Protein 1KAF (pdb70)

Foldseek 3Di:
DDEDPVLVVLVVLLVVLCVVLPFAFPDWDQPPNKIWGATPDDDQFWGTWIRGPVQKIKTKGFQHDPVLVVQLVVLPWDWDQDPRRIIITIDGGDSVSSNSNSVSVSVD/DDEDPVQVVLVVLLVVLCVVLPFAFPDWDQDPNKIWGAGPDQDLFWGIWIGDPVQKIKTKGFQHDPVLVCLLVVVPWDWDADPRGIIMTIDGDDSVSSNSNSVSSSVD/DDEDPVLVVLVVLLVVLCVVLPFAFPDWDQDPNKIWGAGPDQAQFWGIWIGGPVQKIKTKGAPHDPVLVVLLVVVPWDWDADPVRIIITIDGDDSVSSNSNSVSSSVD/DFLVVLVVLLVVLCVVLVQDFPDWDDDPFKIWGAGPDQDQFWGTWIDGNVQKIKTKGFQHDPVLVCLLVVVPWDWDADPRRIIITIDGRDNVVSNSNSVSRSVD/DQLCLVVVLVVLCVVLVQDFPDWDDDPFKIWGAGPDQDQQWGTFIDGPVQKTKTKGFQHDPVLVCLLVVVPWDWDADPRRIIMTIDGDHNVVSNVNSVSSSVD/DQLVVQVVLLVVLCVVLVQDFPDWDDDPFKIWGAGPDQDQFWGIWMDGNVQKIKTKGFQHDPVLVCLLVVLPWDWDADPVRMIMIIDGGDSVSSVSNSVSSSVD

Radius of gyration: 32.31 Å; Cα contacts (8 Å, |Δi|>4): 1160; chains: 6; bounding box: 49×64×95 Å

CATH classification: 3.90.1150.20

B-factor: mean 12.89, std 7.67, range [0.87, 50.69]

Secondary structure (DSSP, 8-state):
----HHHHHHHHHHHHHHHHTT--EEEEEEETTEEEEEEEEEETTEEEEEE-TTSEEEEEEES--HHHHHHHHTTT-EEEE-TTSEEEEEEE--HHHHHHHHHHHHT-/----HHHHHHHHHHHHHHHHTT--EEEEEEETTEEEEEEEEEETTEEEEEE-TTSEEEEEEES--HHHHHHHHHTT-EEEE-TTSEEEEEEE--HHHHHHHHHHHHT-/----HHHHHHHHHHHHHHHHTTPPEEEEEEETTEEEEEEEEEETTEEEEEE-TTSEEEEEEES--HHHHHHHHHTT-EEEE-TTSEEEEEEE--HHHHHHHHHHHHT-/-HHHHHHHHHHHHHHHTT--EEEEEE-SSEEEEEEEEEETTEEEEEEETTSEEEEEEES--HHHHHHHHHTT-EEEE-TTSEEEEEEE--HHHHHHHHHHHHT-/-GGGHHHHHHHHHHHTT--EEEEEE-SSEEEEEEEEEETTEEEEEEETTSEEEEEEES--HHHHHHHHTTT-EEEE-TTSEEEEEEE--HHHHHHHHHHHHT-/-HHHHHHHHHHHHHHHTT--EEEEEEETTEEEEEEEEEETTEEEEEEETTSEEEEEEES--HHHHHHHHHTT-EEEE-TTSEEEEEEE--HHHHHHHHHHHHH-

Sequence (635 aa):
MEITSDMEEDKDLMLKLLDKNGFVLKKVEIYRSNYLAILEKRTNGIRNFEINNNGNMRIFGYKMMEHHIQKFTDIGMSCKIAKNGNVYLDIKRSAENIEAVITVASELMEITSDMEEDKDLMLKLLDKNGFVLKKVEIYRSNYLAILEKRTNGIRNFEINNNGNMRIFGYKMMEHHIQKFTDIGMSCKIAKNGNVYLDIKRSAENIEAVITVASELMEITSDMEEDKDLMLKLLDKNGFVLKKVEIYRSNYLAILEKRTNGIRNFEINNNGNMRIFGYKMMEHHIQKFTDIGMSCKIAKNGNVYLDIKRSAENIEAVITVASELSDMEEDKDLMLKLLDKNGFVLKKVEIYRSNYLAILEKRTNGIRNFEINNNGNMRIFGYKMMEHHIQKFTDIGMSCKIAKNGNVYLDIKRSAENIEAVITVASELDMEEDKDLMLKLLDKNGFVLKKVEIYRSNYLAILEKRTNGIRNFEINNNGNMRIFGYKMMEHHIQKFTDIGMSCKIAKNGNVYLDIKRSAENIEAVITVASELSDMEEDKDLMLKLLDKNGFVLKKVEIYRSNYLAILEKRTNGIRNFEINNNGNMRIFGYKMMEHHIQKFTDIGMSCKIAKNGNVYLDIKRSAENIEAVITVASEL

Structure (mmCIF, N/CA/C/O backbone):
data_1KAF
#
_entry.id   1KAF
#
_cell.length_a   31.284
_cell.length_b   54.733
_cell.length_c   91.445
_cell.angle_alpha   94.77
_cell.angle_beta   91.10
_cell.angle_gamma   95.61
#
_symmetry.space_group_name_H-M   'P 1'
#
loop_
_entity.id
_entity.type
_entity.pdbx_description
1 polymer 'Transcription regulatory protein MOTA'
2 water water
#
loop_
_atom_site.group_PDB
_atom_site.id
_atom_site.type_symbol
_atom_site.label_atom_id
_atom_site.label_alt_id
_atom_site.label_comp_id
_atom_site.label_asym_id
_atom_site.label_entity_id
_atom_site.label_seq_id
_atom_site.pdbx_PDB_ins_code
_atom_site.Cartn_x
_atom_site.Cartn_y
_atom_site.Cartn_z
_atom_site.occupancy
_atom_site.B_iso_or_equiv
_atom_site.auth_seq_id
_atom_site.auth_comp_id
_atom_site.auth_asym_id
_atom_site.auth_atom_id
_atom_site.pdbx_PDB_model_num
ATOM 1 N N . MET A 1 1 ? 23.245 -3.702 22.686 1.00 22.72 104 MET A N 1
ATOM 2 C CA . MET A 1 1 ? 22.311 -2.554 22.859 1.00 22.37 104 MET A CA 1
ATOM 3 C C . MET A 1 1 ? 22.319 -2.067 24.302 1.00 23.51 104 MET A C 1
ATOM 4 O O . MET A 1 1 ? 22.589 -2.835 25.228 1.00 23.29 104 MET A O 1
ATOM 9 N N . GLU A 1 2 ? 22.033 -0.784 24.490 1.00 23.77 105 GLU A N 1
ATOM 10 C CA . GLU A 1 2 ? 21.983 -0.218 25.828 1.00 23.96 105 GLU A CA 1
ATOM 11 C C . GLU A 1 2 ? 20.599 0.382 26.044 1.00 22.39 105 GLU A C 1
ATOM 12 O O . GLU A 1 2 ? 20.390 1.587 25.894 1.00 22.44 105 GLU A O 1
ATOM 18 N N . ILE A 1 3 ? 19.651 -0.487 26.379 1.00 20.31 106 ILE A N 1
ATOM 19 C CA . ILE A 1 3 ? 18.273 -0.081 26.621 1.00 18.31 106 ILE A CA 1
ATOM 20 C C . ILE A 1 3 ? 18.050 0.071 28.124 1.00 16.33 106 ILE A C 1
ATOM 21 O O . ILE A 1 3 ? 18.350 -0.836 28.899 1.00 18.80 106 ILE A O 1
ATOM 26 N N . THR A 1 4 ? 17.525 1.223 28.527 1.00 14.42 107 THR A N 1
ATOM 27 C CA . THR A 1 4 ? 17.272 1.507 29.936 1.00 12.57 107 THR A CA 1
ATOM 28 C C . THR A 1 4 ? 15.896 1.017 30.372 1.00 11.84 107 THR A C 1
ATOM 29 O O . THR A 1 4 ? 15.039 0.729 29.540 1.00 10.34 107 THR A O 1
ATOM 33 N N . SER A 1 5 ? 15.687 0.926 31.682 1.00 10.99 108 SER A N 1
ATOM 34 C CA . SER A 1 5 ? 14.403 0.485 32.198 1.00 10.70 108 SER A CA 1
ATOM 35 C C . SER A 1 5 ? 13.324 1.500 31.830 1.00 9.24 108 SER A C 1
ATOM 36 O O . SER A 1 5 ? 12.179 1.133 31.565 1.00 8.39 108 SER A O 1
ATOM 39 N N . ASP A 1 6 ? 13.693 2.777 31.809 1.00 8.35 109 ASP A N 1
ATOM 40 C CA . ASP A 1 6 ? 12.743 3.822 31.439 1.00 7.92 109 ASP A CA 1
ATOM 41 C C . ASP A 1 6 ? 12.281 3.631 29.997 1.00 6.60 109 ASP A C 1
ATOM 42 O O . ASP A 1 6 ? 11.098 3.788 29.689 1.00 6.49 109 ASP A O 1
ATOM 47 N N . MET A 1 7 ? 13.222 3.307 29.112 1.00 7.47 110 MET A N 1
ATOM 48 C CA . MET A 1 7 ? 12.896 3.107 27.704 1.00 7.32 110 MET A CA 1
ATOM 49 C C . MET A 1 7 ? 11.898 1.966 27.553 1.00 7.91 110 MET A C 1
ATOM 50 O O . MET A 1 7 ? 10.942 2.072 26.790 1.00 6.78 110 MET A O 1
ATOM 55 N N .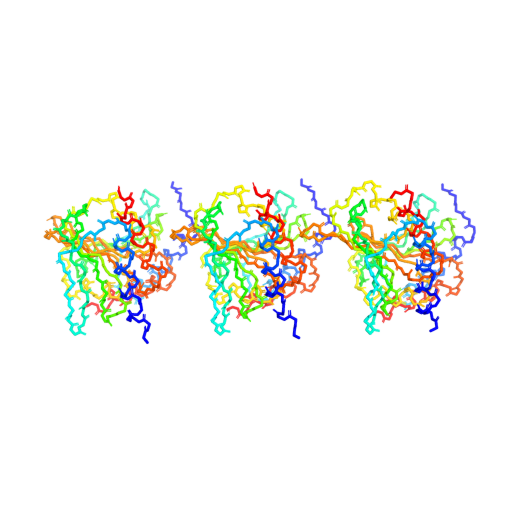 GLU A 1 8 ? 12.118 0.881 28.290 1.00 7.51 111 GLU A N 1
ATOM 56 C CA . GLU A 1 8 ? 11.216 -0.266 28.230 1.00 8.72 111 GLU A CA 1
ATOM 57 C C . GLU A 1 8 ? 9.821 0.139 28.694 1.00 7.48 111 GLU A C 1
ATOM 58 O O . GLU A 1 8 ? 8.825 -0.224 28.072 1.00 8.50 111 GLU A O 1
ATOM 64 N N . GLU A 1 9 ? 9.755 0.895 29.787 1.00 7.39 112 GLU A N 1
ATOM 65 C CA . GLU A 1 9 ? 8.476 1.358 30.318 1.00 6.99 112 GLU A CA 1
ATOM 66 C C . GLU A 1 9 ? 7.780 2.287 29.324 1.00 6.21 112 GLU A C 1
ATOM 67 O O . GLU A 1 9 ? 6.569 2.200 29.120 1.00 5.67 112 GLU A O 1
ATOM 73 N N . ASP A 1 10 ? 8.550 3.184 28.717 1.00 5.33 113 ASP A N 1
ATOM 74 C CA . ASP A 1 10 ? 7.990 4.128 27.751 1.00 6.79 113 ASP A CA 1
ATOM 75 C C . ASP A 1 10 ? 7.478 3.408 26.512 1.00 6.72 113 ASP A C 1
ATOM 76 O O . ASP A 1 10 ? 6.422 3.751 25.973 1.00 5.80 113 ASP A O 1
ATOM 81 N N . LYS A 1 11 ? 8.245 2.421 26.060 1.00 6.65 114 LYS A N 1
ATOM 82 C CA . LYS A 1 11 ? 7.883 1.624 24.898 1.00 7.81 114 LYS A CA 1
ATOM 83 C C . LYS A 1 11 ? 6.618 0.822 25.206 1.00 6.73 114 LYS A C 1
ATOM 84 O O . LYS A 1 11 ? 5.737 0.691 24.357 1.00 6.91 114 LYS A O 1
ATOM 90 N N . ASP A 1 12 ? 6.514 0.297 26.424 1.00 8.22 115 ASP A N 1
ATOM 91 C CA . ASP A 1 12 ? 5.326 -0.466 26.794 1.00 7.81 115 ASP A CA 1
ATOM 92 C C . ASP A 1 12 ? 4.073 0.402 26.717 1.00 8.28 115 ASP A C 1
ATOM 93 O O . ASP A 1 12 ? 3.026 -0.046 26.240 1.00 6.62 115 ASP A O 1
ATOM 98 N N . LEU A 1 13 ? 4.184 1.642 27.189 1.00 7.80 116 LEU A N 1
ATOM 99 C CA . LEU A 1 13 ? 3.056 2.567 27.166 1.00 8.84 116 LEU A CA 1
ATOM 100 C C . LEU A 1 13 ? 2.733 2.909 25.720 1.00 7.83 116 LEU A C 1
ATOM 101 O O . LEU A 1 13 ? 1.571 2.916 25.323 1.00 6.66 116 LEU A O 1
ATOM 106 N N . MET A 1 14 ? 3.772 3.185 24.934 1.00 7.59 117 MET A N 1
ATOM 107 C CA . MET A 1 14 ? 3.597 3.513 23.523 1.00 8.36 117 MET A CA 1
ATOM 108 C C . MET A 1 14 ? 2.817 2.411 22.810 1.00 7.76 117 MET A C 1
ATOM 109 O O . MET A 1 14 ? 1.812 2.677 22.147 1.00 9.64 117 MET A O 1
ATOM 114 N N . LEU A 1 15 ? 3.284 1.174 22.947 1.00 8.87 118 LEU A N 1
ATOM 115 C CA . LEU A 1 15 ? 2.633 0.034 22.313 1.00 9.25 118 LEU A CA 1
ATOM 116 C C . LEU A 1 15 ? 1.191 -0.141 22.773 1.00 8.91 118 LEU A C 1
ATOM 117 O O . LEU A 1 15 ? 0.311 -0.451 21.968 1.00 10.25 118 LEU A O 1
ATOM 122 N N . LYS A 1 16 ? 0.956 0.061 24.066 1.00 7.72 119 LYS A N 1
ATOM 123 C CA . LYS A 1 16 ? -0.379 -0.066 24.636 1.00 10.18 119 LYS A CA 1
ATOM 124 C C . LYS A 1 16 ? -1.339 0.915 23.972 1.00 8.22 119 LYS A C 1
ATOM 125 O O . LYS A 1 16 ? -2.456 0.549 23.593 1.00 8.52 119 LYS A O 1
ATOM 131 N N . LEU A 1 17 ? -0.894 2.161 23.838 1.00 8.16 120 LEU A N 1
ATOM 132 C CA . LEU A 1 17 ? -1.708 3.207 23.239 1.00 5.23 120 LEU A CA 1
ATOM 133 C C . LEU A 1 17 ? -1.842 3.064 21.726 1.00 6.22 120 LEU A C 1
ATOM 134 O O . LEU A 1 17 ? -2.866 3.438 21.161 1.00 6.77 120 LEU A O 1
ATOM 139 N N . LEU A 1 18 ? -0.816 2.526 21.070 1.00 4.63 121 LEU A N 1
ATOM 140 C CA . LEU A 1 18 ? -0.890 2.331 19.629 1.00 6.08 121 LEU A CA 1
ATOM 141 C C . LEU A 1 18 ? -1.927 1.251 19.343 1.00 6.03 121 LEU A C 1
ATOM 142 O O . LEU A 1 18 ? -2.714 1.375 18.403 1.00 7.28 121 LEU A O 1
ATOM 147 N N . ASP A 1 19 ? -1.934 0.203 20.165 1.00 6.61 122 ASP A N 1
ATOM 148 C CA . ASP A 1 19 ? -2.892 -0.894 20.013 1.00 6.12 122 ASP A CA 1
ATOM 149 C C . ASP A 1 19 ? -4.300 -0.378 20.296 1.00 7.13 122 ASP A C 1
ATOM 150 O O . ASP A 1 19 ? -5.243 -0.655 19.554 1.00 8.22 122 ASP A O 1
ATOM 155 N N . LYS A 1 20 ? -4.431 0.375 21.380 1.00 5.04 123 LYS A N 1
ATOM 156 C CA . LYS A 1 20 ? -5.719 0.943 21.762 1.00 5.72 123 LYS A CA 1
ATOM 157 C C . LYS A 1 20 ? -6.365 1.697 20.616 1.00 5.97 123 LYS A C 1
ATOM 158 O O . LYS A 1 20 ? -7.566 1.564 20.369 1.00 8.49 123 LYS A O 1
ATOM 164 N N . ASN A 1 21 ? -5.557 2.485 19.913 1.00 4.92 124 ASN A N 1
ATOM 165 C CA . ASN A 1 21 ? -6.051 3.309 18.821 1.00 5.94 124 ASN A CA 1
ATOM 166 C C . ASN A 1 21 ? -6.025 2.709 17.419 1.00 5.09 124 ASN A C 1
ATOM 167 O O . ASN A 1 21 ? -6.168 3.418 16.426 1.00 8.10 124 ASN A O 1
ATOM 172 N N . GLY A 1 22 ? -5.837 1.399 17.338 1.00 4.66 125 GLY A N 1
ATOM 173 C CA . GLY A 1 22 ? -5.859 0.742 16.046 1.00 6.18 125 GLY A CA 1
ATOM 174 C C . GLY A 1 22 ? -4.681 0.907 15.107 1.00 6.37 125 GLY A C 1
ATOM 175 O O . GLY A 1 22 ? -4.835 0.705 13.906 1.00 7.19 125 GLY A O 1
ATOM 176 N N . PHE A 1 23 ? -3.515 1.281 15.622 1.00 5.19 126 PHE A N 1
ATOM 177 C CA . PHE A 1 23 ? -2.344 1.405 14.757 1.00 6.51 126 PHE A CA 1
ATOM 178 C C . PHE A 1 23 ? -1.743 0.010 14.599 1.00 8.82 126 PHE A C 1
ATOM 179 O O . PHE A 1 23 ? -1.269 -0.576 15.572 1.00 10.95 126 PHE A O 1
ATOM 187 N N . VAL A 1 24 ? -1.763 -0.523 13.380 1.00 7.45 127 VAL A N 1
ATOM 188 C CA . VAL A 1 24 ? -1.212 -1.856 13.135 1.00 7.45 127 VAL A CA 1
ATOM 189 C C . VAL A 1 24 ? 0.296 -1.769 12.929 1.00 6.23 127 VAL A C 1
ATOM 190 O O . VAL A 1 24 ? 0.778 -0.986 12.108 1.00 7.17 127 VAL A O 1
ATOM 194 N N . LEU A 1 25 ? 1.037 -2.571 13.686 1.00 7.57 128 LEU A N 1
ATOM 195 C CA . LEU A 1 25 ? 2.493 -2.565 13.609 1.00 7.11 128 LEU A CA 1
ATOM 196 C C . LEU A 1 25 ? 3.061 -3.775 12.879 1.00 8.87 128 LEU A C 1
ATOM 197 O O . LEU A 1 25 ? 2.649 -4.909 13.122 1.00 9.55 128 LEU A O 1
ATOM 202 N N . LYS A 1 26 ? 4.009 -3.528 11.979 1.00 6.73 129 LYS A N 1
ATOM 203 C CA . LYS A 1 26 ? 4.646 -4.615 11.248 1.00 7.26 129 LYS A CA 1
ATOM 204 C C . LYS A 1 26 ? 5.536 -5.322 12.265 1.00 8.45 129 LYS A C 1
ATOM 205 O O . LYS A 1 26 ? 5.613 -6.556 12.307 1.00 8.22 129 LYS A O 1
ATOM 211 N N . LYS A 1 27 ? 6.185 -4.522 13.107 1.00 7.40 130 LYS A N 1
ATOM 212 C CA . LYS A 1 27 ? 7.079 -5.027 14.142 1.00 8.25 130 LYS A CA 1
ATOM 213 C C . LYS A 1 27 ? 7.643 -3.853 14.928 1.00 7.20 130 LYS A C 1
ATOM 214 O O . LYS A 1 27 ? 7.405 -2.696 14.594 1.00 6.57 130 LYS A O 1
ATOM 220 N N . VAL A 1 28 ? 8.371 -4.169 15.990 1.00 6.21 131 VAL A N 1
ATOM 221 C CA . VAL A 1 28 ? 9.045 -3.159 16.790 1.00 6.13 131 VAL A CA 1
ATOM 222 C C . VAL A 1 28 ? 10.499 -3.585 16.693 1.00 7.79 131 VAL A C 1
ATOM 223 O O . VAL A 1 28 ? 10.810 -4.772 16.791 1.00 9.61 131 VAL A O 1
ATOM 227 N N . GLU A 1 29 ? 11.391 -2.632 16.469 1.00 6.81 132 GLU A N 1
ATOM 228 C CA . GLU A 1 29 ? 12.798 -2.968 16.370 1.00 7.47 132 GLU A CA 1
ATOM 229 C C . GLU A 1 29 ? 13.586 -2.279 17.461 1.00 7.82 132 GLU A C 1
ATOM 230 O O . GLU A 1 29 ? 13.168 -1.246 17.987 1.00 7.09 132 GLU A O 1
ATOM 236 N N . ILE A 1 30 ? 14.714 -2.881 17.815 1.00 5.12 133 ILE A N 1
ATOM 237 C CA . ILE A 1 30 ? 15.648 -2.265 18.746 1.00 5.54 133 ILE A CA 1
ATOM 238 C C . ILE A 1 30 ? 16.808 -2.092 17.775 1.00 5.72 133 ILE A C 1
ATOM 239 O O . ILE A 1 30 ? 17.402 -3.072 17.321 1.00 6.89 133 ILE A O 1
ATOM 244 N N . TYR A 1 31 ? 17.092 -0.844 17.423 1.00 4.41 134 TYR A N 1
ATOM 245 C CA . TYR A 1 31 ? 18.136 -0.528 16.457 1.00 6.77 134 TYR A CA 1
ATOM 246 C C . TYR A 1 31 ? 18.960 0.632 16.987 1.00 4.84 134 TYR A C 1
ATOM 247 O O . TYR A 1 31 ? 18.410 1.684 17.314 1.00 4.41 134 TYR A O 1
ATOM 256 N N . ARG A 1 32 ? 20.274 0.436 17.065 1.00 4.88 135 ARG A N 1
ATOM 257 C CA . ARG A 1 32 ? 21.177 1.460 17.572 1.00 5.59 135 ARG A CA 1
ATOM 258 C C . ARG A 1 32 ? 20.690 1.928 18.940 1.00 5.28 135 ARG A C 1
ATOM 259 O O . ARG A 1 32 ? 20.744 3.116 19.277 1.00 6.06 135 ARG A O 1
ATOM 267 N N . SER A 1 33 ? 20.203 0.967 19.717 1.00 4.96 136 SER A N 1
ATOM 268 C CA . SER A 1 33 ? 19.709 1.214 21.061 1.00 4.43 136 SER A CA 1
ATOM 269 C C . SER A 1 33 ? 18.535 2.183 21.136 1.00 4.43 136 SER A C 1
ATOM 270 O O . SER A 1 33 ? 18.421 2.966 22.079 1.00 5.27 136 SER A O 1
ATOM 273 N N . ASN A 1 34 ? 17.674 2.110 20.126 1.00 5.04 137 ASN A N 1
ATOM 274 C CA . ASN A 1 34 ? 16.461 2.921 20.037 1.00 4.40 137 ASN A CA 1
ATOM 275 C C . ASN A 1 34 ? 15.334 1.941 19.731 1.00 5.27 137 ASN A C 1
ATOM 276 O O . ASN A 1 34 ? 15.559 0.949 19.039 1.00 4.64 137 ASN A O 1
ATOM 281 N N . TYR A 1 35 ? 14.133 2.222 20.231 1.00 4.18 138 TYR A N 1
ATOM 282 C CA . TYR A 1 35 ? 12.965 1.376 19.958 1.00 5.92 138 TYR A CA 1
ATOM 283 C C . TYR A 1 35 ? 12.215 2.000 18.790 1.00 5.85 138 TYR A C 1
ATOM 284 O O . TYR A 1 35 ? 11.909 3.195 18.821 1.00 5.59 138 TYR A O 1
ATOM 293 N N . LEU A 1 36 ? 11.909 1.208 17.767 1.00 4.75 139 LEU A N 1
ATOM 294 C CA . LEU A 1 36 ? 11.180 1.732 16.613 1.00 3.81 139 LEU A CA 1
ATOM 295 C C . LEU A 1 36 ? 9.922 0.919 16.370 1.00 4.44 139 LEU A C 1
ATOM 296 O O . LEU A 1 36 ? 10.000 -0.272 16.061 1.00 6.94 139 LEU A O 1
ATOM 301 N N . ALA A 1 37 ? 8.762 1.551 16.521 1.00 3.27 140 ALA A N 1
ATOM 302 C CA . ALA A 1 37 ? 7.495 0.870 16.269 1.00 2.93 140 ALA A CA 1
ATOM 303 C C . ALA A 1 37 ? 7.192 1.199 14.817 1.00 4.23 140 ALA A C 1
ATOM 304 O O . ALA A 1 37 ? 6.814 2.323 14.492 1.00 4.81 140 ALA A O 1
ATOM 306 N N . ILE A 1 38 ? 7.361 0.213 13.945 1.00 3.58 141 ILE A N 1
ATOM 307 C CA . ILE A 1 38 ? 7.161 0.403 12.517 1.00 3.85 141 ILE A CA 1
ATOM 308 C C . ILE A 1 38 ? 5.730 0.105 12.096 1.00 3.79 141 ILE A C 1
ATOM 309 O O . ILE A 1 38 ? 5.256 -1.018 12.238 1.00 5.84 141 ILE A O 1
ATOM 314 N N . LEU A 1 39 ? 5.037 1.121 11.589 1.00 5.90 142 LEU A N 1
ATOM 315 C CA . LEU A 1 39 ? 3.657 0.927 11.160 1.00 5.73 142 LEU A CA 1
ATOM 316 C C . LEU A 1 39 ? 3.599 0.061 9.914 1.00 7.45 142 LEU A C 1
ATOM 317 O O . LEU A 1 39 ? 4.405 0.222 9.000 1.00 8.09 142 LEU A O 1
ATOM 322 N N . GLU A 1 40 ? 2.643 -0.863 9.894 1.00 7.98 143 GLU A N 1
ATOM 323 C CA . GLU A 1 40 ? 2.440 -1.738 8.746 1.00 10.94 143 GLU A CA 1
ATOM 324 C C . GLU A 1 40 ? 1.551 -0.968 7.783 1.00 10.49 143 GLU A C 1
ATOM 325 O O . GLU A 1 40 ? 1.733 -1.013 6.562 1.00 12.01 143 GLU A O 1
ATOM 331 N N . LYS A 1 41 ? 0.591 -0.247 8.352 1.00 11.27 144 LYS A N 1
ATOM 332 C CA . LYS A 1 41 ? -0.333 0.562 7.577 1.00 12.29 144 LYS A CA 1
ATOM 333 C C . LYS A 1 41 ? -0.013 2.018 7.876 1.00 13.94 144 LYS A C 1
ATOM 334 O O . LYS A 1 41 ? -0.431 2.556 8.903 1.00 13.65 144 LYS A O 1
ATOM 340 N N . ARG A 1 42 ? 0.762 2.642 6.994 1.00 13.52 145 ARG A N 1
ATOM 341 C CA . ARG A 1 42 ? 1.130 4.038 7.174 1.00 14.19 145 ARG A CA 1
ATOM 342 C C . ARG A 1 42 ? -0.124 4.892 7.034 1.00 15.74 145 ARG A C 1
ATOM 343 O O . ARG A 1 42 ? -0.901 4.730 6.090 1.00 15.84 145 ARG A O 1
ATOM 351 N N . THR A 1 43 ? -0.332 5.778 7.999 1.00 15.26 146 THR A N 1
ATOM 352 C CA . THR A 1 43 ? -1.491 6.654 7.984 1.00 16.31 146 THR A CA 1
ATOM 353 C C . THR A 1 43 ? -1.055 8.104 8.147 1.00 13.57 146 THR A C 1
ATOM 354 O O . THR A 1 43 ? -0.206 8.417 8.981 1.00 11.76 146 THR A O 1
ATOM 358 N N . ASN A 1 44 ? -1.639 8.980 7.337 1.00 11.52 147 ASN A N 1
ATOM 359 C CA . ASN A 1 44 ? -1.328 10.402 7.382 1.00 10.94 147 ASN A CA 1
ATOM 360 C C . ASN A 1 44 ? 0.163 10.685 7.247 1.00 9.64 147 ASN A C 1
ATOM 361 O O . ASN A 1 44 ? 0.683 11.639 7.836 1.00 10.82 147 ASN A O 1
ATOM 366 N N . GLY A 1 45 ? 0.842 9.843 6.474 1.00 9.19 148 GLY A N 1
ATOM 367 C CA . GLY A 1 45 ? 2.267 10.010 6.250 1.00 7.73 148 GLY A CA 1
ATOM 368 C C . GLY A 1 45 ? 3.190 9.488 7.335 1.00 7.67 148 GLY A C 1
ATOM 369 O O . GLY A 1 45 ? 4.407 9.480 7.148 1.00 8.71 148 GLY A O 1
ATOM 370 N N . ILE A 1 46 ? 2.635 9.053 8.463 1.00 5.96 149 ILE A N 1
ATOM 371 C CA . ILE A 1 46 ? 3.462 8.556 9.558 1.00 6.29 149 ILE A CA 1
ATOM 372 C C . ILE A 1 46 ? 4.044 7.184 9.236 1.00 5.76 149 ILE A C 1
ATOM 373 O O . ILE A 1 46 ? 3.333 6.288 8.780 1.00 7.78 149 ILE A O 1
ATOM 378 N N . ARG A 1 47 ? 5.344 7.025 9.466 1.00 5.33 150 ARG A N 1
ATOM 379 C CA . ARG A 1 47 ? 5.999 5.755 9.188 1.00 6.58 150 ARG A CA 1
ATOM 380 C C . ARG A 1 47 ? 6.321 4.998 10.460 1.00 6.43 150 ARG A C 1
ATOM 381 O O . ARG A 1 47 ? 6.144 3.780 10.521 1.00 6.12 150 ARG A O 1
ATOM 389 N N . ASN A 1 48 ? 6.801 5.704 11.477 1.00 5.09 151 ASN A N 1
ATOM 390 C CA . ASN A 1 48 ? 7.070 5.031 12.736 1.00 5.40 151 ASN A CA 1
ATOM 391 C C . ASN A 1 48 ? 7.039 5.954 13.935 1.00 4.17 151 ASN A C 1
ATOM 392 O O . ASN A 1 48 ? 7.114 7.175 13.801 1.00 4.36 151 ASN A O 1
ATOM 397 N N . PHE A 1 49 ? 6.863 5.346 15.104 1.00 4.74 152 PHE A N 1
ATOM 398 C CA . PHE A 1 49 ? 6.868 6.051 16.381 1.00 3.34 152 PHE A CA 1
ATOM 399 C C . PHE A 1 49 ? 8.111 5.507 17.066 1.00 4.80 152 PHE A C 1
ATOM 400 O O . PHE A 1 49 ? 8.347 4.296 17.056 1.00 5.45 152 PHE A O 1
ATOM 408 N N . GLU A 1 50 ? 8.899 6.385 17.673 1.00 2.47 153 GLU A N 1
ATOM 409 C CA . GLU A 1 50 ? 10.149 5.953 18.279 1.00 4.41 153 GLU A CA 1
ATOM 410 C C . GLU A 1 50 ? 10.409 6.413 19.707 1.00 4.08 153 GLU A C 1
ATOM 411 O O . GLU A 1 50 ? 10.010 7.506 20.106 1.00 5.67 153 GLU A O 1
ATOM 417 N N . ILE A 1 51 ? 11.083 5.553 20.466 1.00 3.98 154 ILE A N 1
ATOM 418 C CA . ILE A 1 51 ? 11.494 5.849 21.837 1.00 3.48 154 ILE A CA 1
ATOM 419 C C . ILE A 1 51 ? 13.011 5.781 21.737 1.00 4.86 154 ILE A C 1
ATOM 420 O O . ILE A 1 51 ? 13.595 4.696 21.662 1.00 5.35 154 ILE A O 1
ATOM 425 N N . ASN A 1 52 ? 13.650 6.944 21.731 1.00 4.67 155 ASN A N 1
ATOM 426 C CA . ASN A 1 52 ? 15.093 7.005 21.573 1.00 5.04 155 ASN A CA 1
ATOM 427 C C . ASN A 1 52 ? 15.892 7.195 22.851 1.00 6.21 155 ASN A C 1
ATOM 428 O O . ASN A 1 52 ? 15.429 7.825 23.804 1.00 5.04 155 ASN A O 1
ATOM 433 N N . ASN A 1 53 ? 17.100 6.637 22.858 1.00 7.18 156 ASN A N 1
ATOM 434 C CA . ASN A 1 53 ? 17.968 6.715 24.022 1.00 8.18 156 ASN A CA 1
ATOM 435 C C . ASN A 1 53 ? 18.466 8.129 24.292 1.00 9.21 156 ASN A C 1
ATOM 436 O O . ASN A 1 53 ? 19.043 8.385 25.345 1.00 11.17 156 ASN A O 1
ATOM 441 N N . ASN A 1 54 ? 18.232 9.047 23.353 1.00 7.94 157 ASN A N 1
ATOM 442 C CA . ASN A 1 54 ? 18.654 10.435 23.540 1.00 9.91 157 ASN A CA 1
ATOM 443 C C . ASN A 1 54 ? 17.632 11.183 24.394 1.00 9.29 157 ASN A C 1
ATOM 444 O O . ASN A 1 54 ? 17.779 12.381 24.654 1.00 11.17 157 ASN A O 1
ATOM 449 N N . GLY A 1 55 ? 16.600 10.464 24.828 1.00 8.75 158 GLY A N 1
ATOM 450 C CA . GLY A 1 55 ? 15.578 11.053 25.673 1.00 8.01 158 GLY A CA 1
ATOM 451 C C . GLY A 1 55 ? 14.321 11.537 24.972 1.00 7.20 158 GLY A C 1
ATOM 452 O O . GLY A 1 55 ? 13.383 11.990 25.627 1.00 6.29 158 GLY A O 1
ATOM 453 N N . ASN A 1 56 ? 14.282 11.438 23.648 1.00 7.21 159 ASN A N 1
ATOM 454 C CA . ASN A 1 56 ? 13.107 11.906 22.919 1.00 7.86 159 ASN A CA 1
ATOM 455 C C . ASN A 1 56 ? 12.204 10.804 22.396 1.00 6.73 159 ASN A C 1
ATOM 456 O O . ASN A 1 56 ? 12.626 9.654 22.232 1.00 5.80 159 ASN A O 1
ATOM 461 N N . MET A 1 57 ? 10.942 11.168 22.173 1.00 5.33 160 MET A N 1
ATOM 462 C CA . MET A 1 57 ? 9.985 10.268 21.545 1.00 4.05 160 MET A CA 1
ATOM 463 C C . MET A 1 57 ? 9.927 10.957 20.192 1.00 5.04 160 MET A C 1
ATOM 464 O O . MET A 1 57 ? 9.852 12.185 20.120 1.00 5.46 160 MET A O 1
ATOM 469 N N . ARG A 1 58 ? 9.982 10.188 19.118 1.00 4.39 161 ARG A N 1
ATOM 470 C CA . ARG A 1 58 ? 9.950 10.797 17.807 1.00 5.30 161 ARG A CA 1
ATOM 471 C C . ARG A 1 58 ? 8.927 10.167 16.896 1.00 5.89 161 ARG A C 1
ATOM 472 O O . ARG A 1 58 ? 8.588 8.994 17.031 1.00 5.91 161 ARG A O 1
ATOM 480 N N . ILE A 1 59 ? 8.423 10.977 15.977 1.00 5.36 162 ILE A N 1
ATOM 481 C CA . ILE A 1 59 ? 7.499 10.511 14.962 1.00 5.77 162 ILE A CA 1
ATOM 482 C C . ILE A 1 59 ? 8.264 10.754 13.667 1.00 4.78 162 ILE A C 1
ATOM 483 O O . ILE A 1 59 ? 8.748 11.867 13.425 1.00 5.01 162 ILE A O 1
ATOM 488 N N . PHE A 1 60 ? 8.422 9.706 12.867 1.00 4.78 163 PHE A N 1
ATOM 489 C CA . PHE A 1 60 ? 9.101 9.823 11.589 1.00 5.13 163 PHE A CA 1
ATOM 490 C C . PHE A 1 60 ? 8.024 9.681 10.529 1.00 5.46 163 PHE A C 1
ATOM 491 O O . PHE A 1 60 ? 7.309 8.685 10.497 1.00 6.82 163 PHE A O 1
ATOM 499 N N . GLY A 1 61 ? 7.900 10.694 9.680 1.00 5.96 164 GLY A N 1
ATOM 500 C CA . GLY A 1 61 ? 6.883 10.671 8.645 1.00 7.03 164 GLY A CA 1
ATOM 501 C C . GLY A 1 61 ? 7.385 11.196 7.319 1.00 6.97 164 GLY A C 1
ATOM 502 O O . GLY A 1 61 ? 8.543 11.583 7.186 1.00 5.66 164 GLY A O 1
ATOM 503 N N . TYR A 1 62 ? 6.498 11.216 6.331 1.00 7.27 165 TYR A N 1
ATOM 504 C CA . TYR A 1 62 ? 6.850 11.672 4.997 1.00 8.73 165 TYR A CA 1
ATOM 505 C C . TYR A 1 62 ? 5.707 12.485 4.407 1.00 8.81 165 TYR A C 1
ATOM 506 O O . TYR A 1 62 ? 4.575 12.016 4.347 1.00 7.36 165 TYR A O 1
ATOM 515 N N . LYS A 1 63 ? 6.016 13.708 3.987 1.00 10.32 166 LYS A N 1
ATOM 516 C CA . LYS A 1 63 ? 5.030 14.597 3.390 1.00 13.00 166 LYS A CA 1
ATOM 517 C C . LYS A 1 63 ? 3.733 14.690 4.187 1.00 13.28 166 LYS A C 1
ATOM 518 O O . LYS A 1 63 ? 2.644 14.515 3.634 1.00 13.80 166 LYS A O 1
ATOM 524 N N . MET A 1 64 ? 3.849 14.968 5.483 1.00 11.43 167 MET A N 1
ATOM 525 C CA . MET A 1 64 ? 2.676 15.097 6.337 1.00 10.97 167 MET A CA 1
ATOM 526 C C . MET A 1 64 ? 2.001 16.437 6.056 1.00 11.03 167 MET A C 1
ATOM 527 O O . MET A 1 64 ? 2.654 17.393 5.631 1.00 10.89 167 MET A O 1
ATOM 532 N N . MET A 1 65 ? 0.691 16.499 6.269 1.00 12.51 168 MET A N 1
ATOM 533 C CA . MET A 1 65 ? -0.050 17.728 6.032 1.00 14.27 168 MET A CA 1
ATOM 534 C C . MET A 1 65 ? 0.330 18.762 7.084 1.00 13.64 168 MET A C 1
ATOM 535 O O . MET A 1 65 ? 0.513 18.438 8.258 1.00 12.88 168 MET A O 1
ATOM 540 N N . GLU A 1 66 ? 0.451 20.010 6.647 1.00 15.11 169 GLU A N 1
ATOM 541 C CA . GLU A 1 66 ? 0.823 21.103 7.531 1.00 15.87 169 GLU A CA 1
ATOM 542 C C . GLU A 1 66 ? -0.126 21.235 8.719 1.00 14.86 169 GLU A C 1
ATOM 543 O O . GLU A 1 66 ? 0.318 21.401 9.852 1.00 14.25 169 GLU A O 1
ATOM 549 N N . HIS A 1 67 ? -1.430 21.149 8.476 1.00 14.43 170 HIS A N 1
ATOM 550 C CA . HIS A 1 67 ? -2.373 21.286 9.576 1.00 16.17 170 HIS A CA 1
ATOM 551 C C . HIS A 1 67 ? -2.321 20.102 10.536 1.00 14.27 170 HIS A C 1
ATOM 552 O O . HIS A 1 67 ? -2.841 20.182 11.644 1.00 14.49 170 HIS A O 1
ATOM 559 N N . HIS A 1 68 ? -1.694 19.006 10.113 1.00 12.86 171 HIS A N 1
ATOM 560 C CA . HIS A 1 68 ? -1.546 17.851 10.993 1.00 11.26 171 HIS A CA 1
ATOM 561 C C . HIS A 1 68 ? -0.328 18.148 11.860 1.00 11.63 171 HIS A C 1
ATOM 562 O O . HIS A 1 68 ? -0.364 17.988 13.078 1.00 11.53 171 HIS A O 1
ATOM 569 N N . ILE A 1 69 ? 0.748 18.596 11.219 1.00 11.20 172 ILE A N 1
ATOM 570 C CA . ILE A 1 69 ? 1.974 18.946 11.929 1.00 12.11 172 ILE A CA 1
ATOM 571 C C . ILE A 1 69 ? 1.650 19.967 13.016 1.00 12.16 172 ILE A C 1
ATOM 572 O O . ILE A 1 69 ? 2.139 19.865 14.140 1.00 10.27 172 ILE A O 1
ATOM 577 N N . GLN A 1 70 ? 0.811 20.945 12.679 1.00 11.76 173 GLN A N 1
ATOM 578 C CA . GLN A 1 70 ? 0.426 21.984 13.626 1.00 13.00 173 GLN A CA 1
ATOM 579 C C . GLN A 1 70 ? -0.179 21.420 14.905 1.00 12.03 173 GLN A C 1
ATOM 580 O O . GLN A 1 70 ? 0.040 21.957 15.986 1.00 12.88 173 GLN A O 1
ATOM 586 N N . LYS A 1 71 ? -0.946 20.340 14.787 1.00 11.04 174 LYS A N 1
ATOM 587 C CA . LYS A 1 71 ? -1.554 19.742 15.966 1.00 10.07 174 LYS A CA 1
ATOM 588 C C . LYS A 1 71 ? -0.485 19.152 16.886 1.00 9.19 174 LYS A C 1
ATOM 589 O O . LYS A 1 71 ? -0.644 19.142 18.108 1.00 8.99 174 LYS A O 1
ATOM 595 N N . PHE A 1 72 ? 0.610 18.676 16.298 1.00 9.07 175 PHE A N 1
ATOM 596 C CA . PHE A 1 72 ? 1.693 18.102 17.091 1.00 8.56 175 PHE A CA 1
ATOM 597 C C . PHE A 1 72 ? 2.564 19.188 17.727 1.00 8.52 175 PHE A C 1
ATOM 598 O O . PHE A 1 72 ? 2.975 19.064 18.877 1.00 10.39 175 PHE A O 1
ATOM 606 N N . THR A 1 73 ? 2.848 20.251 16.983 1.00 10.43 176 THR A N 1
ATOM 607 C CA . THR A 1 73 ? 3.665 21.328 17.528 1.00 10.54 176 THR A CA 1
ATOM 608 C C . THR A 1 73 ? 2.855 22.041 18.608 1.00 11.90 176 THR A C 1
ATOM 609 O O . THR A 1 73 ? 3.408 22.622 19.542 1.00 12.39 176 THR A O 1
ATOM 613 N N . ASP A 1 74 ? 1.535 21.954 18.482 1.00 13.37 177 ASP A N 1
ATOM 614 C CA . ASP A 1 74 ? 0.614 22.573 19.423 1.00 15.75 177 ASP A CA 1
ATOM 615 C C . ASP A 1 74 ? 0.698 21.933 20.812 1.00 15.76 177 ASP A C 1
ATOM 616 O O . ASP A 1 74 ? 0.364 22.569 21.817 1.00 17.12 177 ASP A O 1
ATOM 621 N N . ILE A 1 75 ? 1.145 20.681 20.871 1.00 14.44 178 ILE A N 1
ATOM 622 C CA . ILE A 1 75 ? 1.278 19.994 22.154 1.00 13.11 178 ILE A CA 1
ATOM 623 C C . ILE A 1 75 ? 2.725 19.943 22.639 1.00 12.57 178 ILE A C 1
ATOM 624 O O . ILE A 1 75 ? 3.041 19.223 23.585 1.00 11.10 178 ILE A O 1
ATOM 629 N N . GLY A 1 76 ? 3.603 20.690 21.978 1.00 11.21 179 GLY A N 1
ATOM 630 C CA . GLY A 1 76 ? 4.990 20.740 22.401 1.00 11.64 179 GLY A CA 1
ATOM 631 C C . GLY A 1 76 ? 6.045 20.030 21.580 1.00 10.55 179 GLY A C 1
ATOM 632 O O . GLY A 1 76 ? 7.208 19.997 21.982 1.00 10.38 179 GLY A O 1
ATOM 633 N N . MET A 1 77 ? 5.672 19.458 20.441 1.00 10.35 180 MET A N 1
ATOM 634 C CA . MET A 1 77 ? 6.661 18.760 19.636 1.00 11.20 180 MET A CA 1
ATOM 635 C C . MET A 1 77 ? 7.473 19.716 18.779 1.00 10.34 180 MET A C 1
ATOM 636 O O . MET A 1 77 ? 6.959 20.727 18.294 1.00 11.77 180 MET A O 1
ATOM 641 N N . SER A 1 78 ? 8.753 19.402 18.625 1.00 7.83 181 SER A N 1
ATOM 642 C CA . SER A 1 78 ? 9.629 20.180 17.765 1.00 7.06 181 SER A CA 1
ATOM 643 C C . SER A 1 78 ? 9.459 19.505 16.414 1.00 8.52 181 SER A C 1
ATOM 644 O O . SER A 1 78 ? 9.076 18.335 16.349 1.00 5.57 181 SER A O 1
ATOM 647 N N . CYS A 1 79 ? 9.730 20.230 15.336 1.00 7.74 182 CYS A N 1
ATOM 648 C CA . CYS A 1 79 ? 9.552 19.663 14.005 1.00 9.54 182 CYS A CA 1
ATOM 649 C C . CYS A 1 79 ? 10.612 20.130 13.024 1.00 10.01 182 CYS A C 1
ATOM 650 O O . CYS A 1 79 ? 10.990 21.298 13.012 1.00 11.23 182 CYS A O 1
ATOM 653 N N . LYS A 1 80 ? 11.113 19.202 12.220 1.00 8.55 183 LYS A N 1
ATOM 654 C CA . LYS A 1 80 ? 12.092 19.538 11.199 1.00 10.39 183 LYS A CA 1
ATOM 655 C C . LYS A 1 80 ? 11.637 18.872 9.914 1.00 10.28 183 LYS A C 1
ATOM 656 O O . LYS A 1 80 ? 11.402 17.666 9.887 1.00 10.66 183 LYS A O 1
ATOM 662 N N . ILE A 1 81 ? 11.485 19.661 8.856 1.00 9.69 184 ILE A N 1
ATOM 663 C CA . ILE A 1 81 ? 11.077 19.115 7.569 1.00 10.84 184 ILE A CA 1
ATOM 664 C C . ILE A 1 81 ? 12.310 19.122 6.680 1.00 12.06 184 ILE A C 1
ATOM 665 O O . ILE A 1 81 ? 12.901 20.175 6.434 1.00 12.84 184 ILE A O 1
ATOM 670 N N . ALA A 1 82 ? 12.706 17.942 6.218 1.00 13.18 185 ALA A N 1
ATOM 671 C CA . ALA A 1 82 ? 13.885 17.801 5.369 1.00 14.61 185 ALA A CA 1
ATOM 672 C C . ALA A 1 82 ? 13.601 18.157 3.916 1.00 15.19 185 ALA A C 1
ATOM 673 O O . ALA A 1 82 ? 12.446 18.262 3.503 1.00 14.49 185 ALA A O 1
ATOM 675 N N . LYS A 1 83 ? 14.669 18.342 3.146 1.00 17.27 186 LYS A N 1
ATOM 676 C CA . LYS A 1 83 ? 14.543 18.685 1.737 1.00 19.10 186 LYS A CA 1
ATOM 677 C C . LYS A 1 83 ? 13.788 17.614 0.955 1.00 17.34 186 LYS A C 1
ATOM 678 O O . LYS A 1 83 ? 13.049 17.924 0.019 1.00 18.00 186 LYS A O 1
ATOM 684 N N . ASN A 1 84 ? 13.959 16.356 1.347 1.00 16.88 187 ASN A N 1
ATOM 685 C CA . ASN A 1 84 ? 13.286 15.259 0.656 1.00 14.66 187 ASN A CA 1
ATOM 686 C C . ASN A 1 84 ? 11.827 15.083 1.069 1.00 15.02 187 ASN A C 1
ATOM 687 O O . ASN A 1 84 ? 11.136 14.197 0.563 1.00 14.29 187 ASN A O 1
ATOM 692 N N . GLY A 1 85 ? 11.357 15.917 1.990 1.00 11.96 188 GLY A N 1
ATOM 693 C CA . GLY A 1 85 ? 9.974 15.816 2.422 1.00 10.59 188 GLY A CA 1
ATOM 694 C C . GLY A 1 85 ? 9.761 15.016 3.695 1.00 9.00 188 GLY A C 1
ATOM 695 O O . GLY A 1 85 ? 8.646 14.970 4.217 1.00 8.11 188 GLY A O 1
ATOM 696 N N . ASN A 1 86 ? 10.811 14.371 4.189 1.00 8.31 189 ASN A N 1
ATOM 697 C CA . ASN A 1 86 ? 10.704 13.598 5.424 1.00 6.21 189 ASN A CA 1
ATOM 698 C C . ASN A 1 86 ? 10.457 14.563 6.566 1.00 7.58 189 ASN A C 1
ATOM 699 O O . ASN A 1 86 ? 11.001 15.666 6.584 1.00 5.72 189 ASN A O 1
ATOM 704 N N . VAL A 1 87 ? 9.637 14.145 7.522 1.00 5.91 190 VAL A N 1
ATOM 705 C CA . VAL A 1 87 ? 9.319 15.002 8.656 1.00 7.89 190 VAL A CA 1
ATOM 706 C C . VAL A 1 87 ? 9.759 14.323 9.940 1.00 6.48 190 VAL A C 1
ATOM 707 O O . VAL A 1 87 ? 9.525 13.135 10.127 1.00 6.89 190 VAL A O 1
ATOM 711 N N . TYR A 1 88 ? 10.418 15.079 10.812 1.00 5.18 191 TYR A N 1
ATOM 712 C CA . TYR A 1 88 ? 10.867 14.543 12.087 1.00 7.17 191 TYR A CA 1
ATOM 713 C C . TYR A 1 88 ? 10.257 15.368 13.208 1.00 6.00 191 TYR A C 1
ATOM 714 O O . TYR A 1 88 ? 10.533 16.560 13.335 1.00 6.70 191 TYR A O 1
ATOM 723 N N . LEU A 1 89 ? 9.407 14.728 14.002 1.00 4.65 192 LEU A N 1
ATOM 724 C CA . LEU A 1 89 ? 8.751 15.385 15.130 1.00 3.95 192 LEU A CA 1
ATOM 725 C C . LEU A 1 89 ? 9.351 14.796 16.400 1.00 4.48 192 LEU A C 1
ATOM 726 O O . LEU A 1 89 ? 9.410 13.575 16.550 1.00 5.45 192 LEU A O 1
ATOM 731 N N . ASP A 1 90 ? 9.812 15.664 17.298 1.00 4.40 193 ASP A N 1
ATOM 732 C CA . ASP A 1 90 ? 10.434 15.235 18.551 1.00 6.05 193 ASP A CA 1
ATOM 733 C C . ASP A 1 90 ? 9.835 15.911 19.776 1.00 4.82 193 ASP A C 1
ATOM 734 O O . ASP A 1 90 ? 9.366 17.041 19.705 1.00 5.72 193 ASP A O 1
ATOM 739 N N . ILE A 1 91 ? 9.871 15.209 20.904 1.00 4.00 194 ILE A N 1
ATOM 740 C CA . ILE A 1 91 ? 9.393 15.743 22.176 1.00 5.10 194 ILE A CA 1
ATOM 741 C C . ILE A 1 91 ? 10.039 14.909 23.281 1.00 4.82 194 ILE A C 1
ATOM 742 O O . ILE A 1 91 ? 10.356 13.743 23.080 1.00 4.31 194 ILE A O 1
ATOM 747 N N . LYS A 1 92 ? 10.268 15.500 24.448 1.00 6.55 195 LYS A N 1
ATOM 748 C CA . LYS A 1 92 ? 10.889 14.727 25.513 1.00 7.19 195 LYS A CA 1
ATOM 749 C C . LYS A 1 92 ? 9.965 13.619 26.002 1.00 7.48 195 LYS A C 1
ATOM 750 O O . LYS A 1 92 ? 8.751 13.804 26.118 1.00 6.24 195 LYS A O 1
ATOM 756 N N . ARG A 1 93 ? 10.547 12.458 26.277 1.00 7.49 196 ARG A N 1
ATOM 757 C CA . ARG A 1 93 ? 9.775 11.322 26.759 1.00 9.67 196 ARG A CA 1
ATOM 758 C C . ARG A 1 93 ? 9.241 11.574 28.165 1.00 9.06 196 ARG A C 1
ATOM 759 O O . ARG A 1 93 ? 9.944 12.111 29.019 1.00 9.36 196 ARG A O 1
ATOM 767 N N . SER A 1 94 ? 7.985 11.192 28.377 1.00 9.31 197 SER A N 1
ATOM 768 C CA . SER A 1 94 ? 7.302 11.287 29.665 1.00 8.81 197 SER A CA 1
ATOM 769 C C . SER A 1 94 ? 5.956 10.604 29.439 1.00 9.01 197 SER A C 1
ATOM 770 O O . SER A 1 94 ? 5.477 10.530 28.308 1.00 8.69 197 SER A O 1
ATOM 773 N N . ALA A 1 95 ? 5.356 10.074 30.499 1.00 8.62 198 ALA A N 1
ATOM 774 C CA . ALA A 1 95 ? 4.068 9.407 30.354 1.00 9.63 198 ALA A CA 1
ATOM 775 C C . ALA A 1 95 ? 3.055 10.376 29.757 1.00 11.03 198 ALA A C 1
ATOM 776 O O . ALA A 1 95 ? 2.260 10.010 28.889 1.00 9.93 198 ALA A O 1
ATOM 778 N N . GLU A 1 96 ? 3.099 11.619 30.223 1.00 12.01 199 GLU A N 1
ATOM 779 C CA . GLU A 1 96 ? 2.182 12.646 29.755 1.00 12.16 199 GLU A CA 1
ATOM 780 C C . GLU A 1 96 ? 2.356 12.957 28.276 1.00 11.46 199 GLU A C 1
ATOM 781 O O . GLU A 1 96 ? 1.377 13.070 27.541 1.00 12.00 199 GLU A O 1
ATOM 787 N N . ASN A 1 97 ? 3.600 13.098 27.835 1.00 8.60 200 ASN A N 1
ATOM 788 C CA . ASN A 1 97 ? 3.836 13.414 26.434 1.00 9.12 200 ASN A CA 1
ATOM 789 C C . ASN A 1 97 ? 3.534 12.255 25.502 1.00 8.14 200 ASN A C 1
ATOM 790 O O . ASN A 1 97 ? 3.002 12.460 24.414 1.00 6.73 200 ASN A O 1
ATOM 795 N N . ILE A 1 98 ? 3.860 11.038 25.924 1.00 7.77 201 ILE A N 1
ATOM 796 C CA . ILE A 1 98 ? 3.597 9.876 25.086 1.00 7.17 201 ILE A CA 1
ATOM 797 C C . ILE A 1 98 ? 2.099 9.767 24.855 1.00 8.94 201 ILE A C 1
ATOM 798 O O . ILE A 1 98 ? 1.649 9.537 23.730 1.00 7.64 201 ILE A O 1
ATOM 803 N N . GLU A 1 99 ? 1.334 9.973 25.923 1.00 8.83 202 GLU A N 1
ATOM 804 C CA . GLU A 1 99 ? -0.121 9.912 25.862 1.00 10.64 202 GLU A CA 1
ATOM 805 C C . GLU A 1 99 ? -0.672 10.992 24.934 1.00 8.23 202 GLU A C 1
ATOM 806 O O . GLU A 1 99 ? -1.519 10.724 24.080 1.00 8.64 202 GLU A O 1
ATOM 812 N N . ALA A 1 100 ? -0.189 12.216 25.114 1.00 8.66 203 ALA A N 1
ATOM 813 C CA . ALA A 1 100 ? -0.633 13.348 24.309 1.00 8.03 203 ALA A CA 1
ATOM 814 C C . ALA A 1 100 ? -0.317 13.159 22.827 1.00 8.08 203 ALA A C 1
ATOM 815 O O . ALA A 1 100 ? -1.151 13.439 21.963 1.00 9.79 203 ALA A O 1
ATOM 817 N N . VAL A 1 101 ? 0.884 12.675 22.533 1.00 7.37 204 VAL A N 1
ATOM 818 C CA . VAL A 1 101 ? 1.302 12.471 21.150 1.00 7.08 204 VAL A CA 1
ATOM 819 C C . VAL A 1 101 ? 0.449 11.455 20.403 1.00 6.03 204 VAL A C 1
ATOM 820 O O . VAL A 1 101 ? 0.016 11.702 19.279 1.00 6.38 204 VAL A O 1
ATOM 824 N N . ILE A 1 102 ? 0.219 10.307 21.026 1.00 7.68 205 ILE A N 1
ATOM 825 C CA . ILE A 1 102 ? -0.572 9.255 20.403 1.00 7.92 205 ILE A CA 1
ATOM 826 C C . ILE A 1 102 ? -2.024 9.695 20.250 1.00 8.26 205 ILE A C 1
ATOM 827 O O . ILE A 1 102 ? -2.683 9.371 19.263 1.00 8.15 205 ILE A O 1
ATOM 832 N N . THR A 1 103 ? -2.517 10.441 21.229 1.00 7.93 206 THR A N 1
ATOM 833 C CA . THR A 1 103 ? -3.882 10.941 21.173 1.00 9.03 206 THR A CA 1
ATOM 834 C C . THR A 1 103 ? -4.052 11.819 19.936 1.00 8.72 206 THR A C 1
ATOM 835 O O . THR A 1 103 ? -5.036 11.694 19.216 1.00 8.54 206 THR A O 1
ATOM 839 N N . VAL A 1 104 ? -3.087 12.701 19.693 1.00 7.36 207 VAL A N 1
ATOM 840 C CA . VAL A 1 104 ? -3.153 13.583 18.532 1.00 8.08 207 VAL A CA 1
ATOM 841 C C . VAL A 1 104 ? -3.069 12.771 17.238 1.00 7.63 207 VAL A C 1
ATOM 842 O O . VAL A 1 104 ? -3.848 12.984 16.310 1.00 7.35 207 VAL A O 1
ATOM 846 N N . ALA A 1 105 ? -2.130 11.832 17.181 1.00 6.47 208 ALA A N 1
ATOM 847 C CA . ALA A 1 105 ? -1.970 11.011 15.988 1.00 7.51 208 ALA A CA 1
ATOM 848 C C . ALA A 1 105 ? -3.255 10.249 15.667 1.00 9.28 208 ALA A C 1
ATOM 849 O O . ALA A 1 105 ? -3.577 10.025 14.500 1.00 9.19 208 ALA A O 1
ATOM 851 N N . SER A 1 106 ? -3.988 9.865 16.710 1.00 11.45 209 SER A N 1
ATOM 852 C CA . SER A 1 106 ? -5.230 9.112 16.549 1.00 14.65 209 SER A CA 1
ATOM 853 C C . SER A 1 106 ? -6.425 9.944 16.087 1.00 17.52 209 SER A C 1
ATOM 854 O O . SER A 1 106 ? -7.372 9.406 15.512 1.00 17.72 209 SER A O 1
ATOM 857 N N . GLU A 1 107 ? -6.382 11.247 16.343 1.00 19.53 210 GLU A N 1
ATOM 858 C CA . GLU A 1 107 ? -7.475 12.137 15.959 1.00 23.32 210 GLU A CA 1
ATOM 859 C C . GLU A 1 107 ? -7.240 12.845 14.627 1.00 24.41 210 GLU A C 1
ATOM 860 O O . GLU A 1 107 ? -8.041 13.689 14.217 1.00 25.18 210 GLU A O 1
ATOM 866 N N . LEU A 1 108 ? -6.145 12.503 13.956 1.00 24.01 211 LEU A N 1
ATOM 867 C CA . LEU A 1 108 ? -5.814 13.105 12.668 1.00 25.01 211 LEU A CA 1
ATOM 868 C C . LEU A 1 108 ? -6.883 12.814 11.619 1.00 26.30 211 LEU A C 1
ATOM 869 O O . LEU A 1 108 ? -7.431 13.787 11.060 1.00 27.51 211 LEU A O 1
ATOM 875 N N . MET B 1 1 ? 30.913 -6.974 52.655 1.00 16.92 104 MET B N 1
ATOM 876 C CA . MET B 1 1 ? 29.831 -6.031 53.050 1.00 18.65 104 MET B CA 1
ATOM 877 C C . MET B 1 1 ? 29.730 -5.972 54.568 1.00 18.55 104 MET B C 1
ATOM 878 O O . MET B 1 1 ? 29.889 -6.987 55.250 1.00 18.18 104 MET B O 1
ATOM 883 N N . GLU B 1 2 ? 29.465 -4.779 55.089 1.00 17.62 105 GLU B N 1
ATOM 884 C CA . GLU B 1 2 ? 29.344 -4.574 56.526 1.00 18.91 105 GLU B CA 1
ATOM 885 C C . GLU B 1 2 ? 27.982 -3.967 56.839 1.00 17.73 105 GLU B C 1
ATOM 886 O O . GLU B 1 2 ? 27.737 -2.795 56.560 1.00 17.42 105 GLU B O 1
ATOM 892 N N . ILE B 1 3 ? 27.097 -4.771 57.417 1.00 15.50 106 ILE B N 1
ATOM 893 C CA . ILE B 1 3 ? 25.760 -4.304 57.765 1.00 14.95 106 ILE B CA 1
ATOM 894 C C . ILE B 1 3 ? 25.571 -4.360 59.280 1.00 14.60 106 ILE B C 1
ATOM 895 O O . ILE B 1 3 ? 25.889 -5.364 59.913 1.00 15.08 106 ILE B O 1
ATOM 900 N N . THR B 1 4 ? 25.059 -3.276 59.855 1.00 13.54 107 THR B N 1
ATOM 901 C CA . THR B 1 4 ? 24.837 -3.203 61.295 1.00 13.97 107 THR B CA 1
ATOM 902 C C . THR B 1 4 ? 23.397 -3.534 61.667 1.00 12.71 107 THR B C 1
ATOM 903 O O . THR B 1 4 ? 22.501 -3.507 60.824 1.00 11.84 107 THR B O 1
ATOM 907 N N . SER B 1 5 ? 23.180 -3.839 62.940 1.00 11.27 108 SER B N 1
ATOM 908 C CA . SER B 1 5 ? 21.851 -4.184 63.431 1.00 11.70 108 SER B CA 1
ATOM 909 C C . SER B 1 5 ? 20.835 -3.082 63.175 1.00 10.21 108 SER B C 1
ATOM 910 O O . SER B 1 5 ? 19.677 -3.357 62.849 1.00 9.31 108 SER B O 1
ATOM 913 N N . ASP B 1 6 ? 21.266 -1.833 63.321 1.00 8.77 109 ASP B N 1
ATOM 914 C CA . ASP B 1 6 ? 20.369 -0.710 63.097 1.00 8.70 109 ASP B CA 1
ATOM 915 C C . ASP B 1 6 ? 19.910 -0.641 61.647 1.00 6.95 109 ASP B C 1
ATOM 916 O O . ASP B 1 6 ? 18.763 -0.300 61.379 1.00 6.35 109 ASP B O 1
ATOM 921 N N . MET B 1 7 ? 20.802 -0.966 60.716 1.00 6.45 110 MET B N 1
ATOM 922 C CA . MET B 1 7 ? 20.449 -0.944 59.298 1.00 6.50 110 MET B CA 1
ATOM 923 C C . MET B 1 7 ? 19.425 -2.032 58.998 1.00 7.26 110 MET B C 1
ATOM 924 O O . MET B 1 7 ? 18.479 -1.820 58.236 1.00 5.61 110 MET B O 1
ATOM 929 N N . GLU B 1 8 ? 19.616 -3.203 59.596 1.00 7.47 111 GLU B N 1
ATOM 930 C CA . GLU B 1 8 ? 18.690 -4.302 59.365 1.00 8.88 111 GLU B CA 1
ATOM 931 C C . GLU B 1 8 ? 17.289 -3.985 59.880 1.00 8.49 111 GLU B C 1
ATOM 932 O O . GLU B 1 8 ? 16.294 -4.289 59.214 1.00 6.82 111 GLU B O 1
ATOM 938 N N . GLU B 1 9 ? 17.208 -3.360 61.052 1.00 7.14 112 GLU B N 1
ATOM 939 C CA . GLU B 1 9 ? 15.916 -3.015 61.621 1.00 7.94 112 GLU B CA 1
ATOM 940 C C . GLU B 1 9 ? 15.215 -1.984 60.744 1.00 6.00 112 GLU B C 1
ATOM 941 O O . GLU B 1 9 ? 14.019 -2.088 60.485 1.00 7.04 112 GLU B O 1
ATOM 947 N N . ASP B 1 10 ? 15.972 -0.989 60.290 1.00 7.16 113 ASP B N 1
ATOM 948 C CA . ASP B 1 10 ? 15.429 0.067 59.445 1.00 5.42 113 ASP B CA 1
ATOM 949 C C . ASP B 1 10 ? 14.978 -0.481 58.099 1.00 6.95 113 ASP B C 1
ATOM 950 O O . ASP B 1 10 ? 13.973 -0.037 57.546 1.00 6.33 113 ASP B O 1
ATOM 955 N N . LYS B 1 11 ? 15.726 -1.447 57.575 1.00 5.82 114 LYS B N 1
ATOM 956 C CA . LYS B 1 11 ? 15.371 -2.062 56.305 1.00 5.01 114 LYS B CA 1
ATOM 957 C C . LYS B 1 11 ? 14.068 -2.845 56.463 1.00 6.92 114 LYS B C 1
ATOM 958 O O . LYS B 1 11 ? 13.195 -2.800 55.595 1.00 7.83 114 LYS B O 1
ATOM 964 N N . ASP B 1 12 ? 13.922 -3.556 57.577 1.00 5.66 115 ASP B N 1
ATOM 965 C CA . ASP B 1 12 ? 12.700 -4.319 57.801 1.00 7.15 115 ASP B CA 1
ATOM 966 C C . ASP B 1 12 ? 11.493 -3.391 57.841 1.00 7.42 115 ASP B C 1
ATOM 967 O O . ASP B 1 12 ? 10.447 -3.700 57.268 1.00 7.95 115 ASP B O 1
ATOM 972 N N . LEU B 1 13 ? 11.639 -2.252 58.510 1.00 7.21 116 LEU B N 1
ATOM 973 C CA . LEU B 1 13 ? 10.546 -1.291 58.607 1.00 5.67 116 LEU B CA 1
ATOM 974 C C . LEU B 1 13 ? 10.216 -0.749 57.220 1.00 7.34 116 LEU B C 1
ATOM 975 O O . LEU B 1 13 ? 9.050 -0.676 56.836 1.00 7.59 116 LEU B O 1
ATOM 980 N N . MET B 1 14 ? 11.251 -0.372 56.472 1.00 6.35 117 MET B N 1
ATOM 981 C CA . MET B 1 14 ? 11.075 0.151 55.117 1.00 5.61 117 MET B CA 1
ATOM 982 C C . MET B 1 14 ? 10.287 -0.826 54.246 1.00 7.45 117 MET B C 1
ATOM 983 O O . MET B 1 14 ? 9.305 -0.447 53.607 1.00 7.49 117 MET B O 1
ATOM 988 N N . LEU B 1 15 ? 10.716 -2.084 54.227 1.00 6.44 118 LEU B N 1
ATOM 989 C CA . LEU B 1 15 ? 10.055 -3.098 53.418 1.00 8.78 118 LEU B CA 1
ATOM 990 C C . LEU B 1 15 ? 8.602 -3.313 53.828 1.00 8.55 118 LEU B C 1
ATOM 991 O O . LEU B 1 15 ? 7.728 -3.464 52.977 1.00 8.43 118 LEU B O 1
ATOM 996 N N . LYS B 1 16 ? 8.349 -3.319 55.133 1.00 8.92 119 LYS B N 1
ATOM 997 C CA . LYS B 1 16 ? 6.995 -3.514 55.637 1.00 8.93 119 LYS B CA 1
ATOM 998 C C . LYS B 1 16 ? 6.046 -2.411 55.171 1.00 10.24 119 LYS B C 1
ATOM 999 O O . LYS B 1 16 ? 4.909 -2.681 54.771 1.00 9.20 119 LYS B O 1
ATOM 1005 N N . LEU B 1 17 ? 6.518 -1.172 55.216 1.00 9.28 120 LEU B N 1
ATOM 1006 C CA . LEU B 1 17 ? 5.716 -0.034 54.793 1.00 7.41 120 LEU B CA 1
ATOM 1007 C C . LEU B 1 17 ? 5.550 -0.011 53.278 1.00 7.12 120 LEU B C 1
ATOM 1008 O O . LEU B 1 17 ? 4.505 0.394 52.773 1.00 6.28 120 LEU B O 1
ATOM 1013 N N . LEU B 1 18 ? 6.579 -0.444 52.554 1.00 5.90 121 LEU B N 1
ATOM 1014 C CA . LEU B 1 18 ? 6.499 -0.473 51.097 1.00 5.12 121 LEU B CA 1
ATOM 1015 C C . LEU B 1 18 ? 5.471 -1.518 50.660 1.00 6.14 121 LEU B C 1
ATOM 1016 O O . LEU B 1 18 ? 4.698 -1.280 49.737 1.00 8.76 121 LEU B O 1
ATOM 1021 N N . ASP B 1 19 ? 5.454 -2.669 51.329 1.00 6.59 122 ASP B N 1
ATOM 1022 C CA . ASP B 1 19 ? 4.493 -3.723 50.998 1.00 8.05 122 ASP B CA 1
ATOM 1023 C C . ASP B 1 19 ? 3.088 -3.238 51.350 1.00 7.86 122 ASP B C 1
ATOM 1024 O O . ASP B 1 19 ? 2.145 -3.387 50.573 1.00 8.53 122 ASP B O 1
ATOM 1029 N N . LYS B 1 20 ? 2.961 -2.646 52.530 1.00 7.45 123 LYS B N 1
ATOM 1030 C CA . LYS B 1 20 ? 1.679 -2.129 52.994 1.00 7.80 123 LYS B CA 1
ATOM 1031 C C . LYS B 1 20 ? 1.044 -1.161 51.997 1.00 8.19 123 LYS B C 1
ATOM 1032 O O . LYS B 1 20 ? -0.165 -1.197 51.772 1.00 8.19 123 LYS B O 1
ATOM 1038 N N . ASN B 1 21 ? 1.863 -0.306 51.392 1.00 7.81 124 ASN B N 1
ATOM 1039 C CA . ASN B 1 21 ? 1.363 0.689 50.455 1.00 7.18 124 ASN B CA 1
ATOM 1040 C C . ASN B 1 21 ? 1.386 0.295 48.986 1.00 6.49 124 ASN B C 1
ATOM 1041 O O . ASN B 1 21 ? 1.185 1.132 48.106 1.00 7.10 124 ASN B O 1
ATOM 1046 N N . GLY B 1 22 ? 1.636 -0.983 48.729 1.00 6.74 125 GLY B N 1
ATOM 1047 C CA . GLY B 1 22 ? 1.630 -1.479 47.366 1.00 7.43 125 GLY B CA 1
ATOM 1048 C C . GLY B 1 22 ? 2.753 -1.103 46.419 1.00 6.02 125 GLY B C 1
ATOM 1049 O O . GLY B 1 22 ? 2.526 -1.028 45.212 1.00 7.04 125 GLY B O 1
ATOM 1050 N N . PHE B 1 23 ? 3.952 -0.853 46.939 1.00 5.92 126 PHE B N 1
ATOM 1051 C CA . PHE B 1 23 ? 5.086 -0.534 46.067 1.00 5.84 126 PHE B CA 1
ATOM 1052 C C . PHE B 1 23 ? 5.745 -1.852 45.670 1.00 5.60 126 PHE B C 1
ATOM 1053 O O . PHE B 1 23 ? 6.433 -2.474 46.483 1.00 7.80 126 PHE B O 1
ATOM 1061 N N . VAL B 1 24 ? 5.534 -2.278 44.429 1.00 3.82 127 VAL B N 1
ATOM 1062 C CA . VAL B 1 24 ? 6.105 -3.532 43.948 1.00 5.73 127 VAL B CA 1
ATOM 1063 C C . VAL B 1 24 ? 7.600 -3.390 43.701 1.00 4.49 127 VAL B C 1
ATOM 1064 O O . VAL B 1 24 ? 8.043 -2.516 42.958 1.00 4.52 127 VAL B O 1
ATOM 1068 N N . LEU B 1 25 ? 8.372 -4.268 44.327 1.00 4.89 128 LEU B N 1
ATOM 1069 C CA . LEU B 1 25 ? 9.824 -4.233 44.208 1.00 7.01 128 LEU B CA 1
ATOM 1070 C C . LEU B 1 25 ? 10.382 -5.331 43.323 1.00 10.55 128 LEU B C 1
ATOM 1071 O O . LEU B 1 25 ? 9.906 -6.466 43.353 1.00 11.30 128 LEU B O 1
ATOM 1076 N N . LYS B 1 26 ? 11.404 -4.996 42.545 1.00 11.01 129 LYS B N 1
ATOM 1077 C CA . LYS B 1 26 ? 12.054 -5.994 41.706 1.00 13.36 129 LYS B CA 1
ATOM 1078 C C . LYS B 1 26 ? 12.845 -6.872 42.675 1.00 14.47 129 LYS B C 1
ATOM 1079 O O . LYS B 1 26 ? 12.865 -8.102 42.562 1.00 14.34 129 LYS B O 1
ATOM 1085 N N . LYS B 1 27 ? 13.486 -6.218 43.641 1.00 13.64 130 LYS B N 1
ATOM 1086 C CA . LYS B 1 27 ? 14.294 -6.908 44.636 1.00 11.67 130 LYS B CA 1
ATOM 1087 C C . LYS B 1 27 ? 14.913 -5.897 45.592 1.00 9.44 130 LYS B C 1
ATOM 1088 O O . LYS B 1 27 ? 14.825 -4.682 45.379 1.00 9.08 130 LYS B O 1
ATOM 1094 N N . VAL B 1 28 ? 15.524 -6.418 46.651 1.00 9.64 131 VAL B N 1
ATOM 1095 C CA . VAL B 1 28 ? 16.218 -5.602 47.633 1.00 8.64 131 VAL B CA 1
ATOM 1096 C C . VAL B 1 28 ? 17.672 -5.985 47.414 1.00 7.40 131 VAL B C 1
ATOM 1097 O O . VAL B 1 28 ? 17.987 -7.152 47.164 1.00 6.81 131 VAL B O 1
ATOM 1101 N N . GLU B 1 29 ? 18.553 -5.002 47.480 1.00 5.74 132 GLU B N 1
ATOM 1102 C CA . GLU B 1 29 ? 19.964 -5.253 47.262 1.00 7.45 132 GLU B CA 1
ATOM 1103 C C . GLU B 1 29 ? 20.835 -4.694 48.365 1.00 6.35 132 GLU B C 1
ATOM 1104 O O . GLU B 1 29 ? 20.479 -3.716 49.014 1.00 5.81 132 GLU B O 1
ATOM 1110 N N . ILE B 1 30 ? 21.971 -5.347 48.587 1.00 4.94 133 ILE B N 1
ATOM 1111 C CA . ILE B 1 30 ? 22.953 -4.833 49.528 1.00 6.44 133 ILE B CA 1
ATOM 1112 C C . ILE B 1 30 ? 24.058 -4.490 48.541 1.00 6.15 133 ILE B C 1
ATOM 1113 O O . ILE B 1 30 ? 24.541 -5.367 47.822 1.00 7.24 133 ILE B O 1
ATOM 1118 N N . TYR B 1 31 ? 24.419 -3.211 48.485 1.00 6.03 134 TYR B N 1
ATOM 1119 C CA . TYR B 1 31 ? 25.433 -2.716 47.562 1.00 6.29 134 TYR B CA 1
ATOM 1120 C C . TYR B 1 31 ? 26.262 -1.656 48.279 1.00 4.91 134 TYR B C 1
ATOM 1121 O O . TYR B 1 31 ? 25.715 -0.681 48.795 1.00 5.24 134 TYR B O 1
ATOM 1130 N N . ARG B 1 32 ? 27.579 -1.850 48.306 1.00 5.18 135 ARG B N 1
ATOM 1131 C CA . ARG B 1 32 ? 28.483 -0.925 48.982 1.00 6.08 135 ARG B CA 1
ATOM 1132 C C . ARG B 1 32 ? 28.031 -0.744 50.420 1.00 5.08 135 ARG B C 1
ATOM 1133 O O . ARG B 1 32 ? 28.086 0.352 50.981 1.00 5.77 135 ARG B O 1
ATOM 1141 N N . SER B 1 33 ? 27.584 -1.845 51.011 1.00 3.58 136 SER B N 1
ATOM 1142 C CA . SER B 1 33 ? 27.119 -1.859 52.387 1.00 5.29 136 SER B CA 1
ATOM 1143 C C . SER B 1 33 ? 25.928 -0.938 52.653 1.00 6.04 136 SER B C 1
ATOM 1144 O O . SER B 1 33 ? 25.804 -0.365 53.734 1.00 7.76 136 SER B O 1
ATOM 1147 N N . ASN B 1 34 ? 25.061 -0.811 51.649 1.00 5.58 137 ASN B N 1
ATOM 1148 C CA . ASN B 1 34 ? 23.836 -0.021 51.749 1.00 5.62 137 ASN B CA 1
ATOM 1149 C C . ASN B 1 34 ? 22.672 -0.907 51.304 1.00 5.08 137 ASN B C 1
ATOM 1150 O O . ASN B 1 34 ? 22.848 -1.782 50.464 1.00 8.59 137 ASN B O 1
ATOM 1155 N N . TYR B 1 35 ? 21.489 -0.684 51.869 1.00 4.67 138 TYR B N 1
ATOM 1156 C CA . TYR B 1 35 ? 20.300 -1.448 51.487 1.00 4.03 138 TYR B CA 1
ATOM 1157 C C . TYR B 1 35 ? 19.520 -0.656 50.449 1.00 6.31 138 TYR B C 1
ATOM 1158 O O . TYR B 1 35 ? 19.224 0.519 50.661 1.00 5.72 138 TYR B O 1
ATOM 1167 N N . LEU B 1 36 ? 19.181 -1.299 49.333 1.00 7.09 139 LEU B N 1
ATOM 1168 C CA . LEU B 1 36 ? 18.424 -0.641 48.275 1.00 6.73 139 LEU B CA 1
ATOM 1169 C C . LEU B 1 36 ? 17.142 -1.402 47.940 1.00 6.36 139 LEU B C 1
ATOM 1170 O O . LEU B 1 36 ? 17.182 -2.595 47.640 1.00 6.32 139 LEU B O 1
ATOM 1175 N N . ALA B 1 37 ? 16.002 -0.717 48.013 1.00 4.39 140 ALA B N 1
ATOM 1176 C CA . ALA B 1 37 ? 14.723 -1.329 47.660 1.00 4.89 140 ALA B CA 1
ATOM 1177 C C . ALA B 1 37 ? 14.432 -0.773 46.275 1.00 5.04 140 ALA B C 1
ATOM 1178 O O . ALA B 1 37 ? 14.058 0.390 46.129 1.00 4.44 140 ALA B O 1
ATOM 1180 N N . ILE B 1 38 ? 14.615 -1.604 45.257 1.00 3.65 141 ILE B N 1
ATOM 1181 C CA . ILE B 1 38 ? 14.420 -1.165 43.885 1.00 5.51 141 ILE B CA 1
ATOM 1182 C C . ILE B 1 38 ? 13.026 -1.445 43.332 1.00 3.70 141 ILE B C 1
ATOM 1183 O O . ILE B 1 38 ? 12.596 -2.598 43.265 1.00 5.82 141 ILE B O 1
ATOM 1188 N N . LEU B 1 39 ? 12.327 -0.379 42.942 1.00 2.79 142 LEU B N 1
ATOM 1189 C CA . LEU B 1 39 ? 10.981 -0.503 42.394 1.00 4.71 142 LEU B CA 1
ATOM 1190 C C . LEU B 1 39 ? 10.975 -1.181 41.028 1.00 6.52 142 LEU B C 1
ATOM 1191 O O . LEU B 1 39 ? 11.894 -1.004 40.222 1.00 7.97 142 LEU B O 1
ATOM 1196 N N . GLU B 1 40 ? 9.925 -1.958 40.781 1.00 6.64 143 GLU B N 1
ATOM 1197 C CA . GLU B 1 40 ? 9.749 -2.663 39.517 1.00 8.33 143 GLU B CA 1
ATOM 1198 C C . GLU B 1 40 ? 9.615 -1.654 38.378 1.00 7.95 143 GLU B C 1
ATOM 1199 O O . GLU B 1 40 ? 10.178 -1.840 37.295 1.00 9.49 143 GLU B O 1
ATOM 1205 N N . LYS B 1 41 ? 8.871 -0.583 38.639 1.00 8.13 144 LYS B N 1
ATOM 1206 C CA . LYS B 1 41 ? 8.651 0.478 37.660 1.00 9.32 144 LYS B CA 1
ATOM 1207 C C . LYS B 1 41 ? 8.902 1.830 38.315 1.00 10.10 144 LYS B C 1
ATOM 1208 O O . LYS B 1 41 ? 8.636 1.997 39.505 1.00 9.56 144 LYS B O 1
ATOM 1214 N N . ARG B 1 42 ? 9.420 2.789 37.550 1.00 8.79 145 ARG B N 1
ATOM 1215 C CA . ARG B 1 42 ? 9.661 4.121 38.099 1.00 7.63 145 ARG B CA 1
ATOM 1216 C C . ARG B 1 42 ? 8.287 4.660 38.456 1.00 8.49 145 ARG B C 1
ATOM 1217 O O . ARG B 1 42 ? 7.396 4.729 37.605 1.00 9.10 145 ARG B O 1
ATOM 1225 N N . THR B 1 43 ? 8.118 5.033 39.718 1.00 7.45 146 THR B N 1
ATOM 1226 C CA . THR B 1 43 ? 6.833 5.509 40.215 1.00 8.28 146 THR B CA 1
ATOM 1227 C C . THR B 1 43 ? 6.883 6.957 40.672 1.00 8.65 146 THR B C 1
ATOM 1228 O O . THR B 1 43 ? 7.538 7.281 41.661 1.00 8.17 146 THR B O 1
ATOM 1232 N N . ASN B 1 44 ? 6.162 7.815 39.955 1.00 9.41 147 ASN B N 1
ATOM 1233 C CA . ASN B 1 44 ? 6.145 9.241 40.252 1.00 9.78 147 ASN B CA 1
ATOM 1234 C C . ASN B 1 44 ? 7.588 9.731 40.325 1.00 8.24 147 ASN B C 1
ATOM 1235 O O . ASN B 1 44 ? 7.942 10.546 41.172 1.00 8.63 147 ASN B O 1
ATOM 1240 N N . GLY B 1 45 ? 8.416 9.205 39.426 1.00 8.79 148 GLY B N 1
ATOM 1241 C CA . GLY B 1 45 ? 9.815 9.590 39.369 1.00 7.11 148 GLY B CA 1
ATOM 1242 C C . GLY B 1 45 ? 10.751 8.823 40.283 1.00 7.85 148 GLY B C 1
ATOM 1243 O O . GLY B 1 45 ? 11.968 8.882 40.124 1.00 7.98 148 GLY B O 1
ATOM 1244 N N . ILE B 1 46 ? 10.192 8.092 41.236 1.00 7.73 149 ILE B N 1
ATOM 1245 C CA . ILE B 1 46 ? 11.007 7.338 42.184 1.00 6.65 149 ILE B CA 1
ATOM 1246 C C . ILE B 1 46 ? 11.572 6.043 41.611 1.00 5.32 149 ILE B C 1
ATOM 1247 O O . ILE B 1 46 ? 10.841 5.247 41.020 1.00 6.48 149 ILE B O 1
ATOM 1252 N N . ARG B 1 47 ? 12.875 5.834 41.786 1.00 6.49 150 ARG B N 1
ATOM 1253 C CA . ARG B 1 47 ? 13.521 4.606 41.318 1.00 5.51 150 ARG B CA 1
ATOM 1254 C C . ARG B 1 47 ? 13.723 3.635 42.486 1.00 6.52 150 ARG B C 1
ATOM 1255 O O . ARG B 1 47 ? 13.421 2.444 42.382 1.00 7.51 150 ARG B O 1
ATOM 1263 N N . ASN B 1 48 ? 14.250 4.140 43.596 1.00 4.94 151 ASN B N 1
ATOM 1264 C CA . ASN B 1 48 ? 14.475 3.279 44.752 1.00 4.10 151 ASN B CA 1
ATOM 1265 C C . ASN B 1 48 ? 14.488 4.044 46.064 1.00 5.52 151 ASN B C 1
ATOM 1266 O O . ASN B 1 48 ? 14.544 5.277 46.084 1.00 5.72 151 ASN B O 1
ATOM 1271 N N . PHE B 1 49 ? 14.395 3.289 47.153 1.00 2.89 152 PHE B N 1
ATOM 1272 C CA . PHE B 1 49 ? 14.442 3.824 48.505 1.00 3.75 152 PHE B CA 1
ATOM 1273 C C . PHE B 1 49 ? 15.687 3.165 49.087 1.00 4.96 152 PHE B C 1
ATOM 1274 O O . PHE B 1 49 ? 15.937 1.987 48.832 1.00 5.64 152 PHE B O 1
ATOM 1282 N N . GLU B 1 50 ? 16.457 3.904 49.875 1.00 5.22 153 GLU B N 1
ATOM 1283 C CA . GLU B 1 50 ? 17.697 3.360 50.405 1.00 5.52 153 GLU B CA 1
ATOM 1284 C C . GLU B 1 50 ? 17.994 3.624 51.877 1.00 4.97 153 GLU B C 1
ATOM 1285 O O . GLU B 1 50 ? 17.682 4.684 52.406 1.00 5.48 153 GLU B O 1
ATOM 1291 N N . ILE B 1 51 ? 18.584 2.624 52.530 1.00 3.68 154 ILE B N 1
ATOM 1292 C CA . ILE B 1 51 ? 19.014 2.730 53.919 1.00 4.02 154 ILE B CA 1
ATOM 1293 C C . ILE B 1 51 ? 20.543 2.713 53.780 1.00 5.11 154 ILE B C 1
ATOM 1294 O O . ILE B 1 51 ? 21.139 1.664 53.522 1.00 4.53 154 ILE B O 1
ATOM 1299 N N . ASN B 1 52 ? 21.164 3.881 53.932 1.00 6.79 155 ASN B N 1
ATOM 1300 C CA . ASN B 1 52 ? 22.614 4.039 53.766 1.00 5.82 155 ASN B CA 1
ATOM 1301 C C . ASN B 1 52 ? 23.389 3.894 55.072 1.00 6.58 155 ASN B C 1
ATOM 1302 O O . ASN B 1 52 ? 22.924 4.317 56.130 1.00 5.53 155 ASN B O 1
ATOM 1307 N N . ASN B 1 53 ? 24.578 3.298 54.995 1.00 6.73 156 ASN B N 1
ATOM 1308 C CA . ASN B 1 53 ? 25.386 3.108 56.192 1.00 7.34 156 ASN B CA 1
ATOM 1309 C C . ASN B 1 53 ? 25.884 4.430 56.760 1.00 8.45 156 ASN B C 1
ATOM 1310 O O . ASN B 1 53 ? 26.408 4.469 57.877 1.00 8.84 156 ASN B O 1
ATOM 1315 N N . ASN B 1 54 ? 25.712 5.515 56.005 1.00 7.90 157 ASN B N 1
ATOM 1316 C CA . ASN B 1 54 ? 26.140 6.828 56.478 1.00 9.90 157 ASN B CA 1
ATOM 1317 C C . ASN B 1 54 ? 25.108 7.453 57.419 1.00 9.39 157 ASN B C 1
ATOM 1318 O O . ASN B 1 54 ? 25.254 8.604 57.834 1.00 11.16 157 ASN B O 1
ATOM 1323 N N . GLY B 1 55 ? 24.064 6.689 57.739 1.00 8.50 158 GLY B N 1
ATOM 1324 C CA . GLY B 1 55 ? 23.035 7.160 58.653 1.00 6.94 158 GLY B CA 1
ATOM 1325 C C . GLY B 1 55 ? 21.818 7.817 58.033 1.00 5.62 158 GLY B C 1
ATOM 1326 O O . GLY B 1 55 ? 20.909 8.236 58.747 1.00 7.13 158 GLY B O 1
ATOM 1327 N N . ASN B 1 56 ? 21.785 7.911 56.710 1.00 6.01 159 ASN B N 1
ATOM 1328 C CA . ASN B 1 56 ? 20.653 8.545 56.046 1.00 7.90 159 ASN B CA 1
ATOM 1329 C C . ASN B 1 56 ? 19.779 7.593 55.249 1.00 6.89 159 ASN B C 1
ATOM 1330 O O . ASN B 1 56 ? 20.200 6.499 54.885 1.00 7.14 159 ASN B O 1
ATOM 1335 N N . MET B 1 57 ? 18.547 8.031 54.998 1.00 5.69 160 MET B N 1
ATOM 1336 C CA . MET B 1 57 ? 17.609 7.288 54.161 1.00 3.54 160 MET B CA 1
ATOM 1337 C C . MET B 1 57 ? 17.568 8.133 52.898 1.00 6.08 160 MET B C 1
ATOM 1338 O O . MET B 1 57 ? 17.477 9.360 52.974 1.00 8.87 160 MET B O 1
ATOM 1343 N N . ARG B 1 58 ? 17.661 7.496 51.739 1.00 5.82 161 ARG B N 1
ATOM 1344 C CA . ARG B 1 58 ? 17.643 8.250 50.499 1.00 7.58 161 ARG B CA 1
ATOM 1345 C C . ARG B 1 58 ? 16.597 7.758 49.528 1.00 6.80 161 ARG B C 1
ATOM 1346 O O . ARG B 1 58 ? 16.158 6.613 49.579 1.00 5.72 161 ARG B O 1
ATOM 1354 N N . ILE B 1 59 ? 16.208 8.658 48.639 1.00 6.13 162 ILE B N 1
ATOM 1355 C CA . ILE B 1 59 ? 15.273 8.354 47.575 1.00 5.67 162 ILE B CA 1
ATOM 1356 C C . ILE B 1 59 ? 16.006 8.808 46.324 1.00 6.89 162 ILE B C 1
ATOM 1357 O O . ILE B 1 59 ? 16.460 9.955 46.245 1.00 6.30 162 ILE B O 1
ATOM 1362 N N . PHE B 1 60 ? 16.174 7.894 45.373 1.00 4.09 163 PHE B N 1
ATOM 1363 C CA . PHE B 1 60 ? 16.827 8.223 44.118 1.00 4.63 163 PHE B CA 1
ATOM 1364 C C . PHE B 1 60 ? 15.710 8.255 43.105 1.00 5.17 163 PHE B C 1
ATOM 1365 O O . PHE B 1 60 ? 14.950 7.300 42.997 1.00 5.20 163 PHE B O 1
ATOM 1373 N N . GLY B 1 61 ? 15.601 9.365 42.386 1.00 4.74 164 GLY B N 1
ATOM 1374 C CA . GLY B 1 61 ? 14.547 9.493 41.403 1.00 5.50 164 GLY B CA 1
ATOM 1375 C C . GLY B 1 61 ? 15.034 10.133 40.125 1.00 6.90 164 GLY B C 1
ATOM 1376 O O . GLY B 1 61 ? 16.212 10.479 39.990 1.00 6.54 164 GLY B O 1
ATOM 1377 N N . TYR B 1 62 ? 14.106 10.306 39.193 1.00 6.23 165 TYR B N 1
ATOM 1378 C CA . TYR B 1 62 ? 14.413 10.889 37.898 1.00 7.80 165 TYR B CA 1
ATOM 1379 C C . TYR B 1 62 ? 13.207 11.672 37.398 1.00 8.65 165 TYR B C 1
ATOM 1380 O O . TYR B 1 62 ? 12.093 11.142 37.326 1.00 8.31 165 TYR B O 1
ATOM 1389 N N . LYS B 1 63 ? 13.443 12.936 37.060 1.00 9.16 166 LYS B N 1
ATOM 1390 C CA . LYS B 1 63 ? 12.402 13.825 36.562 1.00 11.51 166 LYS B CA 1
ATOM 1391 C C . LYS B 1 63 ? 11.157 13.811 37.445 1.00 11.68 166 LYS B C 1
ATOM 1392 O O . LYS B 1 63 ? 10.037 13.615 36.967 1.00 11.56 166 LYS B O 1
ATOM 1398 N N . MET B 1 64 ? 11.358 14.013 38.743 1.00 11.91 167 MET B N 1
ATOM 1399 C CA . MET B 1 64 ? 10.244 14.047 39.682 1.00 10.94 167 MET B CA 1
ATOM 1400 C C . MET B 1 64 ? 9.547 15.402 39.542 1.00 12.27 167 MET B C 1
ATOM 1401 O O . MET B 1 64 ? 10.198 16.418 39.291 1.00 11.65 167 MET B O 1
ATOM 1406 N N . MET B 1 65 ? 8.224 15.404 39.684 1.00 12.32 168 MET B N 1
ATOM 1407 C CA . MET B 1 65 ? 7.430 16.626 39.575 1.00 12.95 168 MET B CA 1
ATOM 1408 C C . MET B 1 65 ? 7.622 17.500 40.813 1.00 13.58 168 MET B C 1
ATOM 1409 O O . MET B 1 65 ? 7.779 16.994 41.925 1.00 13.38 168 MET B O 1
ATOM 1414 N N . GLU B 1 66 ? 7.598 18.815 40.620 1.00 14.40 169 GLU B N 1
ATOM 1415 C CA . GLU B 1 66 ? 7.804 19.741 41.724 1.00 14.87 169 GLU B CA 1
ATOM 1416 C C . GLU B 1 66 ? 6.879 19.535 42.916 1.00 14.13 169 GLU B C 1
ATOM 1417 O O . GLU B 1 66 ? 7.336 19.536 44.058 1.00 15.62 169 GLU B O 1
ATOM 1423 N N . HIS B 1 67 ? 5.585 19.349 42.669 1.00 12.87 170 HIS B N 1
ATOM 1424 C CA . HIS B 1 67 ? 4.662 19.164 43.782 1.00 12.62 170 HIS B CA 1
ATOM 1425 C C . HIS B 1 67 ? 4.911 17.858 44.530 1.00 12.21 170 HIS B C 1
ATOM 1426 O O . HIS B 1 67 ? 4.540 17.721 45.697 1.00 10.79 170 HIS B O 1
ATOM 1433 N N . HIS B 1 68 ? 5.554 16.903 43.867 1.00 12.07 171 HIS B N 1
ATOM 1434 C CA . HIS B 1 68 ? 5.861 15.633 44.515 1.00 10.94 171 HIS B CA 1
ATOM 1435 C C . HIS B 1 68 ? 7.099 15.793 45.388 1.00 10.88 171 HIS B C 1
ATOM 1436 O O . HIS B 1 68 ? 7.133 15.322 46.521 1.00 9.87 171 HIS B O 1
ATOM 1443 N N . ILE B 1 69 ? 8.118 16.461 44.863 1.00 10.06 172 ILE B N 1
ATOM 1444 C CA . ILE B 1 69 ? 9.333 16.689 45.635 1.00 10.38 172 ILE B CA 1
ATOM 1445 C C . ILE B 1 69 ? 8.966 17.485 46.884 1.00 11.18 172 ILE B C 1
ATOM 1446 O O . ILE B 1 69 ? 9.478 17.237 47.975 1.00 11.20 172 ILE B O 1
ATOM 1451 N N . GLN B 1 70 ? 8.057 18.437 46.704 1.00 12.06 173 GLN B N 1
ATOM 1452 C CA . GLN B 1 70 ? 7.589 19.302 47.777 1.00 12.32 173 GLN B CA 1
ATOM 1453 C C . GLN B 1 70 ? 7.023 18.532 48.963 1.00 11.61 173 GLN B C 1
ATOM 1454 O O . GLN B 1 70 ? 7.207 18.933 50.112 1.00 9.82 173 GLN B O 1
ATOM 1460 N N . LYS B 1 71 ? 6.326 17.432 48.693 1.00 10.92 174 LYS B N 1
ATOM 1461 C CA . LYS B 1 71 ? 5.766 16.643 49.777 1.00 11.38 174 LYS B CA 1
ATOM 1462 C C . LYS B 1 71 ? 6.901 16.056 50.613 1.00 9.89 174 LYS B C 1
ATOM 1463 O O . LYS B 1 71 ? 6.762 15.889 51.821 1.00 11.05 174 LYS B O 1
ATOM 1469 N N . PHE B 1 72 ? 8.026 15.758 49.966 1.00 10.80 175 PHE B N 1
ATOM 1470 C CA . PHE B 1 72 ? 9.178 15.193 50.665 1.00 8.75 175 PHE B CA 1
ATOM 1471 C C . PHE B 1 72 ? 9.986 16.248 51.415 1.00 9.62 175 PHE B C 1
ATOM 1472 O O . PHE B 1 72 ? 10.405 16.015 52.546 1.00 10.56 175 PHE B O 1
ATOM 1480 N N . THR B 1 73 ? 10.211 17.404 50.798 1.00 10.69 176 THR B N 1
ATOM 1481 C CA . THR B 1 73 ? 10.950 18.458 51.482 1.00 11.81 176 THR B CA 1
ATOM 1482 C C . THR B 1 73 ? 10.075 19.015 52.612 1.00 12.28 176 THR B C 1
ATOM 1483 O O . THR B 1 73 ? 10.577 19.621 53.559 1.00 12.67 176 THR B O 1
ATOM 1487 N N . ASP B 1 74 ? 8.765 18.788 52.519 1.00 14.31 177 ASP B N 1
ATOM 1488 C CA . ASP B 1 74 ? 7.829 19.248 53.546 1.00 14.79 177 ASP B CA 1
ATOM 1489 C C . ASP B 1 74 ? 8.053 18.526 54.872 1.00 14.55 177 ASP B C 1
ATOM 1490 O O . ASP B 1 74 ? 7.821 19.096 55.937 1.00 16.12 177 ASP B O 1
ATOM 1495 N N . ILE B 1 75 ? 8.496 17.272 54.813 1.00 14.25 178 ILE B N 1
ATOM 1496 C CA . ILE B 1 75 ? 8.738 16.513 56.036 1.00 12.55 178 ILE B CA 1
ATOM 1497 C C . ILE B 1 75 ? 10.199 16.550 56.478 1.00 11.54 178 ILE B C 1
ATOM 1498 O O . ILE B 1 75 ? 10.599 15.819 57.381 1.00 13.57 178 ILE B O 1
ATOM 1503 N N . GLY B 1 76 ? 10.996 17.397 55.837 1.00 8.99 179 GLY B N 1
ATOM 1504 C CA . GLY B 1 76 ? 12.390 17.520 56.231 1.00 8.81 179 GLY B CA 1
ATOM 1505 C C . GLY B 1 76 ? 13.470 16.922 55.344 1.00 8.61 179 GLY B C 1
ATOM 1506 O O . GLY B 1 76 ? 14.647 16.970 55.709 1.00 8.80 179 GLY B O 1
ATOM 1507 N N . MET B 1 77 ? 13.105 16.353 54.199 1.00 7.59 180 MET B N 1
ATOM 1508 C CA . MET B 1 77 ? 14.121 15.779 53.312 1.00 7.52 180 MET B CA 1
ATOM 1509 C C . MET B 1 77 ? 14.879 16.884 52.576 1.00 9.08 180 MET B C 1
ATOM 1510 O O . MET B 1 77 ? 14.289 17.898 52.193 1.00 10.81 180 MET B O 1
ATOM 1515 N N . SER B 1 78 ? 16.186 16.696 52.396 1.00 8.70 181 SER B N 1
ATOM 1516 C CA . SER B 1 78 ? 16.987 17.664 51.658 1.00 10.31 181 SER B CA 1
ATOM 1517 C C . SER B 1 78 ? 16.913 17.178 50.216 1.00 10.59 181 SER B C 1
ATOM 1518 O O . SER B 1 78 ? 16.674 15.994 49.975 1.00 9.77 181 SER B O 1
ATOM 1521 N N . CYS B 1 79 ? 17.119 18.074 49.259 1.00 10.38 182 CYS B N 1
ATOM 1522 C CA . CYS B 1 79 ? 17.005 17.695 47.858 1.00 9.93 182 CYS B CA 1
ATOM 1523 C C . CYS B 1 79 ? 18.139 18.154 46.947 1.00 10.86 182 CYS B C 1
ATOM 1524 O O . CYS B 1 79 ? 18.599 19.292 47.023 1.00 10.53 182 CYS B O 1
ATOM 1527 N N . LYS B 1 80 ? 18.581 17.248 46.083 1.00 8.51 183 LYS B N 1
ATOM 1528 C CA . LYS B 1 80 ? 19.630 17.543 45.117 1.00 11.89 183 LYS B CA 1
ATOM 1529 C C . LYS B 1 80 ? 19.138 17.125 43.738 1.00 10.47 183 LYS B C 1
ATOM 1530 O O . LYS B 1 80 ? 18.966 15.940 43.468 1.00 11.26 183 LYS B O 1
ATOM 1536 N N . ILE B 1 81 ? 18.903 18.108 42.874 1.00 8.91 184 ILE B N 1
ATOM 1537 C CA . ILE B 1 81 ? 18.431 17.844 41.519 1.00 8.38 184 ILE B CA 1
ATOM 1538 C C . ILE B 1 81 ? 19.528 18.178 40.516 1.00 7.52 184 ILE B C 1
ATOM 1539 O O . ILE B 1 81 ? 19.997 19.321 40.451 1.00 6.85 184 ILE B O 1
ATOM 1544 N N . ALA B 1 82 ? 19.933 17.179 39.738 1.00 8.03 185 ALA B N 1
ATOM 1545 C CA . ALA B 1 82 ? 20.979 17.356 38.732 1.00 8.32 185 ALA B CA 1
ATOM 1546 C C . ALA B 1 82 ? 20.411 17.899 37.426 1.00 9.23 185 ALA B C 1
ATOM 1547 O O . ALA B 1 82 ? 19.216 17.784 37.158 1.00 8.27 185 ALA B O 1
ATOM 1549 N N . LYS B 1 83 ? 21.276 18.494 36.615 1.00 11.84 186 LYS B N 1
ATOM 1550 C CA . LYS B 1 83 ? 20.843 19.061 35.349 1.00 13.88 186 LYS B CA 1
ATOM 1551 C C . LYS B 1 83 ? 20.172 18.004 34.475 1.00 13.77 186 LYS B C 1
ATOM 1552 O O . LYS B 1 83 ? 19.195 18.298 33.785 1.00 15.11 186 LYS B O 1
ATOM 1558 N N . ASN B 1 84 ? 20.682 16.775 34.520 1.00 12.41 187 ASN B N 1
ATOM 1559 C CA . ASN B 1 84 ? 20.125 15.694 33.710 1.00 13.72 187 ASN B CA 1
ATOM 1560 C C . ASN B 1 84 ? 18.776 15.178 34.205 1.00 12.74 187 ASN B C 1
ATOM 1561 O O . ASN B 1 84 ? 18.144 14.348 33.550 1.00 13.14 187 ASN B O 1
ATOM 1566 N N . GLY B 1 85 ? 18.332 15.666 35.356 1.00 10.52 188 GLY B N 1
ATOM 1567 C CA . GLY B 1 85 ? 17.047 15.232 35.868 1.00 9.75 188 GLY B CA 1
ATOM 1568 C C . GLY B 1 85 ? 17.108 14.285 37.049 1.00 7.32 188 GLY B C 1
ATOM 1569 O O . GLY B 1 85 ? 16.086 14.034 37.689 1.00 7.25 188 GLY B O 1
ATOM 1570 N N . ASN B 1 86 ? 18.291 13.748 37.332 1.00 8.28 189 ASN B N 1
ATOM 1571 C CA . ASN B 1 86 ? 18.455 12.847 38.468 1.00 7.20 189 ASN B CA 1
ATOM 1572 C C . ASN B 1 86 ? 18.162 13.626 39.744 1.00 8.54 189 ASN B C 1
ATOM 1573 O O . ASN B 1 86 ? 18.476 14.811 39.845 1.00 9.19 189 ASN B O 1
ATOM 1578 N N . VAL B 1 87 ? 17.557 12.967 40.721 1.00 5.78 190 VAL B N 1
ATOM 1579 C CA . VAL B 1 87 ? 17.255 13.635 41.974 1.00 7.16 190 VAL B CA 1
ATOM 1580 C C . VAL B 1 87 ? 17.543 12.704 43.135 1.00 8.01 190 VAL B C 1
ATOM 1581 O O . VAL B 1 87 ? 17.275 11.499 43.071 1.00 6.07 190 VAL B O 1
ATOM 1585 N N . TYR B 1 88 ? 18.119 13.268 44.187 1.00 8.06 191 TYR B N 1
ATOM 1586 C CA . TYR B 1 88 ? 18.434 12.508 45.384 1.00 9.08 191 TYR B CA 1
ATOM 1587 C C . TYR B 1 88 ? 17.811 13.230 46.566 1.00 8.51 191 TYR B C 1
ATOM 1588 O O . TYR B 1 88 ? 18.102 14.405 46.806 1.00 7.71 191 TYR B O 1
ATOM 1597 N N . LEU B 1 89 ? 16.940 12.533 47.288 1.00 6.63 192 LEU B N 1
ATOM 1598 C CA . LEU B 1 89 ? 16.288 13.098 48.469 1.00 7.17 192 LEU B CA 1
ATOM 1599 C C . LEU B 1 89 ? 16.903 12.395 49.671 1.00 7.12 192 LEU B C 1
ATOM 1600 O O . LEU B 1 89 ? 16.994 11.168 49.694 1.00 7.76 192 LEU B O 1
ATOM 1605 N N . ASP B 1 90 ? 17.325 13.173 50.663 1.00 6.18 193 ASP B N 1
ATOM 1606 C CA . ASP B 1 90 ? 17.962 12.624 51.856 1.00 7.69 193 ASP B CA 1
ATOM 1607 C C . ASP B 1 90 ? 17.354 13.094 53.165 1.00 6.53 193 ASP B C 1
ATOM 1608 O O . ASP B 1 90 ? 16.837 14.206 53.264 1.00 7.03 193 ASP B O 1
ATOM 1613 N N . ILE B 1 91 ? 17.433 12.232 54.174 1.00 5.27 194 ILE B N 1
ATOM 1614 C CA . ILE B 1 91 ? 16.942 12.558 55.506 1.00 4.74 194 ILE B CA 1
ATOM 1615 C C . ILE B 1 91 ? 17.599 11.606 56.507 1.00 6.05 194 ILE B C 1
ATOM 1616 O O . ILE B 1 91 ? 17.958 10.475 56.168 1.00 5.92 194 ILE B O 1
ATOM 1621 N N . LYS B 1 92 ? 17.801 12.073 57.732 1.00 6.75 195 LYS B N 1
ATOM 1622 C CA . LYS B 1 92 ? 18.421 11.227 58.737 1.00 6.15 195 LYS B CA 1
ATOM 1623 C C . LYS B 1 92 ? 17.500 10.057 59.047 1.00 7.02 195 LYS B C 1
ATOM 1624 O O . LYS B 1 92 ? 16.282 10.216 59.125 1.00 7.00 195 LYS B O 1
ATOM 1630 N N . ARG B 1 93 ? 18.084 8.873 59.198 1.00 5.64 196 ARG B N 1
ATOM 1631 C CA . ARG B 1 93 ? 17.302 7.685 59.506 1.00 7.09 196 ARG B CA 1
ATOM 1632 C C . ARG B 1 93 ? 16.750 7.735 60.925 1.00 9.87 196 ARG B C 1
ATOM 1633 O O . ARG B 1 93 ? 17.459 8.099 61.866 1.00 9.71 196 ARG B O 1
ATOM 1641 N N . SER B 1 94 ? 15.474 7.381 61.052 1.00 9.12 197 SER B N 1
ATOM 1642 C CA . SER B 1 94 ? 14.764 7.317 62.329 1.00 9.42 197 SER B CA 1
ATOM 1643 C C . SER B 1 94 ? 13.454 6.587 62.058 1.00 10.06 197 SER B C 1
ATOM 1644 O O . SER B 1 94 ? 12.948 6.607 60.938 1.00 9.65 197 SER B O 1
ATOM 1647 N N . ALA B 1 95 ? 12.911 5.934 63.076 1.00 10.79 198 ALA B N 1
ATOM 1648 C CA . ALA B 1 95 ? 11.654 5.214 62.920 1.00 11.56 198 ALA B CA 1
ATOM 1649 C C . ALA B 1 95 ? 10.582 6.147 62.361 1.00 11.16 198 ALA B C 1
ATOM 1650 O O . ALA B 1 95 ? 9.831 5.780 61.458 1.00 12.48 198 ALA B O 1
ATOM 1652 N N . GLU B 1 96 ? 10.532 7.365 62.890 1.00 11.92 199 GLU B N 1
ATOM 1653 C CA . GLU B 1 96 ? 9.547 8.352 62.464 1.00 12.04 199 GLU B CA 1
ATOM 1654 C C . GLU B 1 96 ? 9.758 8.850 61.038 1.00 11.46 199 GLU B C 1
ATOM 1655 O O . GLU B 1 96 ? 8.798 8.975 60.286 1.00 10.68 199 GLU B O 1
ATOM 1661 N N . ASN B 1 97 ? 11.000 9.136 60.659 1.00 9.64 200 ASN B N 1
ATOM 1662 C CA . ASN B 1 97 ? 11.259 9.612 59.301 1.00 8.03 200 ASN B CA 1
ATOM 1663 C C . ASN B 1 97 ? 11.030 8.521 58.262 1.00 8.34 200 ASN B C 1
ATOM 1664 O O . ASN B 1 97 ? 10.546 8.792 57.164 1.00 10.58 200 ASN B O 1
ATOM 1669 N N . ILE B 1 98 ? 11.379 7.284 58.599 1.00 8.18 201 ILE B N 1
ATOM 1670 C CA . ILE B 1 98 ? 11.176 6.183 57.664 1.00 8.11 201 ILE B CA 1
ATOM 1671 C C . ILE B 1 98 ? 9.681 6.032 57.394 1.00 9.82 201 ILE B C 1
ATOM 1672 O O . ILE B 1 98 ? 9.254 5.928 56.240 1.00 10.27 201 ILE B O 1
ATOM 1677 N N . GLU B 1 99 ? 8.888 6.037 58.461 1.00 10.76 202 GLU B N 1
ATOM 1678 C CA . GLU B 1 99 ? 7.436 5.924 58.349 1.00 11.05 202 GLU B CA 1
ATOM 1679 C C . GLU B 1 99 ? 6.877 7.118 57.569 1.00 11.22 202 GLU B C 1
ATOM 1680 O O . GLU B 1 99 ? 6.018 6.962 56.705 1.00 10.35 202 GLU B O 1
ATOM 1686 N N . ALA B 1 100 ? 7.377 8.312 57.874 1.00 10.15 203 ALA B N 1
ATOM 1687 C CA . ALA B 1 100 ? 6.916 9.527 57.207 1.00 10.94 203 ALA B CA 1
ATOM 1688 C C . ALA B 1 100 ? 7.227 9.557 55.715 1.00 10.22 203 ALA B C 1
ATOM 1689 O O . ALA B 1 100 ? 6.384 9.935 54.901 1.00 11.22 203 ALA B O 1
ATOM 1691 N N . VAL B 1 101 ? 8.441 9.163 55.354 1.00 9.05 204 VAL B N 1
ATOM 1692 C CA . VAL B 1 101 ? 8.853 9.171 53.957 1.00 8.08 204 VAL B CA 1
ATOM 1693 C C . VAL B 1 101 ? 8.018 8.230 53.085 1.00 7.33 204 VAL B C 1
ATOM 1694 O O . VAL B 1 101 ? 7.577 8.607 51.998 1.00 7.94 204 VAL B O 1
ATOM 1698 N N . ILE B 1 102 ? 7.792 7.012 53.564 1.00 7.43 205 ILE B N 1
ATOM 1699 C CA . ILE B 1 102 ? 7.023 6.040 52.796 1.00 7.54 205 ILE B CA 1
ATOM 1700 C C . ILE B 1 102 ? 5.550 6.417 52.739 1.00 8.91 205 ILE B C 1
ATOM 1701 O O . ILE B 1 102 ? 4.898 6.253 51.709 1.00 8.58 205 ILE B O 1
ATOM 1706 N N . THR B 1 103 ? 5.024 6.919 53.850 1.00 10.24 206 THR B N 1
ATOM 1707 C CA . THR B 1 103 ? 3.627 7.322 53.888 1.00 10.27 206 THR B CA 1
ATOM 1708 C C . THR B 1 103 ? 3.415 8.451 52.883 1.00 10.54 206 THR B C 1
ATOM 1709 O O . THR B 1 103 ? 2.407 8.489 52.179 1.00 7.76 206 THR B O 1
ATOM 1713 N N . VAL B 1 104 ? 4.374 9.368 52.808 1.00 9.29 207 VAL B N 1
ATOM 1714 C CA . VAL B 1 104 ? 4.281 10.474 51.863 1.00 11.35 207 VAL B CA 1
ATOM 1715 C C . VAL B 1 104 ? 4.332 9.940 50.431 1.00 11.17 207 VAL B C 1
ATOM 1716 O O . VAL B 1 104 ? 3.555 10.360 49.574 1.00 10.66 207 VAL B O 1
ATOM 1720 N N . ALA B 1 105 ? 5.239 9.002 50.175 1.00 10.06 208 ALA B N 1
ATOM 1721 C CA . ALA B 1 105 ? 5.367 8.424 48.839 1.00 9.43 208 ALA B CA 1
ATOM 1722 C C . ALA B 1 105 ? 4.065 7.769 48.380 1.00 9.95 208 ALA B C 1
ATOM 1723 O O . ALA B 1 105 ? 3.729 7.804 47.194 1.00 11.90 208 ALA B O 1
ATOM 1725 N N . SER B 1 106 ? 3.327 7.188 49.320 1.00 11.04 209 SER B N 1
ATOM 1726 C CA . SER B 1 106 ? 2.072 6.513 48.997 1.00 13.30 209 SER B CA 1
ATOM 1727 C C . SER B 1 106 ? 0.948 7.488 48.654 1.00 15.48 209 SER B C 1
ATOM 1728 O O . SER B 1 106 ? -0.057 7.100 48.058 1.00 15.38 209 SER B O 1
ATOM 1731 N N . GLU B 1 107 ? 1.119 8.749 49.030 1.00 16.68 210 GLU B N 1
ATOM 1732 C CA . GLU B 1 107 ? 0.097 9.758 48.780 1.00 19.11 210 GLU B CA 1
ATOM 1733 C C . GLU B 1 107 ? 0.358 10.628 47.556 1.00 19.06 210 GLU B C 1
ATOM 1734 O O . GLU B 1 107 ? -0.402 11.553 47.276 1.00 18.58 210 GLU B O 1
ATOM 1740 N N . LEU B 1 108 ? 1.426 10.329 46.825 1.00 17.89 211 LEU B N 1
ATOM 1741 C CA . LEU B 1 108 ? 1.754 11.101 45.633 1.00 19.20 211 LEU B CA 1
ATOM 1742 C C . LEU B 1 108 ? 0.775 10.779 44.508 1.00 20.77 211 LEU B C 1
ATOM 1743 O O . LEU B 1 108 ? 0.028 9.787 44.645 1.00 21.53 211 LEU B O 1
ATOM 1749 N N . MET C 1 1 ? 36.162 -15.022 85.036 1.00 7.55 104 MET C N 1
ATOM 1750 C CA . MET C 1 1 ? 35.325 -13.834 85.375 1.00 8.39 104 MET C CA 1
ATOM 1751 C C . MET C 1 1 ? 35.288 -13.680 86.891 1.00 8.28 104 MET C C 1
ATOM 1752 O O . MET C 1 1 ? 35.497 -14.649 87.625 1.00 9.22 104 MET C O 1
ATOM 1757 N N . GLU C 1 2 ? 35.047 -12.458 87.356 1.00 7.75 105 GLU C N 1
ATOM 1758 C CA . GLU C 1 2 ? 34.960 -12.189 88.785 1.00 9.36 105 GLU C CA 1
ATOM 1759 C C . GLU C 1 2 ? 33.526 -11.767 89.084 1.00 8.94 105 GLU C C 1
ATOM 1760 O O . GLU C 1 2 ? 33.174 -10.592 88.981 1.00 9.77 105 GLU C O 1
ATOM 1766 N N . ILE C 1 3 ? 32.696 -12.746 89.422 1.00 9.05 106 ILE C N 1
ATOM 1767 C CA . ILE C 1 3 ? 31.299 -12.492 89.737 1.00 10.58 106 ILE C CA 1
ATOM 1768 C C . ILE C 1 3 ? 31.080 -12.692 91.231 1.00 10.01 106 ILE C C 1
ATOM 1769 O O . ILE C 1 3 ? 31.396 -13.753 91.775 1.00 11.42 106 ILE C O 1
ATOM 1774 N N . THR C 1 4 ? 30.540 -11.670 91.888 1.00 7.39 107 THR C N 1
ATOM 1775 C CA . THR C 1 4 ? 30.279 -11.725 93.321 1.00 7.63 107 THR C CA 1
ATOM 1776 C C . THR C 1 4 ? 28.821 -12.059 93.616 1.00 8.80 107 THR C C 1
ATOM 1777 O O . THR C 1 4 ? 27.953 -11.927 92.751 1.00 7.94 107 THR C O 1
ATOM 1781 N N . SER C 1 5 ? 28.555 -12.476 94.849 1.00 9.17 108 SER C N 1
ATOM 1782 C CA . SER C 1 5 ? 27.205 -12.853 95.245 1.00 10.14 108 SER C CA 1
ATOM 1783 C C . SER C 1 5 ? 26.192 -11.722 95.091 1.00 9.45 108 SER C C 1
ATOM 1784 O O . SER C 1 5 ? 25.023 -11.976 94.786 1.00 9.70 108 SER C O 1
ATOM 1787 N N . ASP C 1 6 ? 26.624 -10.480 95.300 1.00 7.76 109 ASP C N 1
ATOM 1788 C CA . ASP C 1 6 ? 25.708 -9.354 95.153 1.00 7.94 109 ASP C CA 1
ATOM 1789 C C . ASP C 1 6 ? 25.318 -9.163 93.688 1.00 5.82 109 ASP C C 1
ATOM 1790 O O . ASP C 1 6 ? 24.217 -8.697 93.392 1.00 5.40 109 ASP C O 1
ATOM 1795 N N . MET C 1 7 ? 26.216 -9.525 92.773 1.00 5.45 110 MET C N 1
ATOM 1796 C CA . MET C 1 7 ? 25.913 -9.411 91.348 1.00 4.13 110 MET C CA 1
ATOM 1797 C C . MET C 1 7 ? 24.877 -10.472 90.976 1.00 5.16 110 MET C C 1
ATOM 1798 O O . MET C 1 7 ? 23.935 -10.202 90.233 1.00 4.12 110 MET C O 1
ATOM 1803 N N . GLU C 1 8 ? 25.046 -11.680 91.507 1.00 6.23 111 GLU C N 1
ATOM 1804 C CA . GLU C 1 8 ? 24.110 -12.759 91.219 1.00 7.07 111 GLU C CA 1
ATOM 1805 C C . GLU C 1 8 ? 22.709 -12.391 91.712 1.00 7.29 111 GLU C C 1
ATOM 1806 O O . GLU C 1 8 ? 21.722 -12.574 90.999 1.00 4.76 111 GLU C O 1
ATOM 1812 N N . GLU C 1 9 ? 22.626 -11.865 92.931 1.00 6.08 112 GLU C N 1
ATOM 1813 C CA . GLU C 1 9 ? 21.339 -11.475 93.511 1.00 8.86 112 GLU C CA 1
ATOM 1814 C C . GLU C 1 9 ? 20.669 -10.401 92.670 1.00 7.64 112 GLU C C 1
ATOM 1815 O O . GLU C 1 9 ? 19.478 -10.485 92.364 1.00 6.41 112 GLU C O 1
ATOM 1821 N N . ASP C 1 10 ? 21.440 -9.376 92.324 1.00 6.74 113 ASP C N 1
ATOM 1822 C CA . ASP C 1 10 ? 20.920 -8.271 91.529 1.00 6.69 113 ASP C CA 1
ATOM 1823 C C . ASP C 1 10 ? 20.504 -8.727 90.138 1.00 5.52 113 ASP C C 1
ATOM 1824 O O . ASP C 1 10 ? 19.485 -8.279 89.622 1.00 6.27 113 ASP C O 1
ATOM 1829 N N . LYS C 1 11 ? 21.287 -9.620 89.533 1.00 5.33 114 LYS C N 1
ATOM 1830 C CA . LYS C 1 11 ? 20.947 -10.132 88.210 1.00 6.14 114 LYS C CA 1
ATOM 1831 C C . LYS C 1 11 ? 19.637 -10.911 88.283 1.00 6.02 114 LYS C C 1
ATOM 1832 O O . LYS C 1 11 ? 18.786 -10.797 87.401 1.00 4.65 114 LYS C O 1
ATOM 1838 N N . ASP C 1 12 ? 19.470 -11.709 89.333 1.00 4.89 115 ASP C N 1
ATOM 1839 C CA . ASP C 1 12 ? 18.246 -12.485 89.469 1.00 6.96 115 ASP C CA 1
ATOM 1840 C C . ASP C 1 12 ? 17.032 -11.583 89.665 1.00 5.96 115 ASP C C 1
ATOM 1841 O O . ASP C 1 12 ? 15.960 -11.851 89.124 1.00 6.15 115 ASP C O 1
ATOM 1846 N N . LEU C 1 13 ? 17.195 -10.519 90.445 1.00 5.73 116 LEU C N 1
ATOM 1847 C CA . LEU C 1 13 ? 16.096 -9.588 90.661 1.00 4.69 116 LEU C CA 1
ATOM 1848 C C . LEU C 1 13 ? 15.766 -8.910 89.334 1.00 3.24 116 LEU C C 1
ATOM 1849 O O . LEU C 1 13 ? 14.602 -8.719 88.998 1.00 3.31 116 LEU C O 1
ATOM 1854 N N . MET C 1 14 ? 16.802 -8.549 88.583 1.00 2.48 117 MET C N 1
ATOM 1855 C CA . MET C 1 14 ? 16.615 -7.888 87.292 1.00 2.92 117 MET C CA 1
ATOM 1856 C C . MET C 1 14 ? 15.835 -8.811 86.351 1.00 3.61 117 MET C C 1
ATOM 1857 O O . MET C 1 14 ? 14.849 -8.400 85.732 1.00 5.28 117 MET C O 1
ATOM 1862 N N . LEU C 1 15 ? 16.265 -10.064 86.260 1.00 3.63 118 LEU C N 1
ATOM 1863 C CA . LEU C 1 15 ? 15.594 -11.022 85.386 1.00 4.92 118 LEU C CA 1
ATOM 1864 C C . LEU C 1 15 ? 14.139 -11.256 85.790 1.00 4.40 118 LEU C C 1
ATOM 1865 O O . LEU C 1 15 ? 13.270 -11.417 84.933 1.00 5.56 118 LEU C O 1
ATOM 1870 N N . LYS C 1 16 ? 13.884 -11.263 87.093 1.00 4.66 119 LYS C N 1
ATOM 1871 C CA . LYS C 1 16 ? 12.539 -11.476 87.621 1.00 3.85 119 LYS C CA 1
ATOM 1872 C C . LYS C 1 16 ? 11.608 -10.335 87.227 1.00 4.87 119 LYS C C 1
ATOM 1873 O O . LYS C 1 16 ? 10.487 -10.560 86.757 1.00 5.48 119 LYS C O 1
ATOM 1879 N N . LEU C 1 17 ? 12.075 -9.104 87.403 1.00 3.29 120 LEU C N 1
ATOM 1880 C CA . LEU C 1 17 ? 11.255 -7.952 87.061 1.00 2.58 120 LEU C CA 1
ATOM 1881 C C . LEU C 1 17 ? 11.145 -7.767 85.548 1.00 3.81 120 LEU C C 1
ATOM 1882 O O . LEU C 1 17 ? 10.129 -7.287 85.048 1.00 3.59 120 LEU C O 1
ATOM 1887 N N . LEU C 1 18 ? 12.185 -8.143 84.810 1.00 5.66 121 LEU C N 1
ATOM 1888 C CA . LEU C 1 18 ? 12.115 -8.024 83.362 1.00 5.35 121 LEU C CA 1
ATOM 1889 C C . LEU C 1 18 ? 11.026 -8.963 82.839 1.00 6.44 121 LEU C C 1
ATOM 1890 O O . LEU C 1 18 ? 10.203 -8.568 82.009 1.00 8.86 121 LEU C O 1
ATOM 1895 N N . ASP C 1 19 ? 10.990 -10.195 83.347 1.00 7.10 122 ASP C N 1
ATOM 1896 C CA . ASP C 1 19 ? 9.982 -11.148 82.882 1.00 6.37 122 ASP C CA 1
ATOM 1897 C C . ASP C 1 19 ? 8.584 -10.730 83.316 1.00 7.75 122 ASP C C 1
ATOM 1898 O O . ASP C 1 19 ? 7.621 -10.853 82.555 1.00 5.70 122 ASP C O 1
ATOM 1903 N N . LYS C 1 20 ? 8.470 -10.240 84.545 1.00 6.43 123 LYS C N 1
ATOM 1904 C CA . LYS C 1 20 ? 7.179 -9.791 85.045 1.00 5.89 123 LYS C CA 1
ATOM 1905 C C . LYS C 1 20 ? 6.559 -8.786 84.079 1.00 6.07 123 LYS C C 1
ATOM 1906 O O . LYS C 1 20 ? 5.356 -8.817 83.824 1.00 4.99 123 LYS C O 1
ATOM 1912 N N . ASN C 1 21 ? 7.396 -7.911 83.529 1.00 4.01 124 ASN C N 1
ATOM 1913 C CA . ASN C 1 21 ? 6.930 -6.862 82.626 1.00 4.44 124 ASN C CA 1
ATOM 1914 C C . ASN C 1 21 ? 6.973 -7.180 81.137 1.00 5.70 124 ASN C C 1
ATOM 1915 O O . ASN C 1 21 ? 6.849 -6.285 80.306 1.00 7.25 124 ASN C O 1
ATOM 1920 N N . GLY C 1 22 ? 7.167 -8.450 80.801 1.00 6.15 125 GLY C N 1
ATOM 1921 C CA . GLY C 1 22 ? 7.188 -8.830 79.401 1.00 7.39 125 GLY C CA 1
ATOM 1922 C C . GLY C 1 22 ? 8.403 -8.485 78.559 1.00 5.78 125 GLY C C 1
ATOM 1923 O O . GLY C 1 22 ? 8.287 -8.408 77.336 1.00 7.46 125 GLY C O 1
ATOM 1924 N N . PHE C 1 23 ? 9.559 -8.246 79.177 1.00 5.59 126 PHE C N 1
ATOM 1925 C CA . PHE C 1 23 ? 10.753 -7.977 78.384 1.00 5.51 126 PHE C CA 1
ATOM 1926 C C . PHE C 1 23 ? 11.290 -9.357 78.029 1.00 7.72 126 PHE C C 1
ATOM 1927 O O . PHE C 1 23 ? 11.436 -10.214 78.901 1.00 11.15 126 PHE C O 1
ATOM 1935 N N . VAL C 1 24 ? 11.555 -9.578 76.749 1.00 5.68 127 VAL C N 1
ATOM 1936 C CA . VAL C 1 24 ? 12.046 -10.870 76.275 1.00 7.31 127 VAL C CA 1
ATOM 1937 C C . VAL C 1 24 ? 13.536 -10.849 75.992 1.00 6.81 127 VAL C C 1
ATOM 1938 O O . VAL C 1 24 ? 14.011 -10.004 75.240 1.00 5.06 127 VAL C O 1
ATOM 1942 N N . LEU C 1 25 ? 14.268 -11.794 76.576 1.00 6.28 128 LEU C N 1
ATOM 1943 C CA . LEU C 1 25 ? 15.714 -11.856 76.377 1.00 6.75 128 LEU C CA 1
ATOM 1944 C C . LEU C 1 25 ? 16.142 -12.918 75.376 1.00 7.22 128 LEU C C 1
ATOM 1945 O O . LEU C 1 25 ? 15.527 -13.981 75.277 1.00 8.05 128 LEU C O 1
ATOM 1950 N N . LYS C 1 26 ? 17.203 -12.614 74.637 1.00 7.17 129 LYS C N 1
ATOM 1951 C CA . LYS C 1 26 ? 17.776 -13.551 73.680 1.00 7.81 129 LYS C CA 1
ATOM 1952 C C . LYS C 1 26 ? 18.658 -14.487 74.510 1.00 7.62 129 LYS C C 1
ATOM 1953 O O . LYS C 1 26 ? 18.689 -15.703 74.295 1.00 7.89 129 LYS C O 1
ATOM 1959 N N . LYS C 1 27 ? 19.360 -13.894 75.474 1.00 6.36 130 LYS C N 1
ATOM 1960 C CA . LYS C 1 27 ? 20.261 -14.618 76.359 1.00 6.09 130 LYS C CA 1
ATOM 1961 C C . LYS C 1 27 ? 20.855 -13.671 77.398 1.00 5.66 130 LYS C C 1
ATOM 1962 O O . LYS C 1 27 ? 20.622 -12.456 77.368 1.00 4.64 130 LYS C O 1
ATOM 1968 N N . VAL C 1 28 ? 21.615 -14.242 78.321 1.00 5.90 131 VAL C N 1
ATOM 1969 C CA . VAL C 1 28 ? 22.307 -13.464 79.339 1.00 6.20 131 VAL C CA 1
ATOM 1970 C C . VAL C 1 28 ? 23.774 -13.803 79.117 1.00 5.72 131 VAL C C 1
ATOM 1971 O O . VAL C 1 28 ? 24.113 -14.960 78.879 1.00 6.65 131 VAL C O 1
ATOM 1975 N N . GLU C 1 29 ? 24.640 -12.799 79.151 1.00 5.77 132 GLU C N 1
ATOM 1976 C CA . GLU C 1 29 ? 26.056 -13.049 78.965 1.00 7.00 132 GLU C CA 1
ATOM 1977 C C . GLU C 1 29 ? 26.851 -12.509 80.131 1.00 6.77 132 GLU C C 1
ATOM 1978 O O . GLU C 1 29 ? 26.428 -11.565 80.805 1.00 6.38 132 GLU C O 1
ATOM 1984 N N . ILE C 1 30 ? 27.991 -13.142 80.383 1.00 5.23 133 ILE C N 1
ATOM 1985 C CA . ILE C 1 30 ? 28.913 -12.655 81.390 1.00 5.13 133 ILE C CA 1
ATOM 1986 C C . ILE C 1 30 ? 30.055 -12.204 80.489 1.00 5.27 133 ILE C C 1
ATOM 1987 O O . ILE C 1 30 ? 30.660 -13.012 79.784 1.00 5.39 133 ILE C O 1
ATOM 1992 N N . TYR C 1 31 ? 30.327 -10.905 80.497 1.00 4.63 134 TYR C N 1
ATOM 1993 C CA . TYR C 1 31 ? 31.359 -10.315 79.652 1.00 6.02 134 TYR C CA 1
ATOM 1994 C C . TYR C 1 31 ? 32.115 -9.281 80.472 1.00 4.51 134 TYR C C 1
ATOM 1995 O O . TYR C 1 31 ? 31.502 -8.372 81.031 1.00 5.50 134 TYR C O 1
ATOM 2004 N N . ARG C 1 32 ? 33.440 -9.413 80.537 1.00 4.21 135 ARG C N 1
ATOM 2005 C CA . ARG C 1 32 ? 34.251 -8.485 81.323 1.00 3.95 135 ARG C CA 1
ATOM 2006 C C . ARG C 1 32 ? 33.687 -8.385 82.737 1.00 4.33 135 ARG C C 1
ATOM 2007 O O . ARG C 1 32 ? 33.606 -7.306 83.329 1.00 4.54 135 ARG C O 1
ATOM 2015 N N . SER C 1 33 ? 33.297 -9.535 83.271 1.00 4.95 136 SER C N 1
ATOM 2016 C CA . SER C 1 33 ? 32.752 -9.625 84.613 1.00 3.44 136 SER C CA 1
ATOM 2017 C C . SER C 1 33 ? 31.530 -8.728 84.861 1.00 3.57 136 SER C C 1
ATOM 2018 O O . SER C 1 33 ? 31.377 -8.160 85.938 1.00 4.77 136 SER C O 1
ATOM 2021 N N . ASN C 1 34 ? 30.683 -8.599 83.842 1.00 3.23 137 ASN C N 1
ATOM 2022 C CA . ASN C 1 34 ? 29.437 -7.839 83.928 1.00 3.94 137 ASN C CA 1
ATOM 2023 C C . ASN C 1 34 ? 28.337 -8.783 83.442 1.00 5.49 137 ASN C C 1
ATOM 2024 O O . ASN C 1 34 ? 28.592 -9.634 82.590 1.00 6.29 137 ASN C O 1
ATOM 2029 N N . TYR C 1 35 ? 27.132 -8.651 83.991 1.00 3.40 138 TYR C N 1
ATOM 2030 C CA . TYR C 1 35 ? 26.001 -9.470 83.556 1.00 4.29 138 TYR C CA 1
ATOM 2031 C C . TYR C 1 35 ? 25.211 -8.642 82.547 1.00 4.28 138 TYR C C 1
ATOM 2032 O O . TYR C 1 35 ? 24.774 -7.530 82.849 1.00 5.13 138 TYR C O 1
ATOM 2041 N N . LEU C 1 36 ? 25.028 -9.181 81.350 1.00 4.83 139 LEU C N 1
ATOM 2042 C CA . LEU C 1 36 ? 24.296 -8.470 80.314 1.00 5.76 139 LEU C CA 1
ATOM 2043 C C . LEU C 1 36 ? 23.015 -9.205 79.953 1.00 5.68 139 LEU C C 1
ATOM 2044 O O . LEU C 1 36 ? 23.055 -10.368 79.553 1.00 6.35 139 LEU C O 1
ATOM 2049 N N . ALA C 1 37 ? 21.881 -8.531 80.117 1.00 4.10 140 ALA C N 1
ATOM 2050 C CA . ALA C 1 37 ? 20.594 -9.110 79.757 1.00 4.54 140 ALA C CA 1
ATOM 2051 C C . ALA C 1 37 ? 20.301 -8.531 78.377 1.00 4.90 140 ALA C C 1
ATOM 2052 O O . ALA C 1 37 ? 19.905 -7.368 78.248 1.00 5.99 140 ALA C O 1
ATOM 2054 N N . ILE C 1 38 ? 20.515 -9.345 77.348 1.00 2.93 141 ILE C N 1
ATOM 2055 C CA . ILE C 1 38 ? 20.319 -8.911 75.970 1.00 3.69 141 ILE C CA 1
ATOM 2056 C C . ILE C 1 38 ? 18.905 -9.159 75.458 1.00 2.96 141 ILE C C 1
ATOM 2057 O O . ILE C 1 38 ? 18.449 -10.298 75.401 1.00 4.28 141 ILE C O 1
ATOM 2062 N N . LEU C 1 39 ? 18.214 -8.085 75.087 1.00 3.25 142 LEU C N 1
ATOM 2063 C CA . LEU C 1 39 ? 16.859 -8.205 74.574 1.00 4.72 142 LEU C CA 1
ATOM 2064 C C . LEU C 1 39 ? 16.838 -8.846 73.196 1.00 5.06 142 LEU C C 1
ATOM 2065 O O . LEU C 1 39 ? 17.740 -8.637 72.386 1.00 5.96 142 LEU C O 1
ATOM 2070 N N . GLU C 1 40 ? 15.791 -9.627 72.945 1.00 6.78 143 GLU C N 1
ATOM 2071 C CA . GLU C 1 40 ? 15.608 -10.290 71.660 1.00 9.80 143 GLU C CA 1
ATOM 2072 C C . GLU C 1 40 ? 15.466 -9.237 70.563 1.00 9.04 143 GLU C C 1
ATOM 2073 O O . GLU C 1 40 ? 15.984 -9.401 69.457 1.00 10.04 143 GLU C O 1
ATOM 2079 N N . LYS C 1 41 ? 14.758 -8.154 70.879 1.00 8.86 144 LYS C N 1
ATOM 2080 C CA . LYS C 1 41 ? 14.543 -7.066 69.925 1.00 9.79 144 LYS C CA 1
ATOM 2081 C C . LYS C 1 41 ? 14.658 -5.714 70.622 1.00 8.91 144 LYS C C 1
ATOM 2082 O O . LYS C 1 41 ? 14.274 -5.584 71.782 1.00 8.10 144 LYS C O 1
ATOM 2088 N N . ARG C 1 42 ? 15.185 -4.712 69.919 1.00 7.45 145 ARG C N 1
ATOM 2089 C CA . ARG C 1 42 ? 15.307 -3.377 70.499 1.00 7.18 145 ARG C CA 1
ATOM 2090 C C . ARG C 1 42 ? 13.898 -2.951 70.894 1.00 7.54 145 ARG C C 1
ATOM 2091 O O . ARG C 1 42 ? 12.976 -2.980 70.076 1.00 7.31 145 ARG C O 1
ATOM 2099 N N . THR C 1 43 ? 13.736 -2.569 72.155 1.00 6.76 146 THR C N 1
ATOM 2100 C CA . THR C 1 43 ? 12.432 -2.187 72.686 1.00 5.71 146 THR C CA 1
ATOM 2101 C C . THR C 1 43 ? 12.470 -0.762 73.215 1.00 4.64 146 THR C C 1
ATOM 2102 O O . THR C 1 43 ? 13.106 -0.484 74.229 1.00 5.16 146 THR C O 1
ATOM 2106 N N . ASN C 1 44 ? 11.762 0.134 72.530 1.00 7.32 147 ASN C N 1
ATOM 2107 C CA . ASN C 1 44 ? 11.759 1.542 72.900 1.00 7.28 147 ASN C CA 1
ATOM 2108 C C . ASN C 1 44 ? 13.198 2.050 72.970 1.00 5.10 147 ASN C C 1
ATOM 2109 O O . ASN C 1 44 ? 13.557 2.831 73.856 1.00 6.76 147 ASN C O 1
ATOM 2114 N N . GLY C 1 45 ? 14.018 1.582 72.030 1.00 5.85 148 GLY C N 1
ATOM 2115 C CA . GLY C 1 45 ? 15.410 1.994 71.963 1.00 7.29 148 GLY C CA 1
ATOM 2116 C C . GLY C 1 45 ? 16.371 1.182 72.808 1.00 6.86 148 GLY C C 1
ATOM 2117 O O . GLY C 1 45 ? 17.584 1.240 72.607 1.00 8.35 148 GLY C O 1
ATOM 2118 N N . ILE C 1 46 ? 15.836 0.406 73.742 1.00 5.85 149 ILE C N 1
ATOM 2119 C CA . ILE C 1 46 ? 16.674 -0.393 74.631 1.00 4.22 149 ILE C CA 1
ATOM 2120 C C . ILE C 1 46 ? 17.202 -1.686 74.022 1.00 2.57 149 ILE C C 1
ATOM 2121 O O . ILE C 1 46 ? 16.454 -2.446 73.427 1.00 3.87 149 ILE C O 1
ATOM 2126 N N . ARG C 1 47 ? 18.501 -1.933 74.187 1.00 3.75 150 ARG C N 1
ATOM 2127 C CA . ARG C 1 47 ? 19.112 -3.159 73.681 1.00 4.47 150 ARG C CA 1
ATOM 2128 C C . ARG C 1 47 ? 19.440 -4.117 74.823 1.00 5.26 150 ARG C C 1
ATOM 2129 O O . ARG C 1 47 ? 19.093 -5.297 74.756 1.00 6.17 150 ARG C O 1
ATOM 2137 N N . ASN C 1 48 ? 20.116 -3.617 75.859 1.00 4.73 151 ASN C N 1
ATOM 2138 C CA . ASN C 1 48 ? 20.477 -4.448 77.016 1.00 5.45 151 ASN C CA 1
ATOM 2139 C C . ASN C 1 48 ? 20.221 -3.757 78.358 1.00 5.14 151 ASN C C 1
ATOM 2140 O O . ASN C 1 48 ? 20.217 -2.527 78.450 1.00 4.53 151 ASN C O 1
ATOM 2145 N N . PHE C 1 49 ? 20.032 -4.576 79.391 1.00 4.35 152 PHE C N 1
ATOM 2146 C CA . PHE C 1 49 ? 19.908 -4.118 80.778 1.00 3.84 152 PHE C CA 1
ATOM 2147 C C . PHE C 1 49 ? 21.144 -4.802 81.356 1.00 2.82 152 PHE C C 1
ATOM 2148 O O . PHE C 1 49 ? 21.357 -5.996 81.123 1.00 3.20 152 PHE C O 1
ATOM 2156 N N . GLU C 1 50 ? 21.961 -4.065 82.107 1.00 3.73 153 GLU C N 1
ATOM 2157 C CA . GLU C 1 50 ? 23.215 -4.625 82.601 1.00 4.55 153 GLU C CA 1
ATOM 2158 C C . GLU C 1 50 ? 23.526 -4.433 84.085 1.00 3.27 153 GLU C C 1
ATOM 2159 O O . GLU C 1 50 ? 23.266 -3.377 84.652 1.00 4.58 153 GLU C O 1
ATOM 2165 N N . ILE C 1 51 ? 24.083 -5.471 84.713 1.00 3.08 154 ILE C N 1
ATOM 2166 C CA . ILE C 1 51 ? 24.492 -5.396 86.118 1.00 3.51 154 ILE C CA 1
ATOM 2167 C C . ILE C 1 51 ? 26.016 -5.420 86.041 1.00 2.90 154 ILE C C 1
ATOM 2168 O O . ILE C 1 51 ? 26.609 -6.443 85.714 1.00 4.16 154 ILE C O 1
ATOM 2173 N N . ASN C 1 52 ? 26.649 -4.289 86.327 1.00 3.40 155 ASN C N 1
ATOM 2174 C CA . ASN C 1 52 ? 28.105 -4.194 86.222 1.00 4.36 155 ASN C CA 1
ATOM 2175 C C . ASN C 1 52 ? 28.880 -4.348 87.524 1.00 4.57 155 ASN C C 1
ATOM 2176 O O . ASN C 1 52 ? 28.409 -3.961 88.586 1.00 6.06 155 ASN C O 1
ATOM 2181 N N . ASN C 1 53 ? 30.080 -4.913 87.428 1.00 4.81 156 ASN C N 1
ATOM 2182 C CA . ASN C 1 53 ? 30.900 -5.115 88.611 1.00 4.09 156 ASN C CA 1
ATOM 2183 C C . ASN C 1 53 ? 31.309 -3.801 89.279 1.00 6.56 156 ASN C C 1
ATOM 2184 O O . ASN C 1 53 ? 31.616 -3.778 90.473 1.00 6.50 156 ASN C O 1
ATOM 2189 N N . ASN C 1 54 ? 31.287 -2.705 88.522 1.00 6.32 157 ASN C N 1
ATOM 2190 C CA . ASN C 1 54 ? 31.671 -1.410 89.078 1.00 6.74 157 ASN C CA 1
ATOM 2191 C C . ASN C 1 54 ? 30.628 -0.845 90.036 1.00 6.61 157 ASN C C 1
ATOM 2192 O O . ASN C 1 54 ? 30.834 0.206 90.645 1.00 8.97 157 ASN C O 1
ATOM 2197 N N . GLY C 1 55 ? 29.505 -1.545 90.170 1.00 5.94 158 GLY C N 1
ATOM 2198 C CA . GLY C 1 55 ? 28.471 -1.101 91.085 1.00 5.26 158 GLY C CA 1
ATOM 2199 C C . GLY C 1 55 ? 27.282 -0.411 90.455 1.00 6.44 158 GLY C C 1
ATOM 2200 O O . GLY C 1 55 ? 26.378 0.035 91.160 1.00 7.19 158 GLY C O 1
ATOM 2201 N N . ASN C 1 56 ? 27.267 -0.314 89.133 1.00 5.65 159 ASN C N 1
ATOM 2202 C CA . ASN C 1 56 ? 26.148 0.337 88.470 1.00 6.84 159 ASN C CA 1
ATOM 2203 C C . ASN C 1 56 ? 25.253 -0.616 87.715 1.00 6.24 159 ASN C C 1
ATOM 2204 O O . ASN C 1 56 ? 25.649 -1.729 87.367 1.00 8.34 159 ASN C O 1
ATOM 2209 N N . MET C 1 57 ? 24.022 -0.170 87.496 1.00 5.96 160 MET C N 1
ATOM 2210 C CA . MET C 1 57 ? 23.079 -0.913 86.678 1.00 6.47 160 MET C CA 1
ATOM 2211 C C . MET C 1 57 ? 23.066 0.000 85.466 1.00 6.02 160 MET C C 1
ATOM 2212 O O . MET C 1 57 ? 23.031 1.223 85.606 1.00 6.60 160 MET C O 1
ATOM 2217 N N . ARG C 1 58 ? 23.109 -0.577 84.277 1.00 6.89 161 ARG C N 1
ATOM 2218 C CA . ARG C 1 58 ? 23.120 0.241 83.083 1.00 6.71 161 ARG C CA 1
ATOM 2219 C C . ARG C 1 58 ? 22.116 -0.190 82.034 1.00 7.45 161 ARG C C 1
ATOM 2220 O O . ARG C 1 58 ? 21.798 -1.366 81.904 1.00 5.90 161 ARG C O 1
ATOM 2228 N N . ILE C 1 59 ? 21.593 0.788 81.307 1.00 4.95 162 ILE C N 1
ATOM 2229 C CA . ILE C 1 59 ? 20.699 0.500 80.206 1.00 4.55 162 ILE C CA 1
ATOM 2230 C C . ILE C 1 59 ? 21.500 0.909 78.990 1.00 4.91 162 ILE C C 1
ATOM 2231 O O . ILE C 1 59 ? 22.009 2.032 78.922 1.00 5.01 162 ILE C O 1
ATOM 2236 N N . PHE C 1 60 ? 21.636 -0.015 78.050 1.00 5.41 163 PHE C N 1
ATOM 2237 C CA . PHE C 1 60 ? 22.352 0.240 76.814 1.00 6.04 163 PHE C CA 1
ATOM 2238 C C . PHE C 1 60 ? 21.302 0.306 75.709 1.00 6.26 163 PHE C C 1
ATOM 2239 O O . PHE C 1 60 ? 20.598 -0.668 75.446 1.00 5.75 163 PHE C O 1
ATOM 2247 N N . GLY C 1 61 ? 21.188 1.475 75.088 1.00 5.51 164 GLY C N 1
ATOM 2248 C CA . GLY C 1 61 ? 20.214 1.656 74.035 1.00 5.35 164 GLY C CA 1
ATOM 2249 C C . GLY C 1 61 ? 20.787 2.278 72.781 1.00 4.59 164 GLY C C 1
ATOM 2250 O O . GLY C 1 61 ? 21.996 2.502 72.653 1.00 4.38 164 GLY C O 1
ATOM 2251 N N . TYR C 1 62 ? 19.893 2.547 71.841 1.00 5.54 165 TYR C N 1
ATOM 2252 C CA . TYR C 1 62 ? 20.259 3.137 70.567 1.00 5.02 165 TYR C CA 1
ATOM 2253 C C . TYR C 1 62 ? 19.054 3.898 70.036 1.00 5.35 165 TYR C C 1
ATOM 2254 O O . TYR C 1 62 ? 17.958 3.347 69.934 1.00 5.46 165 TYR C O 1
ATOM 2263 N N . LYS C 1 63 ? 19.268 5.167 69.703 1.00 5.70 166 LYS C N 1
ATOM 2264 C CA . LYS C 1 63 ? 18.204 6.020 69.195 1.00 8.29 166 LYS C CA 1
ATOM 2265 C C . LYS C 1 63 ? 16.990 6.018 70.107 1.00 6.63 166 LYS C C 1
ATOM 2266 O O . LYS C 1 63 ? 15.863 5.811 69.657 1.00 8.43 166 LYS C O 1
ATOM 2272 N N . MET C 1 64 ? 17.221 6.227 71.398 1.00 7.18 167 MET C N 1
ATOM 2273 C CA . MET C 1 64 ? 16.120 6.283 72.347 1.00 6.56 167 MET C CA 1
ATOM 2274 C C . MET C 1 64 ? 15.476 7.658 72.183 1.00 6.76 167 MET C C 1
ATOM 2275 O O . MET C 1 64 ? 16.139 8.610 71.766 1.00 9.76 167 MET C O 1
ATOM 2280 N N . MET C 1 65 ? 14.184 7.762 72.478 1.00 7.25 168 MET C N 1
ATOM 2281 C CA . MET C 1 65 ? 13.499 9.044 72.353 1.00 8.81 168 MET C CA 1
ATOM 2282 C C . MET C 1 65 ? 13.895 9.952 73.505 1.00 9.26 168 MET C C 1
ATOM 2283 O O . MET C 1 65 ? 14.141 9.487 74.617 1.00 7.93 168 MET C O 1
ATOM 2288 N N . GLU C 1 66 ? 13.962 11.250 73.231 1.00 10.38 169 GLU C N 1
ATOM 2289 C CA . GLU C 1 66 ? 14.344 12.216 74.249 1.00 10.79 169 GLU C CA 1
ATOM 2290 C C . GLU C 1 66 ? 13.438 12.167 75.472 1.00 9.22 169 GLU C C 1
ATOM 2291 O O . GLU C 1 66 ? 13.923 12.174 76.602 1.00 9.63 169 GLU C O 1
ATOM 2297 N N . HIS C 1 67 ? 12.125 12.106 75.259 1.00 9.00 170 HIS C N 1
ATOM 2298 C CA . HIS C 1 67 ? 11.209 12.089 76.390 1.00 9.28 170 HIS C CA 1
ATOM 2299 C C . HIS C 1 67 ? 11.275 10.786 77.181 1.00 9.57 170 HIS C C 1
ATOM 2300 O O . HIS C 1 67 ? 10.927 10.758 78.357 1.00 10.27 170 HIS C O 1
ATOM 2307 N N . HIS C 1 68 ? 11.735 9.711 76.544 1.00 9.02 171 HIS C N 1
ATOM 2308 C CA . HIS C 1 68 ? 11.879 8.439 77.245 1.00 6.46 171 HIS C CA 1
ATOM 2309 C C . HIS C 1 68 ? 13.111 8.542 78.135 1.00 5.37 171 HIS C C 1
ATOM 2310 O O . HIS C 1 68 ? 13.095 8.106 79.282 1.00 5.41 171 HIS C O 1
ATOM 2317 N N . ILE C 1 69 ? 14.181 9.124 77.602 1.00 5.82 172 ILE C N 1
ATOM 2318 C CA . ILE C 1 69 ? 15.408 9.294 78.372 1.00 6.33 172 ILE C CA 1
ATOM 2319 C C . ILE C 1 69 ? 15.119 10.150 79.604 1.00 6.98 172 ILE C C 1
ATOM 2320 O O . ILE C 1 69 ? 15.613 9.875 80.697 1.00 7.06 172 ILE C O 1
ATOM 2325 N N . GLN C 1 70 ? 14.307 11.188 79.414 1.00 7.95 173 GLN C N 1
ATOM 2326 C CA . GLN C 1 70 ? 13.953 12.096 80.500 1.00 10.32 173 GLN C CA 1
ATOM 2327 C C . GLN C 1 70 ? 13.268 11.364 81.651 1.00 8.43 173 GLN C C 1
ATOM 2328 O O . GLN C 1 70 ? 13.468 11.702 82.816 1.00 10.46 173 GLN C O 1
ATOM 2334 N N . LYS C 1 71 ? 12.464 10.361 81.322 1.00 9.06 174 LYS C N 1
ATOM 2335 C CA . LYS C 1 71 ? 11.761 9.596 82.342 1.00 9.80 174 LYS C CA 1
ATOM 2336 C C . LYS C 1 71 ? 12.758 8.818 83.189 1.00 9.08 174 LYS C C 1
ATOM 2337 O O . LYS C 1 71 ? 12.535 8.603 84.380 1.00 9.42 174 LYS C O 1
ATOM 2343 N N . PHE C 1 72 ? 13.865 8.409 82.573 1.00 6.90 175 PHE C N 1
ATOM 2344 C CA . PHE C 1 72 ? 14.908 7.676 83.283 1.00 5.97 175 PHE C CA 1
ATOM 2345 C C . PHE C 1 72 ? 15.790 8.608 84.115 1.00 6.64 175 PHE C C 1
ATOM 2346 O O . PHE C 1 72 ? 16.096 8.313 85.270 1.00 9.12 175 PHE C O 1
ATOM 2354 N N . THR C 1 73 ? 16.203 9.734 83.542 1.00 6.53 176 THR C N 1
ATOM 2355 C CA . THR C 1 73 ? 17.032 10.660 84.296 1.00 7.34 176 THR C CA 1
ATOM 2356 C C . THR C 1 73 ? 16.228 11.292 85.434 1.00 8.60 176 THR C C 1
ATOM 2357 O O . THR C 1 73 ? 16.795 11.706 86.438 1.00 7.58 176 THR C O 1
ATOM 2361 N N . ASP C 1 74 ? 14.906 11.335 85.283 1.00 8.61 177 ASP C N 1
ATOM 2362 C CA . ASP C 1 74 ? 14.035 11.889 86.316 1.00 10.86 177 ASP C CA 1
ATOM 2363 C C . ASP C 1 74 ? 14.141 11.089 87.612 1.00 10.64 177 ASP C C 1
ATOM 2364 O O . ASP C 1 74 ? 14.034 11.655 88.699 1.00 12.48 177 ASP C O 1
ATOM 2369 N N . ILE C 1 75 ? 14.352 9.779 87.506 1.00 8.81 178 ILE C N 1
ATOM 2370 C CA . ILE C 1 75 ? 14.467 8.959 88.711 1.00 7.41 178 ILE C CA 1
ATOM 2371 C C . ILE C 1 75 ? 15.906 8.824 89.196 1.00 7.30 178 ILE C C 1
ATOM 2372 O O . ILE C 1 75 ? 16.190 8.029 90.094 1.00 7.12 178 ILE C O 1
ATOM 2377 N N . GLY C 1 76 ? 16.818 9.592 88.601 1.00 6.77 179 GLY C N 1
ATOM 2378 C CA . GLY C 1 76 ? 18.199 9.547 89.043 1.00 7.21 179 GLY C CA 1
ATOM 2379 C C . GLY C 1 76 ? 19.242 8.891 88.157 1.00 6.51 179 GLY C C 1
ATOM 2380 O O . GLY C 1 76 ? 20.405 8.808 88.550 1.00 8.66 179 GLY C O 1
ATOM 2381 N N . MET C 1 77 ? 18.853 8.414 86.978 1.00 7.88 180 MET C N 1
ATOM 2382 C CA . MET C 1 77 ? 19.831 7.801 86.084 1.00 9.41 180 MET C CA 1
ATOM 2383 C C . MET C 1 77 ? 20.620 8.911 85.384 1.00 9.21 180 MET C C 1
ATOM 2384 O O . MET C 1 77 ? 20.102 10.007 85.152 1.00 9.96 180 MET C O 1
ATOM 2389 N N . SER C 1 78 ? 21.879 8.636 85.064 1.00 8.95 181 SER C N 1
ATOM 2390 C CA . SER C 1 78 ? 22.691 9.603 84.339 1.00 7.65 181 SER C CA 1
ATOM 2391 C C . SER C 1 78 ? 22.569 9.124 82.900 1.00 8.17 181 SER C C 1
ATOM 2392 O O . SER C 1 78 ? 22.286 7.952 82.669 1.00 7.90 181 SER C O 1
ATOM 2395 N N . CYS C 1 79 ? 22.751 10.010 81.931 1.00 7.01 182 CYS C N 1
ATOM 2396 C CA . CYS C 1 79 ? 22.655 9.571 80.547 1.00 8.83 182 CYS C CA 1
ATOM 2397 C C . CYS C 1 79 ? 23.667 10.250 79.651 1.00 8.17 182 CYS C C 1
ATOM 2398 O O . CYS C 1 79 ? 23.951 11.437 79.797 1.00 9.38 182 CYS C O 1
ATOM 2401 N N . LYS C 1 80 ? 24.230 9.481 78.730 1.00 9.00 183 LYS C N 1
ATOM 2402 C CA . LYS C 1 80 ? 25.182 10.028 77.781 1.00 10.33 183 LYS C CA 1
ATOM 2403 C C . LYS C 1 80 ? 25.048 9.272 76.468 1.00 12.16 183 LYS C C 1
ATOM 2404 O O . LYS C 1 80 ? 24.857 8.057 76.451 1.00 9.29 183 LYS C O 1
ATOM 2410 N N . ILE C 1 81 ? 25.116 10.005 75.365 1.00 13.22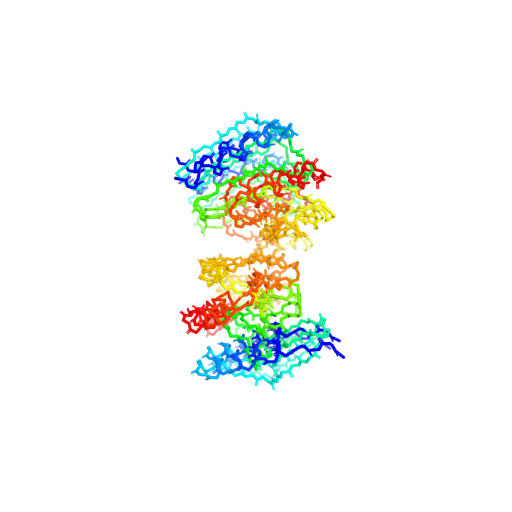 184 ILE C N 1
ATOM 2411 C CA . ILE C 1 81 ? 25.009 9.398 74.050 1.00 17.65 184 ILE C CA 1
ATOM 2412 C C . ILE C 1 81 ? 26.407 9.402 73.446 1.00 20.58 184 ILE C C 1
ATOM 2413 O O . ILE C 1 81 ? 27.032 10.455 73.322 1.00 21.06 184 ILE C O 1
ATOM 2418 N N . ALA C 1 82 ? 26.906 8.221 73.097 1.00 22.34 185 ALA C N 1
ATOM 2419 C CA . ALA C 1 82 ? 28.243 8.101 72.525 1.00 24.09 185 ALA C CA 1
ATOM 2420 C C . ALA C 1 82 ? 28.276 8.512 71.060 1.00 25.53 185 ALA C C 1
ATOM 2421 O O . ALA C 1 82 ? 27.236 8.674 70.424 1.00 23.88 185 ALA C O 1
ATOM 2423 N N . LYS C 1 83 ? 29.487 8.677 70.536 1.00 27.38 186 LYS C N 1
ATOM 2424 C CA . LYS C 1 83 ? 29.688 9.069 69.147 1.00 29.23 186 LYS C CA 1
ATOM 2425 C C . LYS C 1 83 ? 28.877 8.200 68.195 1.00 29.17 186 LYS C C 1
ATOM 2426 O O . LYS C 1 83 ? 28.102 8.708 67.383 1.00 30.42 186 LYS C O 1
ATOM 2432 N N . ASN C 1 84 ? 29.061 6.887 68.304 1.00 28.78 187 ASN C N 1
ATOM 2433 C CA . ASN C 1 84 ? 28.370 5.934 67.440 1.00 27.79 187 ASN C CA 1
ATOM 2434 C C . ASN C 1 84 ? 26.863 5.881 67.677 1.00 26.13 187 ASN C C 1
ATOM 2435 O O . ASN C 1 84 ? 26.163 5.057 67.086 1.00 25.27 187 ASN C O 1
ATOM 2440 N N . GLY C 1 85 ? 26.367 6.754 68.546 1.00 23.55 188 GLY C N 1
ATOM 2441 C CA . GLY C 1 85 ? 24.940 6.795 68.810 1.00 21.01 188 GLY C CA 1
ATOM 2442 C C . GLY C 1 85 ? 24.433 5.910 69.933 1.00 18.46 188 GLY C C 1
ATOM 2443 O O . GLY C 1 85 ? 23.246 5.934 70.250 1.00 15.83 188 GLY C O 1
ATOM 2444 N N . ASN C 1 86 ? 25.314 5.120 70.533 1.00 18.17 189 ASN C N 1
ATOM 2445 C CA . ASN C 1 86 ? 24.889 4.261 71.627 1.00 17.17 189 ASN C CA 1
ATOM 2446 C C . ASN C 1 86 ? 24.482 5.122 72.807 1.00 15.14 189 ASN C C 1
ATOM 2447 O O . ASN C 1 86 ? 25.142 6.111 73.119 1.00 15.70 189 ASN C O 1
ATOM 2452 N N . VAL C 1 87 ? 23.384 4.754 73.452 1.00 10.85 190 VAL C N 1
ATOM 2453 C CA . VAL C 1 87 ? 22.901 5.496 74.608 1.00 10.01 190 VAL C CA 1
ATOM 2454 C C . VAL C 1 87 ? 23.247 4.696 75.855 1.00 7.76 190 VAL C C 1
ATOM 2455 O O . VAL C 1 87 ? 22.957 3.507 75.924 1.00 8.05 190 VAL C O 1
ATOM 2459 N N . TYR C 1 88 ? 23.882 5.341 76.829 1.00 6.68 191 TYR C N 1
ATOM 2460 C CA . TYR C 1 88 ? 24.235 4.659 78.069 1.00 6.54 191 TYR C CA 1
ATOM 2461 C C . TYR C 1 88 ? 23.645 5.361 79.284 1.00 6.13 191 TYR C C 1
ATOM 2462 O O . TYR C 1 88 ? 23.983 6.510 79.573 1.00 7.07 191 TYR C O 1
ATOM 2471 N N . LEU C 1 89 ? 22.751 4.672 79.990 1.00 6.66 192 LEU C N 1
ATOM 2472 C CA . LEU C 1 89 ? 22.149 5.237 81.193 1.00 6.86 192 LEU C CA 1
ATOM 2473 C C . LEU C 1 89 ? 22.655 4.431 82.378 1.00 7.32 192 LEU C C 1
ATOM 2474 O O . LEU C 1 89 ? 22.678 3.200 82.330 1.00 7.49 192 LEU C O 1
ATOM 2479 N N . ASP C 1 90 ? 23.059 5.126 83.437 1.00 5.27 193 ASP C N 1
ATOM 2480 C CA . ASP C 1 90 ? 23.586 4.474 84.627 1.00 5.83 193 ASP C CA 1
ATOM 2481 C C . ASP C 1 90 ? 22.962 4.964 85.922 1.00 5.90 193 ASP C C 1
ATOM 2482 O O . ASP C 1 90 ? 22.482 6.092 86.010 1.00 5.23 193 ASP C O 1
ATOM 2487 N N . ILE C 1 91 ? 22.986 4.092 86.925 1.00 4.63 194 ILE C N 1
ATOM 2488 C CA . ILE C 1 91 ? 22.473 4.398 88.252 1.00 5.35 194 ILE C CA 1
ATOM 2489 C C . ILE C 1 91 ? 23.077 3.360 89.198 1.00 6.18 194 ILE C C 1
ATOM 2490 O O . ILE C 1 91 ? 23.364 2.231 88.794 1.00 6.93 194 ILE C O 1
ATOM 2495 N N . LYS C 1 92 ? 23.310 3.749 90.444 1.00 5.03 195 LYS C N 1
ATOM 2496 C CA . LYS C 1 92 ? 23.887 2.821 91.404 1.00 7.47 195 LYS C CA 1
ATOM 2497 C C . LYS C 1 92 ? 22.947 1.656 91.640 1.00 6.66 195 LYS C C 1
ATOM 2498 O O . LYS C 1 92 ? 21.729 1.828 91.693 1.00 7.37 195 LYS C O 1
ATOM 2504 N N . ARG C 1 93 ? 23.518 0.464 91.762 1.00 6.98 196 ARG C N 1
ATOM 2505 C CA . ARG C 1 93 ? 22.725 -0.732 92.000 1.00 7.34 196 ARG C CA 1
ATOM 2506 C C . ARG C 1 93 ? 22.168 -0.766 93.420 1.00 7.81 196 ARG C C 1
ATOM 2507 O O . ARG C 1 93 ? 22.857 -0.412 94.382 1.00 8.30 196 ARG C O 1
ATOM 2515 N N . SER C 1 94 ? 20.913 -1.189 93.528 1.00 7.67 197 SER C N 1
ATOM 2516 C CA . SER C 1 94 ? 20.203 -1.343 94.795 1.00 7.83 197 SER C CA 1
ATOM 2517 C C . SER C 1 94 ? 18.878 -2.006 94.440 1.00 6.76 197 SER C C 1
ATOM 2518 O O . SER C 1 94 ? 18.398 -1.859 93.321 1.00 7.10 197 SER C O 1
ATOM 2521 N N . ALA C 1 95 ? 18.295 -2.749 95.375 1.00 6.80 198 ALA C N 1
ATOM 2522 C CA . ALA C 1 95 ? 17.022 -3.407 95.097 1.00 6.47 198 ALA C CA 1
ATOM 2523 C C . ALA C 1 95 ? 16.009 -2.382 94.603 1.00 7.30 198 ALA C C 1
ATOM 2524 O O . ALA C 1 95 ? 15.272 -2.628 93.648 1.00 6.86 198 ALA C O 1
ATOM 2526 N N . GLU C 1 96 ? 15.980 -1.227 95.259 1.00 8.83 199 GLU C N 1
ATOM 2527 C CA . GLU C 1 96 ? 15.047 -0.173 94.893 1.00 8.84 199 GLU C CA 1
ATOM 2528 C C . GLU C 1 96 ? 15.293 0.398 93.505 1.00 6.75 199 GLU C C 1
ATOM 2529 O O . GLU C 1 96 ? 14.354 0.559 92.722 1.00 6.71 199 GLU C O 1
ATOM 2535 N N . ASN C 1 97 ? 16.547 0.700 93.188 1.00 5.58 200 ASN C N 1
ATOM 2536 C CA . ASN C 1 97 ? 16.845 1.259 91.877 1.00 5.81 200 ASN C CA 1
ATOM 2537 C C . ASN C 1 97 ? 16.591 0.273 90.752 1.00 4.66 200 ASN C C 1
ATOM 2538 O O . ASN C 1 97 ? 16.129 0.658 89.687 1.00 7.16 200 ASN C O 1
ATOM 2543 N N . ILE C 1 98 ? 16.889 -1.001 90.979 1.00 5.23 201 ILE C N 1
ATOM 2544 C CA . ILE C 1 98 ? 16.673 -1.996 89.935 1.00 4.87 201 ILE C CA 1
ATOM 2545 C C . ILE C 1 98 ? 15.201 -2.046 89.567 1.00 4.62 201 ILE C C 1
ATOM 2546 O O . ILE C 1 98 ? 14.851 -2.060 88.384 1.00 4.58 201 ILE C O 1
ATOM 2551 N N . GLU C 1 99 ? 14.337 -2.049 90.579 1.00 5.09 202 GLU C N 1
ATOM 2552 C CA . GLU C 1 99 ? 12.900 -2.082 90.338 1.00 5.21 202 GLU C CA 1
ATOM 2553 C C . GLU C 1 99 ? 12.424 -0.785 89.696 1.00 4.59 202 GLU C C 1
ATOM 2554 O O . GLU C 1 99 ? 11.619 -0.809 88.766 1.00 7.24 202 GLU C O 1
ATOM 2560 N N . ALA C 1 100 ? 12.919 0.345 90.196 1.00 5.59 203 ALA C N 1
ATOM 2561 C CA . ALA C 1 100 ? 12.551 1.649 89.652 1.00 6.10 203 ALA C CA 1
ATOM 2562 C C . ALA C 1 100 ? 12.853 1.730 88.157 1.00 6.44 203 ALA C C 1
ATOM 2563 O O . ALA C 1 100 ? 11.998 2.117 87.359 1.00 5.97 203 ALA C O 1
ATOM 2565 N N . VAL C 1 101 ? 14.070 1.352 87.777 1.00 6.80 204 VAL C N 1
ATOM 2566 C CA . VAL C 1 101 ? 14.485 1.395 86.377 1.00 5.42 204 VAL C CA 1
ATOM 2567 C C . VAL C 1 101 ? 13.620 0.536 85.457 1.00 4.87 204 VAL C C 1
ATOM 2568 O O . VAL C 1 101 ? 13.181 0.988 84.400 1.00 5.84 204 VAL C O 1
ATOM 2572 N N . ILE C 1 102 ? 13.380 -0.705 85.861 1.00 5.33 205 ILE C N 1
ATOM 2573 C CA . ILE C 1 102 ? 12.588 -1.611 85.044 1.00 3.92 205 ILE C CA 1
ATOM 2574 C C . ILE C 1 102 ? 11.131 -1.166 84.965 1.00 4.72 205 ILE C C 1
ATOM 2575 O O . ILE C 1 102 ? 10.477 -1.339 83.937 1.00 6.05 205 ILE C O 1
ATOM 2580 N N . THR C 1 103 ? 10.626 -0.581 86.046 1.00 4.96 206 THR C N 1
ATOM 2581 C CA . THR C 1 103 ? 9.250 -0.104 86.060 1.00 5.42 206 THR C CA 1
ATOM 2582 C C . THR C 1 103 ? 9.095 1.073 85.102 1.00 6.08 206 THR C C 1
ATOM 2583 O O . THR C 1 103 ? 8.115 1.150 84.362 1.00 5.67 206 THR C O 1
ATOM 2587 N N . VAL C 1 104 ? 10.061 1.988 85.113 1.00 6.17 207 VAL C N 1
ATOM 2588 C CA . VAL C 1 104 ? 10.007 3.136 84.215 1.00 4.98 207 VAL C CA 1
ATOM 2589 C C . VAL C 1 104 ? 10.052 2.633 82.773 1.00 6.80 207 VAL C C 1
ATOM 2590 O O . VAL C 1 104 ? 9.316 3.118 81.916 1.00 8.32 207 VAL C O 1
ATOM 2594 N N . ALA C 1 105 ? 10.916 1.652 82.519 1.00 6.48 208 ALA C N 1
ATOM 2595 C CA . ALA C 1 105 ? 11.057 1.078 81.183 1.00 5.38 208 ALA C CA 1
ATOM 2596 C C . ALA C 1 105 ? 9.755 0.442 80.708 1.00 6.83 208 ALA C C 1
ATOM 2597 O O . ALA C 1 105 ? 9.409 0.516 79.526 1.00 6.11 208 ALA C O 1
ATOM 2599 N N . SER C 1 106 ? 9.029 -0.176 81.634 1.00 5.58 209 SER C N 1
ATOM 2600 C CA . SER C 1 106 ? 7.773 -0.832 81.297 1.00 7.29 209 SER C CA 1
ATOM 2601 C C . SER C 1 106 ? 6.658 0.163 80.990 1.00 8.78 209 SER C C 1
ATOM 2602 O O . SER C 1 106 ? 5.662 -0.190 80.349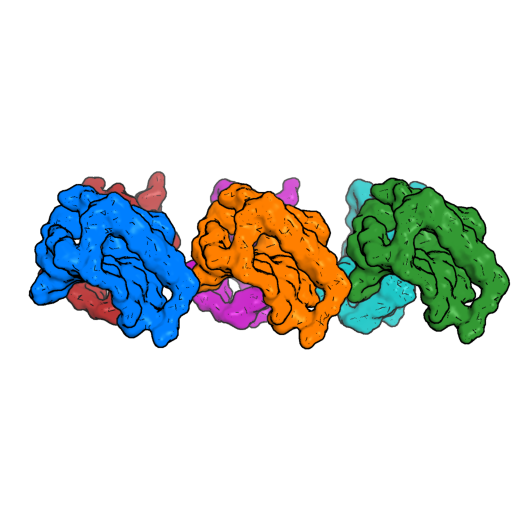 1.00 10.34 209 SER C O 1
ATOM 2605 N N . GLU C 1 107 ? 6.825 1.406 81.434 1.00 8.68 210 GLU C N 1
ATOM 2606 C CA . GLU C 1 107 ? 5.796 2.419 81.227 1.00 10.30 210 GLU C CA 1
ATOM 2607 C C . GLU C 1 107 ? 6.109 3.487 80.178 1.00 12.29 210 GLU C C 1
ATOM 2608 O O . GLU C 1 107 ? 5.422 4.508 80.096 1.00 11.85 210 GLU C O 1
ATOM 2614 N N . LEU C 1 108 ? 7.134 3.241 79.369 1.00 10.18 211 LEU C N 1
ATOM 2615 C CA . LEU C 1 108 ? 7.518 4.172 78.313 1.00 12.88 211 LEU C CA 1
ATOM 2616 C C . LEU C 1 108 ? 6.437 4.207 77.235 1.00 14.28 211 LEU C C 1
ATOM 2617 O O . LEU C 1 108 ? 6.080 5.316 76.783 1.00 16.60 211 LEU C O 1
ATOM 2623 N N . SER D 1 5 ? 0.960 43.883 34.550 1.00 30.71 108 SER D N 1
ATOM 2624 C CA . SER D 1 5 ? 2.015 44.468 33.675 1.00 29.92 108 SER D CA 1
ATOM 2625 C C . SER D 1 5 ? 3.233 43.552 33.599 1.00 29.33 108 SER D C 1
ATOM 2626 O O . SER D 1 5 ? 4.360 44.017 33.432 1.00 29.21 108 SER D O 1
ATOM 2629 N N . ASP D 1 6 ? 3.001 42.248 33.710 1.00 27.78 109 ASP D N 1
ATOM 2630 C CA . ASP D 1 6 ? 4.094 41.286 33.662 1.00 25.99 109 ASP D CA 1
ATOM 2631 C C . ASP D 1 6 ? 4.704 41.174 32.266 1.00 23.30 109 ASP D C 1
ATOM 2632 O O . ASP D 1 6 ? 5.927 41.218 32.118 1.00 20.85 109 ASP D O 1
ATOM 2637 N N . MET D 1 7 ? 3.864 41.034 31.243 1.00 21.42 110 MET D N 1
ATOM 2638 C CA . MET D 1 7 ? 4.372 40.922 29.876 1.00 20.56 110 MET D CA 1
ATOM 2639 C C . MET D 1 7 ? 5.099 42.204 29.483 1.00 19.91 110 MET D C 1
ATOM 2640 O O . MET D 1 7 ? 6.148 42.159 28.846 1.00 17.62 110 MET D O 1
ATOM 2645 N N . GLU D 1 8 ? 4.552 43.350 29.875 1.00 19.82 111 GLU D N 1
ATOM 2646 C CA . GLU D 1 8 ? 5.185 44.617 29.524 1.00 19.77 111 GLU D CA 1
ATOM 2647 C C . GLU D 1 8 ? 6.555 44.750 30.172 1.00 17.93 111 GLU D C 1
ATOM 2648 O O . GLU D 1 8 ? 7.487 45.284 29.569 1.00 15.73 111 GLU D O 1
ATOM 2654 N N . GLU D 1 9 ? 6.677 44.266 31.404 1.00 17.52 112 GLU D N 1
ATOM 2655 C CA . GLU D 1 9 ? 7.949 44.326 32.108 1.00 15.84 112 GLU D CA 1
ATOM 2656 C C . GLU D 1 9 ? 8.933 43.387 31.419 1.00 13.64 112 GLU D C 1
ATOM 2657 O O . GLU D 1 9 ? 10.121 43.695 31.308 1.00 14.30 112 GLU D O 1
ATOM 2663 N N . ASP D 1 10 ? 8.439 42.245 30.947 1.00 12.06 113 ASP D N 1
ATOM 2664 C CA . ASP D 1 10 ? 9.300 41.291 30.257 1.00 10.86 113 ASP D CA 1
ATOM 2665 C C . ASP D 1 10 ? 9.763 41.872 28.923 1.00 9.73 113 ASP D C 1
ATOM 2666 O O . ASP D 1 10 ? 10.890 41.633 28.495 1.00 8.89 113 ASP D O 1
ATOM 2671 N N . LYS D 1 11 ? 8.895 42.636 28.265 1.00 8.60 114 LYS D N 1
ATOM 2672 C CA . LYS D 1 11 ? 9.268 43.254 26.999 1.00 9.73 114 LYS D CA 1
ATOM 2673 C C . LYS D 1 11 ? 10.393 44.256 27.239 1.00 9.94 114 LYS D C 1
ATOM 2674 O O . LYS D 1 11 ? 11.361 44.306 26.481 1.00 10.10 114 LYS D O 1
ATOM 2680 N N . ASP D 1 12 ? 10.272 45.046 28.303 1.00 11.19 115 ASP D N 1
ATOM 2681 C CA . ASP D 1 12 ? 11.298 46.028 28.639 1.00 12.35 115 ASP D CA 1
ATOM 2682 C C . ASP D 1 12 ? 12.621 45.348 28.986 1.00 10.27 115 ASP D C 1
ATOM 2683 O O . ASP D 1 12 ? 13.691 45.854 28.651 1.00 11.49 115 ASP D O 1
ATOM 2688 N N . LEU D 1 13 ? 12.542 44.203 29.658 1.00 10.54 116 LEU D N 1
ATOM 2689 C CA . LEU D 1 13 ? 13.740 43.460 30.037 1.00 9.15 116 LEU D CA 1
ATOM 2690 C C . LEU D 1 13 ? 14.460 42.930 28.797 1.00 9.44 116 LEU D C 1
ATOM 2691 O O . LEU D 1 13 ? 15.690 42.999 28.703 1.00 9.37 116 LEU D O 1
ATOM 2696 N N . MET D 1 14 ? 13.700 42.409 27.839 1.00 8.10 117 MET D N 1
ATOM 2697 C CA . MET D 1 14 ? 14.306 41.885 26.617 1.00 7.80 117 MET D CA 1
ATOM 2698 C C . MET D 1 14 ? 15.091 42.994 25.908 1.00 8.65 117 MET D C 1
ATOM 2699 O O . MET D 1 14 ? 16.235 42.794 25.500 1.00 8.81 117 MET D O 1
ATOM 2704 N N . LEU D 1 15 ? 14.477 44.165 25.776 1.00 10.16 118 LEU D N 1
ATOM 2705 C CA . LEU D 1 15 ? 15.124 45.297 25.123 1.00 10.51 118 LEU D CA 1
ATOM 2706 C C . LEU D 1 15 ? 16.405 45.661 25.882 1.00 10.91 118 LEU D C 1
ATOM 2707 O O . LEU D 1 15 ? 17.440 45.947 25.278 1.00 10.65 118 LEU D O 1
ATOM 2712 N N . LYS D 1 16 ? 16.328 45.635 27.208 1.00 9.63 119 LYS D N 1
ATOM 2713 C CA . LYS D 1 16 ? 17.474 45.955 28.049 1.00 12.27 119 LYS D CA 1
ATOM 2714 C C . LYS D 1 16 ? 18.614 44.965 27.844 1.00 10.19 119 LYS D C 1
ATOM 2715 O O . LYS D 1 16 ? 19.767 45.364 27.672 1.00 9.34 119 LYS D O 1
ATOM 2721 N N . LEU D 1 17 ? 18.293 43.675 27.860 1.00 9.88 120 LEU D N 1
ATOM 2722 C CA . LEU D 1 17 ? 19.310 42.646 27.694 1.00 10.41 120 LEU D CA 1
ATOM 2723 C C . LEU D 1 17 ? 19.898 42.606 26.286 1.00 10.73 120 LEU D C 1
ATOM 2724 O O . LEU D 1 17 ? 21.083 42.318 26.116 1.00 10.86 120 LEU D O 1
ATOM 2729 N N . LEU D 1 18 ? 19.076 42.887 25.278 1.00 7.66 121 LEU D N 1
ATOM 2730 C CA . LEU D 1 18 ? 19.559 42.891 23.904 1.00 7.61 121 LEU D CA 1
ATOM 2731 C C . LEU D 1 18 ? 20.580 44.009 23.733 1.00 8.37 121 LEU D C 1
ATOM 2732 O O . LEU D 1 18 ? 21.611 43.826 23.089 1.00 9.25 121 LEU D O 1
ATOM 2737 N N . ASP D 1 19 ? 20.287 45.167 24.318 1.00 10.29 122 ASP D N 1
ATOM 2738 C CA . ASP D 1 19 ? 21.188 46.308 24.230 1.00 12.40 122 ASP D CA 1
ATOM 2739 C C . ASP D 1 19 ? 22.503 45.998 24.934 1.00 13.50 122 ASP D C 1
ATOM 2740 O O . ASP D 1 19 ? 23.582 46.285 24.411 1.00 13.65 122 ASP D O 1
ATOM 2745 N N . LYS D 1 20 ? 22.404 45.408 26.121 1.00 13.65 123 LYS D N 1
ATOM 2746 C CA . LYS D 1 20 ? 23.581 45.068 26.910 1.00 15.05 123 LYS D CA 1
ATOM 2747 C C . LYS D 1 20 ? 24.500 44.091 26.195 1.00 15.00 123 LYS D C 1
ATOM 2748 O O . LYS D 1 20 ? 25.721 44.145 26.358 1.00 15.52 123 LYS D O 1
ATOM 2754 N N . ASN D 1 21 ? 23.915 43.205 25.395 1.00 13.83 124 ASN D N 1
ATOM 2755 C CA . ASN D 1 21 ? 24.699 42.204 24.691 1.00 14.07 124 ASN D CA 1
ATOM 2756 C C . ASN D 1 21 ? 25.080 42.521 23.253 1.00 13.51 124 ASN D C 1
ATOM 2757 O O . ASN D 1 21 ? 25.524 41.641 22.511 1.00 14.64 124 ASN D O 1
ATOM 2762 N N . GLY D 1 22 ? 24.913 43.777 22.864 1.00 13.72 125 GLY D N 1
ATOM 2763 C CA . GLY D 1 22 ? 25.300 44.188 21.527 1.00 12.59 125 GLY D CA 1
ATOM 2764 C C . GLY D 1 22 ? 24.363 43.867 20.385 1.00 11.88 125 GLY D C 1
ATOM 2765 O O . GLY D 1 22 ? 24.734 44.043 19.222 1.00 11.74 125 GLY D O 1
ATOM 2766 N N . PHE D 1 23 ? 23.162 43.388 20.688 1.00 9.35 126 PHE D N 1
ATOM 2767 C CA . PHE D 1 23 ? 22.211 43.092 19.620 1.00 9.18 126 PHE D CA 1
ATOM 2768 C C . PHE D 1 23 ? 21.513 44.377 19.186 1.00 8.91 126 PHE D C 1
ATOM 2769 O O . PHE D 1 23 ? 20.362 44.628 19.543 1.00 10.19 126 PHE D O 1
ATOM 2777 N N . VAL D 1 24 ? 22.225 45.193 18.410 1.00 6.91 127 VAL D N 1
ATOM 2778 C CA . VAL D 1 24 ? 21.690 46.458 17.926 1.00 6.95 127 VAL D CA 1
ATOM 2779 C C . VAL D 1 24 ? 20.415 46.212 17.134 1.00 5.80 127 VAL D C 1
ATOM 2780 O O . VAL D 1 24 ? 20.342 45.292 16.318 1.00 5.80 127 VAL D O 1
ATOM 2784 N N . LEU D 1 25 ? 19.407 47.037 17.380 1.00 6.00 128 LEU D N 1
ATOM 2785 C CA . LEU D 1 25 ? 18.134 46.886 16.695 1.00 6.35 128 LEU D CA 1
ATOM 2786 C C . LEU D 1 25 ? 17.909 47.934 15.622 1.00 7.60 128 LEU D C 1
ATOM 2787 O O . LEU D 1 25 ? 18.332 49.081 15.759 1.00 10.62 128 LEU D O 1
ATOM 2792 N N . LYS D 1 26 ? 17.251 47.528 14.544 1.00 9.93 129 LYS D N 1
ATOM 2793 C CA . LYS D 1 26 ? 16.920 48.455 13.475 1.00 8.71 129 LYS D CA 1
ATOM 2794 C C . LYS D 1 26 ? 15.736 49.232 14.028 1.00 8.75 129 LYS D C 1
ATOM 2795 O O . LYS D 1 26 ? 15.606 50.440 13.824 1.00 9.01 129 LYS D O 1
ATOM 2801 N N . LYS D 1 27 ? 14.893 48.522 14.766 1.00 7.96 130 LYS D N 1
ATOM 2802 C CA . LYS D 1 27 ? 13.710 49.111 15.373 1.00 6.64 130 LYS D CA 1
ATOM 2803 C C . LYS D 1 27 ? 12.925 48.004 16.059 1.00 6.13 130 LYS D C 1
ATOM 2804 O O . LYS D 1 27 ? 13.248 46.824 15.927 1.00 4.64 130 LYS D O 1
ATOM 2810 N N . VAL D 1 28 ? 11.900 48.399 16.802 1.00 6.07 131 VAL D N 1
ATOM 2811 C CA . VAL D 1 28 ? 11.016 47.435 17.444 1.00 5.55 131 VAL D CA 1
ATOM 2812 C C . VAL D 1 28 ? 9.664 47.708 16.803 1.00 6.28 131 VAL D C 1
ATOM 2813 O O . VAL D 1 28 ? 9.249 48.864 16.714 1.00 6.69 131 VAL D O 1
ATOM 2817 N N . GLU D 1 29 ? 9.001 46.663 16.314 1.00 6.07 132 GLU D N 1
ATOM 2818 C CA . GLU D 1 29 ? 7.686 46.824 15.712 1.00 7.82 132 GLU D CA 1
ATOM 2819 C C . GLU D 1 29 ? 6.678 46.211 16.673 1.00 7.05 132 GLU D C 1
ATOM 2820 O O . GLU D 1 29 ? 6.815 45.059 17.089 1.00 7.97 132 GLU D O 1
ATOM 2826 N N . ILE D 1 30 ? 5.670 46.990 17.035 1.00 5.83 133 ILE D N 1
ATOM 2827 C CA . ILE D 1 30 ? 4.655 46.515 17.963 1.00 6.16 133 ILE D CA 1
ATOM 2828 C C . ILE D 1 30 ? 3.289 46.369 17.310 1.00 5.94 133 ILE D C 1
ATOM 2829 O O . ILE D 1 30 ? 2.691 47.356 16.877 1.00 6.82 133 ILE D O 1
ATOM 2834 N N . TYR D 1 31 ? 2.805 45.135 17.239 1.00 5.31 134 TYR D N 1
ATOM 2835 C CA . TYR D 1 31 ? 1.492 44.857 16.672 1.00 8.29 134 TYR D CA 1
ATOM 2836 C C . TYR D 1 31 ? 0.583 44.440 17.819 1.00 8.28 134 TYR D C 1
ATOM 2837 O O . TYR D 1 31 ? 1.037 44.270 18.949 1.00 9.23 134 TYR D O 1
ATOM 2846 N N . ARG D 1 32 ? -0.704 44.290 17.538 1.00 11.11 135 ARG D N 1
ATOM 2847 C CA . ARG D 1 32 ? -1.653 43.915 18.575 1.00 11.81 135 ARG D CA 1
ATOM 2848 C C . ARG D 1 32 ? -1.361 42.566 19.225 1.00 12.01 135 ARG D C 1
ATOM 2849 O O . ARG D 1 32 ? -1.641 42.375 20.409 1.00 12.68 135 ARG D O 1
ATOM 2857 N N . SER D 1 33 ? -0.790 41.637 18.468 1.00 11.74 136 SER D N 1
ATOM 2858 C CA . SER D 1 33 ? -0.507 40.313 19.012 1.00 10.71 136 SER D CA 1
ATOM 2859 C C . SER D 1 33 ? 0.960 39.894 19.021 1.00 10.42 136 SER D C 1
ATOM 2860 O O . SER D 1 33 ? 1.281 38.798 19.476 1.00 11.54 136 SER D O 1
ATOM 2863 N N . ASN D 1 34 ? 1.854 40.745 18.525 1.00 8.54 137 ASN D N 1
ATOM 2864 C CA . ASN D 1 34 ? 3.270 40.377 18.483 1.00 8.77 137 ASN D CA 1
ATOM 2865 C C . ASN D 1 34 ? 4.169 41.599 18.667 1.00 7.45 137 ASN D C 1
ATOM 2866 O O . ASN D 1 34 ? 3.865 42.681 18.173 1.00 7.68 137 ASN D O 1
ATOM 2871 N N . TYR D 1 35 ? 5.286 41.402 19.366 1.00 6.76 138 TYR D N 1
ATOM 2872 C CA . TYR D 1 35 ? 6.261 42.457 19.648 1.00 6.22 138 TYR D CA 1
ATOM 2873 C C . TYR D 1 35 ? 7.568 41.967 19.032 1.00 5.75 138 TYR D C 1
ATOM 2874 O O . TYR D 1 35 ? 8.104 40.935 19.444 1.00 6.01 138 TYR D O 1
ATOM 2883 N N . LEU D 1 36 ? 8.075 42.695 18.040 1.00 5.28 139 LEU D N 1
ATOM 2884 C CA . LEU D 1 36 ? 9.288 42.269 17.359 1.00 5.11 139 LEU D CA 1
ATOM 2885 C C . LEU D 1 36 ? 10.495 43.179 17.513 1.00 4.71 139 LEU D C 1
ATOM 2886 O O . LEU D 1 36 ? 10.430 44.367 17.196 1.00 5.68 139 LEU D O 1
ATOM 2891 N N . ALA D 1 37 ? 11.596 42.604 17.994 1.00 2.71 140 ALA D N 1
ATOM 2892 C CA . ALA D 1 37 ? 12.854 43.327 18.133 1.00 3.39 140 ALA D CA 1
ATOM 2893 C C . ALA D 1 37 ? 13.649 42.872 16.909 1.00 4.18 140 ALA D C 1
ATOM 2894 O O . ALA D 1 37 ? 14.176 41.762 16.869 1.00 3.68 140 ALA D O 1
ATOM 2896 N N . ILE D 1 38 ? 13.713 43.732 15.901 1.00 5.30 141 ILE D N 1
ATOM 2897 C CA . ILE D 1 38 ? 14.388 43.407 14.651 1.00 4.84 141 ILE D CA 1
ATOM 2898 C C . ILE D 1 38 ? 15.864 43.791 14.673 1.00 5.42 141 ILE D C 1
ATOM 2899 O O . ILE D 1 38 ? 16.206 44.962 14.836 1.00 7.11 141 ILE D O 1
ATOM 2904 N N . LEU D 1 39 ? 16.739 42.805 14.506 1.00 6.05 142 LEU D N 1
ATOM 2905 C CA . LEU D 1 39 ? 18.175 43.075 14.512 1.00 5.53 142 LEU D CA 1
ATOM 2906 C C . LEU D 1 39 ? 18.602 43.900 13.309 1.00 6.66 142 LEU D C 1
ATOM 2907 O O . LEU D 1 39 ? 18.113 43.695 12.197 1.00 7.73 142 LEU D O 1
ATOM 2912 N N . GLU D 1 40 ? 19.520 44.833 13.544 1.00 6.44 143 GLU D N 1
ATOM 2913 C CA . GLU D 1 40 ? 20.050 45.687 12.483 1.00 7.26 143 GLU D CA 1
ATOM 2914 C C . GLU D 1 40 ? 20.788 44.792 11.496 1.00 7.72 143 GLU D C 1
ATOM 2915 O O . GLU D 1 40 ? 20.714 44.983 10.276 1.00 10.16 143 GLU D O 1
ATOM 2921 N N . LYS D 1 41 ? 21.486 43.799 12.041 1.00 8.85 144 LYS D N 1
ATOM 2922 C CA . LYS D 1 41 ? 22.248 42.847 11.239 1.00 10.51 144 LYS D CA 1
ATOM 2923 C C . LYS D 1 41 ? 21.873 41.407 11.589 1.00 10.14 144 LYS D C 1
ATOM 2924 O O . LYS D 1 41 ? 21.858 41.036 12.763 1.00 11.26 144 LYS D O 1
ATOM 2930 N N . ARG D 1 42 ? 21.575 40.598 10.575 1.00 11.56 145 ARG D N 1
ATOM 2931 C CA . ARG D 1 42 ? 21.243 39.199 10.824 1.00 13.33 145 ARG D CA 1
ATOM 2932 C C . ARG D 1 42 ? 22.488 38.604 11.470 1.00 12.07 145 ARG D C 1
ATOM 2933 O O . ARG D 1 42 ? 23.597 38.728 10.946 1.00 11.64 145 ARG D O 1
ATOM 2941 N N . THR D 1 43 ? 22.299 37.972 12.620 1.00 9.64 146 THR D N 1
ATOM 2942 C CA . THR D 1 43 ? 23.412 37.415 13.377 1.00 9.70 146 THR D CA 1
ATOM 2943 C C . THR D 1 43 ? 23.266 35.925 13.622 1.00 9.21 146 THR D C 1
ATOM 2944 O O . THR D 1 43 ? 22.361 35.491 14.333 1.00 7.42 146 THR D O 1
ATOM 2948 N N . ASN D 1 44 ? 24.174 35.147 13.042 1.00 9.46 147 ASN D N 1
ATOM 2949 C CA . ASN D 1 44 ? 24.132 33.698 13.169 1.00 9.86 147 ASN D CA 1
ATOM 2950 C C . ASN D 1 44 ? 22.761 33.189 12.741 1.00 8.10 147 ASN D C 1
ATOM 2951 O O . ASN D 1 44 ? 22.215 32.239 13.312 1.00 9.03 147 ASN D O 1
ATOM 2956 N N . GLY D 1 45 ? 22.217 33.839 11.718 1.00 8.03 148 GLY D N 1
ATOM 2957 C CA . GLY D 1 45 ? 20.925 33.452 11.184 1.00 6.69 148 GLY D CA 1
ATOM 2958 C C . GLY D 1 45 ? 19.730 34.043 11.906 1.00 6.58 148 GLY D C 1
ATOM 2959 O O . GLY D 1 45 ? 18.607 33.948 11.417 1.00 6.45 148 GLY D O 1
ATOM 2960 N N . ILE D 1 46 ? 19.959 34.652 13.066 1.00 6.64 149 ILE D N 1
ATOM 2961 C CA . ILE D 1 46 ? 18.866 35.249 13.826 1.00 7.00 149 ILE D CA 1
ATOM 2962 C C . ILE D 1 46 ? 18.392 36.554 13.188 1.00 8.19 149 ILE D C 1
ATOM 2963 O O . ILE D 1 46 ? 19.199 37.430 12.866 1.00 8.21 149 ILE D O 1
ATOM 2968 N N . ARG D 1 47 ? 17.081 36.665 12.988 1.00 7.13 150 ARG D N 1
ATOM 2969 C CA . ARG D 1 47 ? 16.478 37.866 12.412 1.00 7.94 150 ARG D CA 1
ATOM 2970 C C . ARG D 1 47 ? 15.844 38.708 13.515 1.00 6.74 150 ARG D C 1
ATOM 2971 O O . ARG D 1 47 ? 16.189 39.882 13.684 1.00 7.02 150 ARG D O 1
ATOM 2979 N N . ASN D 1 48 ? 14.911 38.118 14.261 1.00 5.88 151 ASN D N 1
ATOM 2980 C CA . ASN D 1 48 ? 14.265 38.851 15.346 1.00 4.85 151 ASN D CA 1
ATOM 2981 C C . ASN D 1 48 ? 14.145 38.047 16.629 1.00 4.74 151 ASN D C 1
ATOM 2982 O O . ASN D 1 48 ? 14.254 36.817 16.641 1.00 4.58 151 ASN D O 1
ATOM 2987 N N . PHE D 1 49 ? 13.910 38.781 17.710 1.00 3.82 152 PHE D N 1
ATOM 2988 C CA . PHE D 1 49 ? 13.641 38.209 19.022 1.00 3.52 152 PHE D CA 1
ATOM 2989 C C . PHE D 1 49 ? 12.211 38.706 19.192 1.00 4.57 152 PHE D C 1
ATOM 2990 O O . PHE D 1 49 ? 11.938 39.885 18.960 1.00 5.78 152 PHE D O 1
ATOM 2998 N N . GLU D 1 50 ? 11.297 37.827 19.579 1.00 2.78 153 GLU D N 1
ATOM 2999 C CA . GLU D 1 50 ? 9.897 38.220 19.684 1.00 4.16 153 GLU D CA 1
ATOM 3000 C C . GLU D 1 50 ? 9.160 37.787 20.946 1.00 3.54 153 GLU D C 1
ATOM 3001 O O . GLU D 1 50 ? 9.506 36.789 21.574 1.00 5.77 153 GLU D O 1
ATOM 3007 N N . ILE D 1 51 ? 8.130 38.557 21.298 1.00 3.47 154 ILE D N 1
ATOM 3008 C CA . ILE D 1 51 ? 7.274 38.258 22.441 1.00 3.67 154 ILE D CA 1
ATOM 3009 C C . ILE D 1 51 ? 5.850 38.324 21.897 1.00 5.77 154 ILE D C 1
ATOM 3010 O O . ILE D 1 51 ? 5.366 39.386 21.495 1.00 5.94 154 ILE D O 1
ATOM 3015 N N . ASN D 1 52 ? 5.191 37.170 21.875 1.00 4.91 155 ASN D N 1
ATOM 3016 C CA . ASN D 1 52 ? 3.847 37.050 21.315 1.00 7.22 155 ASN D CA 1
ATOM 3017 C C . ASN D 1 52 ? 2.746 36.928 22.362 1.00 8.36 155 ASN D C 1
ATOM 3018 O O . ASN D 1 52 ? 2.983 36.503 23.486 1.00 9.81 155 ASN D O 1
ATOM 3023 N N . ASN D 1 53 ? 1.533 37.298 21.974 1.00 9.66 156 ASN D N 1
ATOM 3024 C CA . ASN D 1 53 ? 0.400 37.221 22.880 1.00 9.83 156 ASN D CA 1
ATOM 3025 C C . ASN D 1 53 ? 0.018 35.783 23.205 1.00 10.49 156 ASN D C 1
ATOM 3026 O O . ASN D 1 53 ? -0.839 35.550 24.052 1.00 10.31 156 ASN D O 1
ATOM 3031 N N . ASN D 1 54 ? 0.646 34.818 22.536 1.00 11.85 157 ASN D N 1
ATOM 3032 C CA . ASN D 1 54 ? 0.342 33.420 22.824 1.00 13.87 157 ASN D CA 1
ATOM 3033 C C . ASN D 1 54 ? 1.078 32.969 24.088 1.00 14.10 157 ASN D C 1
ATOM 3034 O O . ASN D 1 54 ? 0.967 31.815 24.503 1.00 14.47 157 ASN D O 1
ATOM 3039 N N . GLY D 1 55 ? 1.833 33.890 24.689 1.00 13.44 158 GLY D N 1
ATOM 3040 C CA . GLY D 1 55 ? 2.563 33.590 25.912 1.00 10.85 158 GLY D CA 1
ATOM 3041 C C . GLY D 1 55 ? 3.996 33.103 25.763 1.00 11.00 158 GLY D C 1
ATOM 3042 O O . GLY D 1 55 ? 4.638 32.727 26.749 1.00 10.70 158 GLY D O 1
ATOM 3043 N N . ASN D 1 56 ? 4.512 33.103 24.541 1.00 10.94 159 ASN D N 1
ATOM 3044 C CA . ASN D 1 56 ? 5.875 32.636 24.318 1.00 9.40 159 ASN D CA 1
ATOM 3045 C C . ASN D 1 56 ? 6.848 33.721 23.889 1.00 10.99 159 ASN D C 1
ATOM 3046 O O . ASN D 1 56 ? 6.452 34.819 23.493 1.00 11.23 159 ASN D O 1
ATOM 3051 N N . MET D 1 57 ? 8.130 33.388 24.002 1.00 8.58 160 MET D N 1
ATOM 3052 C CA . MET D 1 57 ? 9.218 34.251 23.565 1.00 8.18 160 MET D CA 1
ATOM 3053 C C . MET D 1 57 ? 9.754 33.458 22.386 1.00 6.82 160 MET D C 1
ATOM 3054 O O . MET D 1 57 ? 9.887 32.232 22.468 1.00 7.54 160 MET D O 1
ATOM 3059 N N . ARG D 1 58 ? 10.068 34.146 21.298 1.00 5.70 161 ARG D N 1
ATOM 3060 C CA . ARG D 1 58 ? 10.548 33.462 20.112 1.00 7.34 161 ARG D CA 1
ATOM 3061 C C . ARG D 1 58 ? 11.752 34.091 19.443 1.00 6.41 161 ARG D C 1
ATOM 3062 O O . ARG D 1 58 ? 11.978 35.293 19.534 1.00 5.51 161 ARG D O 1
ATOM 3070 N N . ILE D 1 59 ? 12.539 33.240 18.795 1.00 5.42 162 ILE D N 1
ATOM 3071 C CA . ILE D 1 59 ? 13.680 33.685 18.022 1.00 4.47 162 ILE D CA 1
ATOM 3072 C C . ILE D 1 59 ? 13.282 33.277 16.615 1.00 4.56 162 ILE D C 1
ATOM 3073 O O . ILE D 1 59 ? 12.912 32.122 16.378 1.00 4.85 162 ILE D O 1
ATOM 3078 N N . PHE D 1 60 ? 13.309 34.233 15.695 1.00 4.70 163 PHE D N 1
ATOM 3079 C CA . PHE D 1 60 ? 12.977 33.955 14.309 1.00 4.70 163 PHE D CA 1
ATOM 3080 C C . PHE D 1 60 ? 14.288 34.016 13.538 1.00 6.29 163 PHE D C 1
ATOM 3081 O O . PHE D 1 60 ? 14.964 35.041 13.530 1.00 6.70 163 PHE D O 1
ATOM 3089 N N . GLY D 1 61 ? 14.653 32.904 12.911 1.00 6.45 164 GLY D N 1
ATOM 3090 C CA . GLY D 1 61 ? 15.900 32.858 12.175 1.00 8.39 164 GLY D CA 1
ATOM 3091 C C . GLY D 1 61 ? 15.763 32.244 10.800 1.00 9.84 164 GLY D C 1
ATOM 3092 O O . GLY D 1 61 ? 14.676 31.835 10.391 1.00 7.46 164 GLY D O 1
ATOM 3093 N N . TYR D 1 62 ? 16.883 32.181 10.089 1.00 9.90 165 TYR D N 1
ATOM 3094 C CA . TYR D 1 62 ? 16.910 31.620 8.747 1.00 11.77 165 TYR D CA 1
ATOM 3095 C C . TYR D 1 62 ? 18.157 30.770 8.572 1.00 12.95 165 TYR D C 1
ATOM 3096 O O . TYR D 1 62 ? 19.274 31.259 8.722 1.00 11.91 165 TYR D O 1
ATOM 3105 N N . LYS D 1 63 ? 17.951 29.496 8.260 1.00 13.79 166 LYS D N 1
ATOM 3106 C CA . LYS D 1 63 ? 19.042 28.553 8.057 1.00 15.77 166 LYS D CA 1
ATOM 3107 C C . LYS D 1 63 ? 20.119 28.625 9.140 1.00 15.36 166 LYS D C 1
ATOM 3108 O O . LYS D 1 63 ? 21.313 28.689 8.844 1.00 16.67 166 LYS D O 1
ATOM 3114 N N . MET D 1 64 ? 19.687 28.612 10.398 1.00 14.69 167 MET D N 1
ATOM 3115 C CA . MET D 1 64 ? 20.622 28.651 11.518 1.00 13.45 167 MET D CA 1
ATOM 3116 C C . MET D 1 64 ? 21.384 27.330 11.535 1.00 14.03 167 MET D C 1
ATOM 3117 O O . MET D 1 64 ? 20.831 26.286 11.191 1.00 15.70 167 MET D O 1
ATOM 3122 N N . MET D 1 65 ? 22.653 27.375 11.923 1.00 15.09 168 MET D N 1
ATOM 3123 C CA . MET D 1 65 ? 23.465 26.167 11.971 1.00 14.98 168 MET D CA 1
ATOM 3124 C C . MET D 1 65 ? 22.972 25.218 13.060 1.00 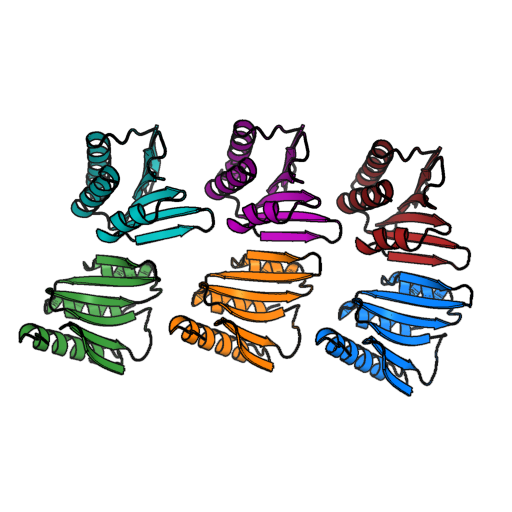15.37 168 MET D C 1
ATOM 3125 O O . MET D 1 65 ? 22.558 25.647 14.138 1.00 12.22 168 MET D O 1
ATOM 3130 N N . GLU D 1 66 ? 23.011 23.923 12.762 1.00 14.26 169 GLU D N 1
ATOM 3131 C CA . GLU D 1 66 ? 22.558 22.900 13.694 1.00 14.81 169 GLU D CA 1
ATOM 3132 C C . GLU D 1 66 ? 23.206 22.976 15.072 1.00 14.15 169 GLU D C 1
ATOM 3133 O O . GLU D 1 66 ? 22.527 22.822 16.085 1.00 11.00 169 GLU D O 1
ATOM 3139 N N . HIS D 1 67 ? 24.515 23.202 15.119 1.00 14.40 170 HIS D N 1
ATOM 3140 C CA . HIS D 1 67 ? 25.193 23.276 16.406 1.00 14.68 170 HIS D CA 1
ATOM 3141 C C . HIS D 1 67 ? 24.770 24.510 17.210 1.00 14.01 170 HIS D C 1
ATOM 3142 O O . HIS D 1 67 ? 24.876 24.518 18.435 1.00 14.16 170 HIS D O 1
ATOM 3149 N N . HIS D 1 68 ? 24.285 25.541 16.523 1.00 11.79 171 HIS D N 1
ATOM 3150 C CA . HIS D 1 68 ? 23.812 26.744 17.206 1.00 11.42 171 HIS D CA 1
ATOM 3151 C C . HIS D 1 68 ? 22.416 26.459 17.756 1.00 10.06 171 HIS D C 1
ATOM 3152 O O . HIS D 1 68 ? 22.111 26.775 18.905 1.00 10.44 171 HIS D O 1
ATOM 3159 N N . ILE D 1 69 ? 21.567 25.861 16.927 1.00 10.29 172 ILE D N 1
ATOM 3160 C CA . ILE D 1 69 ? 20.208 25.532 17.341 1.00 9.95 172 ILE D CA 1
ATOM 3161 C C . ILE D 1 69 ? 20.223 24.636 18.574 1.00 10.40 172 ILE D C 1
ATOM 3162 O O . ILE D 1 69 ? 19.400 24.794 19.473 1.00 9.32 172 ILE D O 1
ATOM 3167 N N . GLN D 1 70 ? 21.171 23.704 18.612 1.00 12.32 173 GLN D N 1
ATOM 3168 C CA . GLN D 1 70 ? 21.291 22.775 19.732 1.00 12.31 173 GLN D CA 1
ATOM 3169 C C . GLN D 1 70 ? 21.481 23.496 21.061 1.00 11.30 173 GLN D C 1
ATOM 3170 O O . GLN D 1 70 ? 21.001 23.039 22.093 1.00 11.70 173 GLN D O 1
ATOM 3176 N N . LYS D 1 71 ? 22.187 24.620 21.028 1.00 10.56 174 LYS D N 1
ATOM 3177 C CA . LYS D 1 71 ? 22.435 25.398 22.235 1.00 10.58 174 LYS D CA 1
ATOM 3178 C C . LYS D 1 71 ? 21.119 25.897 22.816 1.00 9.91 174 LYS D C 1
ATOM 3179 O O . LYS D 1 71 ? 20.959 25.963 24.037 1.00 10.45 174 LYS D O 1
ATOM 3185 N N . PHE D 1 72 ? 20.173 26.233 21.941 1.00 8.65 175 PHE D N 1
ATOM 3186 C CA . PHE D 1 72 ? 18.870 26.717 22.390 1.00 7.54 175 PHE D CA 1
ATOM 3187 C C . PHE D 1 72 ? 17.955 25.583 22.830 1.00 6.32 175 PHE D C 1
ATOM 3188 O O . PHE D 1 72 ? 17.270 25.693 23.844 1.00 7.75 175 PHE D O 1
ATOM 3196 N N . THR D 1 73 ? 17.933 24.490 22.077 1.00 8.31 176 THR D N 1
ATOM 3197 C CA . THR D 1 73 ? 17.084 23.380 22.470 1.00 10.36 176 THR D CA 1
ATOM 3198 C C . THR D 1 73 ? 17.637 22.751 23.747 1.00 11.05 176 THR D C 1
ATOM 3199 O O . THR D 1 73 ? 16.891 22.157 24.522 1.00 11.57 176 THR D O 1
ATOM 3203 N N . ASP D 1 74 ? 18.939 22.912 23.979 1.00 12.52 177 ASP D N 1
ATOM 3204 C CA . ASP D 1 74 ? 19.564 22.367 25.184 1.00 13.91 177 ASP D CA 1
ATOM 3205 C C . ASP D 1 74 ? 18.998 22.990 26.452 1.00 14.19 177 ASP D C 1
ATOM 3206 O O . ASP D 1 74 ? 18.932 22.330 27.491 1.00 14.83 177 ASP D O 1
ATOM 3211 N N . ILE D 1 75 ? 18.593 24.257 26.374 1.00 11.40 178 ILE D N 1
ATOM 3212 C CA . ILE D 1 75 ? 18.037 24.938 27.538 1.00 12.46 178 ILE D CA 1
ATOM 3213 C C . ILE D 1 75 ? 16.512 24.880 27.599 1.00 10.68 178 ILE D C 1
ATOM 3214 O O . ILE D 1 75 ? 15.900 25.533 28.442 1.00 13.32 178 ILE D O 1
ATOM 3219 N N . GLY D 1 76 ? 15.897 24.120 26.696 1.00 10.82 179 GLY D N 1
ATOM 3220 C CA . GLY D 1 76 ? 14.450 23.984 26.729 1.00 10.33 179 GLY D CA 1
ATOM 3221 C C . GLY D 1 76 ? 13.599 24.602 25.631 1.00 8.63 179 GLY D C 1
ATOM 3222 O O . GLY D 1 76 ? 12.378 24.492 25.684 1.00 8.29 179 GLY D O 1
ATOM 3223 N N . MET D 1 77 ? 14.210 25.245 24.642 1.00 7.56 180 MET D N 1
ATOM 3224 C CA . MET D 1 77 ? 13.425 25.845 23.568 1.00 7.46 180 MET D CA 1
ATOM 3225 C C . MET D 1 77 ? 12.980 24.748 22.603 1.00 7.04 180 MET D C 1
ATOM 3226 O O . MET D 1 77 ? 13.697 23.766 22.402 1.00 8.84 180 MET D O 1
ATOM 3231 N N . SER D 1 78 ? 11.793 24.913 22.028 1.00 7.24 181 SER D N 1
ATOM 3232 C CA . SER D 1 78 ? 11.286 23.969 21.036 1.00 7.14 181 SER D CA 1
ATOM 3233 C C . SER D 1 78 ? 11.787 24.531 19.713 1.00 7.40 181 SER D C 1
ATOM 3234 O O . SER D 1 78 ? 12.127 25.714 19.628 1.00 5.88 181 SER D O 1
ATOM 3237 N N . CYS D 1 79 ? 11.830 23.702 18.680 1.00 7.66 182 CYS D N 1
ATOM 3238 C CA . CYS D 1 79 ? 12.334 24.162 17.399 1.00 8.95 182 CYS D CA 1
ATOM 3239 C C . CYS D 1 79 ? 11.499 23.688 16.221 1.00 9.45 182 CYS D C 1
ATOM 3240 O O . CYS D 1 79 ? 11.163 22.512 16.126 1.00 9.79 182 CYS D O 1
ATOM 3243 N N . LYS D 1 80 ? 11.160 24.620 15.335 1.00 8.48 183 LYS D N 1
ATOM 3244 C CA . LYS D 1 80 ? 10.402 24.307 14.129 1.00 9.91 183 LYS D CA 1
ATOM 3245 C C . LYS D 1 80 ? 11.242 24.764 12.940 1.00 11.15 183 LYS D C 1
ATOM 3246 O O . LYS D 1 80 ? 11.513 25.958 12.788 1.00 9.66 183 LYS D O 1
ATOM 3252 N N . ILE D 1 81 ? 11.667 23.815 12.111 1.00 9.36 184 ILE D N 1
ATOM 3253 C CA . ILE D 1 81 ? 12.474 24.133 10.935 1.00 10.07 184 ILE D CA 1
ATOM 3254 C C . ILE D 1 81 ? 11.636 23.848 9.694 1.00 11.63 184 ILE D C 1
ATOM 3255 O O . ILE D 1 81 ? 11.192 22.717 9.472 1.00 9.92 184 ILE D O 1
ATOM 3260 N N . ALA D 1 82 ? 11.414 24.884 8.893 1.00 10.73 185 ALA D N 1
ATOM 3261 C CA . ALA D 1 82 ? 10.616 24.753 7.684 1.00 13.33 185 ALA D CA 1
ATOM 3262 C C . ALA D 1 82 ? 11.470 24.370 6.490 1.00 14.33 185 ALA D C 1
ATOM 3263 O O . ALA D 1 82 ? 12.696 24.476 6.522 1.00 14.05 185 ALA D O 1
ATOM 3265 N N . LYS D 1 83 ? 10.801 23.920 5.435 1.00 17.97 186 LYS D N 1
ATOM 3266 C CA . LYS D 1 83 ? 11.453 23.513 4.203 1.00 20.39 186 LYS D CA 1
ATOM 3267 C C . LYS D 1 83 ? 12.233 24.675 3.606 1.00 20.31 186 LYS D C 1
ATOM 3268 O O . LYS D 1 83 ? 13.364 24.506 3.154 1.00 21.81 186 LYS D O 1
ATOM 3274 N N . ASN D 1 84 ? 11.621 25.855 3.608 1.00 20.65 187 ASN D N 1
ATOM 3275 C CA . ASN D 1 84 ? 12.253 27.043 3.045 1.00 21.35 187 ASN D CA 1
ATOM 3276 C C . ASN D 1 84 ? 13.440 27.545 3.861 1.00 20.41 187 ASN D C 1
ATOM 3277 O O . ASN D 1 84 ? 14.100 28.509 3.476 1.00 21.95 187 ASN D O 1
ATOM 3282 N N . GLY D 1 85 ? 13.708 26.888 4.987 1.00 19.63 188 GLY D N 1
ATOM 3283 C CA . GLY D 1 85 ? 14.831 27.285 5.817 1.00 16.88 188 GLY D CA 1
ATOM 3284 C C . GLY D 1 85 ? 14.485 28.095 7.052 1.00 15.04 188 GLY D C 1
ATOM 3285 O O . GLY D 1 85 ? 15.325 28.244 7.943 1.00 14.98 188 GLY D O 1
ATOM 3286 N N . ASN D 1 86 ? 13.267 28.626 7.114 1.00 13.23 189 ASN D N 1
ATOM 3287 C CA . ASN D 1 86 ? 12.846 29.413 8.271 1.00 12.26 189 ASN D CA 1
ATOM 3288 C C . ASN D 1 86 ? 12.955 28.595 9.551 1.00 10.47 189 ASN D C 1
ATOM 3289 O O . ASN D 1 86 ? 12.624 27.410 9.571 1.00 10.62 189 ASN D O 1
ATOM 3294 N N . VAL D 1 87 ? 13.412 29.238 10.620 1.00 7.85 190 VAL D N 1
ATOM 3295 C CA . VAL D 1 87 ? 13.564 28.567 11.903 1.00 9.27 190 VAL D CA 1
ATOM 3296 C C . VAL D 1 87 ? 12.852 29.340 13.002 1.00 7.12 190 VAL D C 1
ATOM 3297 O O . VAL D 1 87 ? 13.015 30.551 13.130 1.00 6.32 190 VAL D O 1
ATOM 3301 N N . TYR D 1 88 ? 12.047 28.630 13.784 1.00 7.07 191 TYR D N 1
ATOM 3302 C CA . TYR D 1 88 ? 11.331 29.248 14.888 1.00 7.97 191 TYR D CA 1
ATOM 3303 C C . TYR D 1 88 ? 11.691 28.527 16.183 1.00 6.45 191 TYR D C 1
ATOM 3304 O O . TYR D 1 88 ? 11.424 27.336 16.332 1.00 6.62 191 TYR D O 1
ATOM 3313 N N . LEU D 1 89 ? 12.316 29.249 17.107 1.00 4.08 192 LEU D N 1
ATOM 3314 C CA . LEU D 1 89 ? 12.684 28.691 18.402 1.00 5.22 192 LEU D CA 1
ATOM 3315 C C . LEU D 1 89 ? 11.759 29.341 19.431 1.00 7.67 192 LEU D C 1
ATOM 3316 O O . LEU D 1 89 ? 11.693 30.567 19.521 1.00 6.16 192 LEU D O 1
ATOM 3321 N N . ASP D 1 90 ? 11.041 28.523 20.197 1.00 5.06 193 ASP D N 1
ATOM 3322 C CA . ASP D 1 90 ? 10.095 29.039 21.183 1.00 7.38 193 ASP D CA 1
ATOM 3323 C C . ASP D 1 90 ? 10.307 28.512 22.596 1.00 6.35 193 ASP D C 1
ATOM 3324 O O . ASP D 1 90 ? 10.877 27.443 22.797 1.00 5.68 193 ASP D O 1
ATOM 3329 N N . ILE D 1 91 ? 9.828 29.281 23.569 1.00 7.51 194 ILE D N 1
ATOM 3330 C CA . ILE D 1 91 ? 9.898 28.908 24.978 1.00 7.04 194 ILE D CA 1
ATOM 3331 C C . ILE D 1 91 ? 8.924 29.808 25.741 1.00 8.81 194 ILE D C 1
ATOM 3332 O O . ILE D 1 91 ? 8.635 30.921 25.309 1.00 6.17 194 ILE D O 1
ATOM 3337 N N . LYS D 1 92 ? 8.382 29.316 26.850 1.00 9.51 195 LYS D N 1
ATOM 3338 C CA . LYS D 1 92 ? 7.449 30.115 27.635 1.00 10.46 195 LYS D CA 1
ATOM 3339 C C . LYS D 1 92 ? 8.118 31.427 28.027 1.00 9.84 195 LYS D C 1
ATOM 3340 O O . LYS D 1 92 ? 9.272 31.439 28.456 1.00 10.91 195 LYS D O 1
ATOM 3346 N N . ARG D 1 93 ? 7.396 32.532 27.880 1.00 8.34 196 ARG D N 1
ATOM 3347 C CA . ARG D 1 93 ? 7.949 33.834 28.221 1.00 9.63 196 ARG D CA 1
ATOM 3348 C C . ARG D 1 93 ? 7.999 34.046 29.727 1.00 9.97 196 ARG D C 1
ATOM 3349 O O . ARG D 1 93 ? 6.990 33.914 30.419 1.00 10.48 196 ARG D O 1
ATOM 3357 N N . SER D 1 94 ? 9.194 34.347 30.227 1.00 9.54 197 SER D N 1
ATOM 3358 C CA . SER D 1 94 ? 9.417 34.605 31.645 1.00 9.81 197 SER D CA 1
ATOM 3359 C C . SER D 1 94 ? 10.705 35.408 31.751 1.00 9.17 197 SER D C 1
ATOM 3360 O O . SER D 1 94 ? 11.534 35.382 30.842 1.00 7.76 197 SER D O 1
ATOM 3363 N N . ALA D 1 95 ? 10.876 36.126 32.854 1.00 9.14 198 ALA D N 1
ATOM 3364 C CA . ALA D 1 95 ? 12.086 36.918 33.034 1.00 8.69 198 ALA D CA 1
ATOM 3365 C C . ALA D 1 95 ? 13.320 36.022 32.983 1.00 7.72 198 ALA D C 1
ATOM 3366 O O . ALA D 1 95 ? 14.332 36.376 32.376 1.00 8.24 198 ALA D O 1
ATOM 3368 N N . GLU D 1 96 ? 13.235 34.854 33.612 1.00 8.31 199 GLU D N 1
ATOM 3369 C CA . GLU D 1 96 ? 14.366 33.932 33.619 1.00 8.89 199 GLU D CA 1
ATOM 3370 C C . GLU D 1 96 ? 14.683 33.391 32.226 1.00 7.23 199 GLU D C 1
ATOM 3371 O O . GLU D 1 96 ? 15.851 33.318 31.837 1.00 6.45 199 GLU D O 1
ATOM 3377 N N . ASN D 1 97 ? 13.651 33.015 31.476 1.00 6.41 200 ASN D N 1
ATOM 3378 C CA . ASN D 1 97 ? 13.861 32.481 30.134 1.00 5.77 200 ASN D CA 1
ATOM 3379 C C . ASN D 1 97 ? 14.360 33.539 29.159 1.00 6.63 200 ASN D C 1
ATOM 3380 O O . ASN D 1 97 ? 15.179 33.246 28.289 1.00 5.12 200 ASN D O 1
ATOM 3385 N N . ILE D 1 98 ? 13.866 34.768 29.296 1.00 5.83 201 ILE D N 1
ATOM 3386 C CA . ILE D 1 98 ? 14.296 35.846 28.415 1.00 6.74 201 ILE D CA 1
ATOM 3387 C C . ILE D 1 98 ? 15.800 36.072 28.571 1.00 6.08 201 ILE D C 1
ATOM 3388 O O . ILE D 1 98 ? 16.520 36.226 27.584 1.00 7.09 201 ILE D O 1
ATOM 3393 N N . GLU D 1 99 ? 16.276 36.073 29.811 1.00 6.39 202 GLU D N 1
ATOM 3394 C CA . GLU D 1 99 ? 17.695 36.266 30.062 1.00 6.42 202 GLU D CA 1
ATOM 3395 C C . GLU D 1 99 ? 18.515 35.061 29.589 1.00 5.56 202 GLU D C 1
ATOM 3396 O O . GLU D 1 99 ? 19.600 35.226 29.035 1.00 6.95 202 GLU D O 1
ATOM 3402 N N . ALA D 1 100 ? 17.987 33.858 29.796 1.00 5.69 203 ALA D N 1
ATO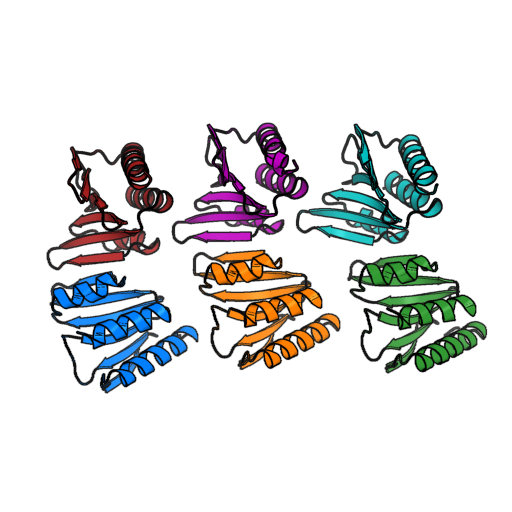M 3403 C CA . ALA D 1 100 ? 18.683 32.637 29.386 1.00 4.56 203 ALA D CA 1
ATOM 3404 C C . ALA D 1 100 ? 18.851 32.556 27.873 1.00 4.14 203 ALA D C 1
ATOM 3405 O O . ALA D 1 100 ? 19.938 32.267 27.363 1.00 5.75 203 ALA D O 1
ATOM 3407 N N . VAL D 1 101 ? 17.769 32.818 27.154 1.00 4.57 204 VAL D N 1
ATOM 3408 C CA . VAL D 1 101 ? 17.785 32.777 25.699 1.00 3.49 204 VAL D CA 1
ATOM 3409 C C . VAL D 1 101 ? 18.745 33.801 25.103 1.00 3.79 204 VAL D C 1
ATOM 3410 O O . VAL D 1 101 ? 19.515 33.486 24.201 1.00 6.03 204 VAL D O 1
ATOM 3414 N N . ILE D 1 102 ? 18.699 35.028 25.612 1.00 4.54 205 ILE D N 1
ATOM 3415 C CA . ILE D 1 102 ? 19.567 36.083 25.111 1.00 5.84 205 ILE D CA 1
ATOM 3416 C C . ILE D 1 102 ? 21.031 35.780 25.444 1.00 6.39 205 ILE D C 1
ATOM 3417 O O . ILE D 1 102 ? 21.931 36.074 24.657 1.00 7.25 205 ILE D O 1
ATOM 3422 N N . THR D 1 103 ? 21.265 35.172 26.600 1.00 7.14 206 THR D N 1
ATOM 3423 C CA . THR D 1 103 ? 22.626 34.824 26.994 1.00 8.36 206 THR D CA 1
ATOM 3424 C C . THR D 1 103 ? 23.198 33.775 26.042 1.00 8.78 206 THR D C 1
ATOM 3425 O O . THR D 1 103 ? 24.346 33.890 25.601 1.00 9.46 206 THR D O 1
ATOM 3429 N N . VAL D 1 104 ? 22.399 32.758 25.727 1.00 6.75 207 VAL D N 1
ATOM 3430 C CA . VAL D 1 104 ? 22.834 31.706 24.816 1.00 7.10 207 VAL D CA 1
ATOM 3431 C C . VAL D 1 104 ? 23.137 32.307 23.452 1.00 7.90 207 VAL D C 1
ATOM 3432 O O . VAL D 1 104 ? 24.162 32.002 22.839 1.00 8.16 207 VAL D O 1
ATOM 3436 N N . ALA D 1 105 ? 22.251 33.185 22.992 1.00 8.02 208 ALA D N 1
ATOM 3437 C CA . ALA D 1 105 ? 22.412 33.818 21.691 1.00 6.80 208 ALA D CA 1
ATOM 3438 C C . ALA D 1 105 ? 23.646 34.710 21.620 1.00 9.80 208 ALA D C 1
ATOM 3439 O O . ALA D 1 105 ? 24.327 34.764 20.598 1.00 7.95 208 ALA D O 1
ATOM 3441 N N . SER D 1 106 ? 23.934 35.405 22.714 1.00 6.97 209 SER D N 1
ATOM 3442 C CA . SER D 1 106 ? 25.079 36.307 22.762 1.00 9.85 209 SER D CA 1
ATOM 3443 C C . SER D 1 106 ? 26.413 35.570 22.760 1.00 10.50 209 SER D C 1
ATOM 3444 O O . SER D 1 106 ? 27.440 36.141 22.379 1.00 10.59 209 SER D O 1
ATOM 3447 N N . GLU D 1 107 ? 26.399 34.309 23.185 1.00 8.92 210 GLU D N 1
ATOM 3448 C CA . GLU D 1 107 ? 27.619 33.510 23.256 1.00 10.64 210 GLU D CA 1
ATOM 3449 C C . GLU D 1 107 ? 27.816 32.511 22.113 1.00 11.89 210 GLU D C 1
ATOM 3450 O O . GLU D 1 107 ? 28.732 31.686 22.156 1.00 12.53 210 GLU D O 1
ATOM 3456 N N . LEU D 1 108 ? 26.966 32.578 21.093 1.00 11.31 211 LEU D N 1
ATOM 3457 C CA . LEU D 1 108 ? 27.097 31.675 19.953 1.00 12.94 211 LEU D CA 1
ATOM 3458 C C . LEU D 1 108 ? 28.455 31.878 19.282 1.00 14.65 211 LEU D C 1
ATOM 3459 O O . LEU D 1 108 ? 29.096 30.868 18.922 1.00 16.90 211 LEU D O 1
ATOM 3465 N N . ASP E 1 6 ? 9.652 40.314 65.636 1.00 41.16 109 ASP E N 1
ATOM 3466 C CA . ASP E 1 6 ? 9.563 39.432 64.436 1.00 40.09 109 ASP E CA 1
ATOM 3467 C C . ASP E 1 6 ? 10.901 38.764 64.158 1.00 38.76 109 ASP E C 1
ATOM 3468 O O . ASP E 1 6 ? 11.931 39.433 64.063 1.00 38.62 109 ASP E O 1
ATOM 3473 N N . MET E 1 7 ? 10.880 37.444 64.019 1.00 37.09 110 MET E N 1
ATOM 3474 C CA . MET E 1 7 ? 12.096 36.691 63.749 1.00 34.86 110 MET E CA 1
ATOM 3475 C C . MET E 1 7 ? 12.579 36.954 62.329 1.00 32.52 110 MET E C 1
ATOM 3476 O O . MET E 1 7 ? 13.774 36.882 62.051 1.00 31.78 110 MET E O 1
ATOM 3481 N N . GLU E 1 8 ? 11.647 37.264 61.432 1.00 29.96 111 GLU E N 1
ATOM 3482 C CA . GLU E 1 8 ? 11.992 37.540 60.042 1.00 28.31 111 GLU E CA 1
ATOM 3483 C C . GLU E 1 8 ? 13.129 38.563 59.966 1.00 27.59 111 GLU E C 1
ATOM 3484 O O . GLU E 1 8 ? 13.723 38.756 58.901 1.00 26.18 111 GLU E O 1
ATOM 3490 N N . GLU E 1 9 ? 13.434 39.206 61.097 1.00 27.10 112 GLU E N 1
ATOM 3491 C CA . GLU E 1 9 ? 14.514 40.193 61.165 1.00 27.47 112 GLU E CA 1
ATOM 3492 C C . GLU E 1 9 ? 15.850 39.530 60.836 1.00 27.24 112 GLU E C 1
ATOM 3493 O O . GLU E 1 9 ? 16.927 40.086 61.067 1.00 24.86 112 GLU E O 1
ATOM 3499 N N . ASP E 1 10 ? 15.759 38.313 60.323 1.00 15.35 113 ASP E N 1
ATOM 3500 C CA . ASP E 1 10 ? 16.922 37.558 59.902 1.00 15.04 113 ASP E CA 1
ATOM 3501 C C . ASP E 1 10 ? 17.452 38.295 58.679 1.00 14.59 113 ASP E C 1
ATOM 3502 O O . ASP E 1 10 ? 18.604 38.132 58.290 1.00 14.00 113 ASP E O 1
ATOM 3507 N N . LYS E 1 11 ? 16.589 39.107 58.073 1.00 11.99 114 LYS E N 1
ATOM 3508 C CA . LYS E 1 11 ? 16.971 39.887 56.906 1.00 11.45 114 LYS E CA 1
ATOM 3509 C C . LYS E 1 11 ? 18.011 40.917 57.314 1.00 12.04 114 LYS E C 1
ATOM 3510 O O . LYS E 1 11 ? 18.994 41.130 56.602 1.00 11.54 114 LYS E O 1
ATOM 3516 N N . ASP E 1 12 ? 17.798 41.553 58.463 1.00 11.71 115 ASP E N 1
ATOM 3517 C CA . ASP E 1 12 ? 18.740 42.551 58.959 1.00 13.20 115 ASP E CA 1
ATOM 3518 C C . ASP E 1 12 ? 20.086 41.882 59.225 1.00 11.93 115 ASP E C 1
ATOM 3519 O O . ASP E 1 12 ? 21.143 42.459 58.958 1.00 10.67 115 ASP E O 1
ATOM 3524 N N . LEU E 1 13 ? 20.043 40.658 59.745 1.00 11.43 116 LEU E N 1
ATOM 3525 C CA . LEU E 1 13 ? 21.264 39.918 60.029 1.00 10.82 116 LEU E CA 1
ATOM 3526 C C . LEU E 1 13 ? 21.994 39.613 58.727 1.00 9.44 116 LEU E C 1
ATOM 3527 O O . LEU E 1 13 ? 23.213 39.783 58.637 1.00 9.94 116 LEU E O 1
ATOM 3532 N N . MET E 1 14 ? 21.250 39.173 57.714 1.00 9.39 117 MET E N 1
ATOM 3533 C CA . MET E 1 14 ? 21.871 38.847 56.437 1.00 7.98 117 MET E CA 1
ATOM 3534 C C . MET E 1 14 ? 22.567 40.073 55.863 1.00 7.61 117 MET E C 1
ATOM 3535 O O . MET E 1 14 ? 23.703 39.981 55.401 1.00 6.36 117 MET E O 1
ATOM 3540 N N . LEU E 1 15 ? 21.895 41.222 55.903 1.00 7.07 118 LEU E N 1
ATOM 3541 C CA . LEU E 1 15 ? 22.488 42.447 55.372 1.00 9.22 118 LEU E CA 1
ATOM 3542 C C . LEU E 1 15 ? 23.754 42.799 56.126 1.00 8.72 118 LEU E C 1
ATOM 3543 O O . LEU E 1 15 ? 24.745 43.219 55.528 1.00 8.45 118 LEU E O 1
ATOM 3548 N N . LYS E 1 16 ? 23.725 42.627 57.443 1.00 8.53 119 LYS E N 1
ATOM 3549 C CA . LYS E 1 16 ? 24.896 42.936 58.249 1.00 10.73 119 LYS E CA 1
ATOM 3550 C C . LYS E 1 16 ? 26.064 42.019 57.911 1.00 8.24 119 LYS E C 1
ATOM 3551 O O . LYS E 1 16 ? 27.191 42.482 57.739 1.00 10.18 119 LYS E O 1
ATOM 3557 N N . LEU E 1 17 ? 25.793 40.720 57.807 1.00 8.58 120 LEU E N 1
ATOM 3558 C CA . LEU E 1 17 ? 26.843 39.764 57.499 1.00 7.64 120 LEU E CA 1
ATOM 3559 C C . LEU E 1 17 ? 27.387 39.938 56.088 1.00 6.56 120 LEU E C 1
ATOM 3560 O O . LEU E 1 17 ? 28.577 39.744 55.857 1.00 6.21 120 LEU E O 1
ATOM 3565 N N . LEU E 1 18 ? 26.525 40.288 55.139 1.00 4.57 121 LEU E N 1
ATOM 3566 C CA . LEU E 1 18 ? 26.995 40.502 53.777 1.00 6.18 121 LEU E CA 1
ATOM 3567 C C . LEU E 1 18 ? 27.956 41.696 53.735 1.00 6.83 121 LEU E C 1
ATOM 3568 O O . LEU E 1 18 ? 29.011 41.628 53.111 1.00 7.85 121 LEU E O 1
ATOM 3573 N N . ASP E 1 19 ? 27.599 42.779 54.417 1.00 8.25 122 ASP E N 1
ATOM 3574 C CA . ASP E 1 19 ? 28.445 43.970 54.449 1.00 9.57 122 ASP E CA 1
ATOM 3575 C C . ASP E 1 19 ? 29.778 43.664 55.136 1.00 11.86 122 ASP E C 1
ATOM 3576 O O . ASP E 1 19 ? 30.848 44.022 54.636 1.00 12.16 122 ASP E O 1
ATOM 3581 N N . LYS E 1 20 ? 29.700 43.002 56.287 1.00 11.14 123 LYS E N 1
ATOM 3582 C CA . LYS E 1 20 ? 30.887 42.643 57.053 1.00 12.36 123 LYS E CA 1
ATOM 3583 C C . LYS E 1 20 ? 31.858 41.774 56.261 1.00 10.37 123 LYS E C 1
ATOM 3584 O O . LYS E 1 20 ? 33.077 41.881 56.429 1.00 12.39 123 LYS E O 1
ATOM 3590 N N . ASN E 1 21 ? 31.323 40.916 55.397 1.00 9.17 124 ASN E N 1
ATOM 3591 C CA . ASN E 1 21 ? 32.167 40.022 54.614 1.00 8.96 124 ASN E CA 1
ATOM 3592 C C . ASN E 1 21 ? 32.529 40.496 53.210 1.00 8.26 124 ASN E C 1
ATOM 3593 O O . ASN E 1 21 ? 32.972 39.705 52.381 1.00 10.73 124 ASN E O 1
ATOM 3598 N N . GLY E 1 22 ? 32.328 41.781 52.945 1.00 9.82 125 GLY E N 1
ATOM 3599 C CA . GLY E 1 22 ? 32.691 42.339 51.654 1.00 9.23 125 GLY E CA 1
ATOM 3600 C C . GLY E 1 22 ? 31.808 42.050 50.459 1.00 8.17 125 GLY E C 1
ATOM 3601 O O . GLY E 1 22 ? 32.207 42.319 49.323 1.00 7.13 125 GLY E O 1
ATOM 3602 N N . PHE E 1 23 ? 30.616 41.510 50.688 1.00 7.10 126 PHE E N 1
ATOM 3603 C CA . PHE E 1 23 ? 29.713 41.220 49.578 1.00 5.59 126 PHE E CA 1
ATOM 3604 C C . PHE E 1 23 ? 28.918 42.457 49.194 1.00 6.86 126 PHE E C 1
ATOM 3605 O O . PHE E 1 23 ? 27.728 42.562 49.487 1.00 7.42 126 PHE E O 1
ATOM 3613 N N . VAL E 1 24 ? 29.596 43.389 48.532 1.00 4.66 127 VAL E N 1
ATOM 3614 C CA . VAL E 1 24 ? 28.996 44.639 48.093 1.00 4.89 127 VAL E CA 1
ATOM 3615 C C . VAL E 1 24 ? 27.747 44.398 47.260 1.00 4.10 127 VAL E C 1
ATOM 3616 O O . VAL E 1 24 ? 27.748 43.577 46.347 1.00 5.30 127 VAL E O 1
ATOM 3620 N N . LEU E 1 25 ? 26.684 45.131 47.574 1.00 5.48 128 LEU E N 1
ATOM 3621 C CA . LEU E 1 25 ? 25.429 44.974 46.854 1.00 4.75 128 LEU E CA 1
ATOM 3622 C C . LEU E 1 25 ? 25.132 46.129 45.917 1.00 6.64 128 LEU E C 1
ATOM 3623 O O . LEU E 1 25 ? 25.485 47.276 46.194 1.00 6.83 128 LEU E O 1
ATOM 3628 N N . LYS E 1 26 ? 24.491 45.808 44.798 1.00 5.54 129 LYS E N 1
ATOM 3629 C CA . LYS E 1 26 ? 24.069 46.814 43.837 1.00 6.74 129 LYS E CA 1
ATOM 3630 C C . LYS E 1 26 ? 22.850 47.445 44.501 1.00 6.16 129 LYS E C 1
ATOM 3631 O O . LYS E 1 26 ? 22.621 48.651 44.414 1.00 6.67 129 LYS E O 1
ATOM 3637 N N . LYS E 1 27 ? 22.085 46.604 45.190 1.00 6.52 130 LYS E N 1
ATOM 3638 C CA . LYS E 1 27 ? 20.887 47.038 45.896 1.00 7.78 130 LYS E CA 1
ATOM 3639 C C . LYS E 1 27 ? 20.147 45.834 46.457 1.00 6.06 130 LYS E C 1
ATOM 3640 O O . LYS E 1 27 ? 20.496 44.683 46.182 1.00 4.79 130 LYS E O 1
ATOM 3646 N N . VAL E 1 28 ? 19.132 46.116 47.262 1.00 5.22 131 VAL E N 1
ATOM 3647 C CA . VAL E 1 28 ? 18.285 45.081 47.831 1.00 4.91 131 VAL E CA 1
ATOM 3648 C C . VAL E 1 28 ? 16.906 45.377 47.257 1.00 5.58 131 VAL E C 1
ATOM 3649 O O . VAL E 1 28 ? 16.436 46.516 47.335 1.00 7.59 131 VAL E O 1
ATOM 3653 N N . GLU E 1 29 ? 16.281 44.375 46.642 1.00 5.54 132 GLU E N 1
ATOM 3654 C CA . GLU E 1 29 ? 14.946 44.551 46.079 1.00 5.92 132 GLU E CA 1
ATOM 3655 C C . GLU E 1 29 ? 13.992 43.804 46.987 1.00 5.80 132 GLU E C 1
ATOM 3656 O O . GLU E 1 29 ? 14.176 42.614 47.247 1.00 4.94 132 GLU E O 1
ATOM 3662 N N . ILE E 1 30 ? 12.984 44.519 47.474 1.00 5.66 133 ILE E N 1
ATOM 3663 C CA . ILE E 1 30 ? 11.999 43.958 48.382 1.00 7.24 133 ILE E CA 1
ATOM 3664 C C . ILE E 1 30 ? 10.632 43.805 47.729 1.00 8.78 133 ILE E C 1
ATOM 3665 O O . ILE E 1 30 ? 10.039 44.786 47.277 1.00 9.23 133 ILE E O 1
ATOM 3670 N N . TYR E 1 31 ? 10.151 42.564 47.690 1.00 9.23 134 TYR E N 1
ATOM 3671 C CA . TYR E 1 31 ? 8.841 42.216 47.130 1.00 11.71 134 TYR E CA 1
ATOM 3672 C C . TYR E 1 31 ? 8.045 41.587 48.274 1.00 12.90 134 TYR E C 1
ATOM 3673 O O . TYR E 1 31 ? 8.605 41.328 49.337 1.00 15.28 134 TYR E O 1
ATOM 3682 N N . ARG E 1 32 ? 6.750 41.341 48.078 1.00 14.44 135 ARG E N 1
ATOM 3683 C CA . ARG E 1 32 ? 5.942 40.745 49.145 1.00 16.45 135 ARG E CA 1
ATOM 3684 C C . ARG E 1 32 ? 6.423 39.364 49.568 1.00 15.87 135 ARG E C 1
ATOM 3685 O O . ARG E 1 32 ? 6.440 39.038 50.756 1.00 17.76 135 ARG E O 1
ATOM 3693 N N . SER E 1 33 ? 6.821 38.557 48.592 1.00 16.39 136 SER E N 1
ATOM 3694 C CA . SER E 1 33 ? 7.249 37.192 48.861 1.00 14.66 136 SER E CA 1
ATOM 3695 C C . SER E 1 33 ? 8.744 36.949 48.855 1.00 14.44 136 SER E C 1
ATOM 3696 O O . SER E 1 33 ? 9.191 35.897 49.309 1.00 14.75 136 SER E O 1
ATOM 3699 N N . ASN E 1 34 ? 9.522 37.895 48.339 1.00 14.11 137 ASN E N 1
ATOM 3700 C CA . ASN E 1 34 ? 10.958 37.684 48.277 1.00 12.31 137 ASN E CA 1
ATOM 3701 C C . ASN E 1 34 ? 11.789 38.928 48.562 1.00 10.67 137 ASN E C 1
ATOM 3702 O O . ASN E 1 34 ? 11.425 40.046 48.194 1.00 10.43 137 ASN E O 1
ATOM 3707 N N . TYR E 1 35 ? 12.919 38.696 49.215 1.00 9.20 138 TYR E N 1
ATOM 3708 C CA . TYR E 1 35 ? 13.858 39.741 49.607 1.00 8.99 138 TYR E CA 1
ATOM 3709 C C . TYR E 1 35 ? 15.159 39.417 48.870 1.00 7.99 138 TYR E C 1
ATOM 3710 O O . TYR E 1 35 ? 15.791 38.403 49.157 1.00 5.99 138 TYR E O 1
ATOM 3719 N N . LEU E 1 36 ? 15.564 40.273 47.934 1.00 7.20 139 LEU E N 1
ATOM 3720 C CA . LEU E 1 36 ? 16.765 39.999 47.139 1.00 6.62 139 LEU E CA 1
ATOM 3721 C C . LEU E 1 36 ? 17.966 40.908 47.364 1.00 6.08 139 LEU E C 1
ATOM 3722 O O . LEU E 1 36 ? 17.898 42.104 47.084 1.00 6.43 139 LEU E O 1
ATOM 3727 N N . ALA E 1 37 ? 19.062 40.337 47.858 1.00 3.68 140 ALA E N 1
ATOM 3728 C CA . ALA E 1 37 ? 20.298 41.098 48.051 1.00 4.29 140 ALA E CA 1
ATOM 3729 C C . ALA E 1 37 ? 21.082 40.801 46.776 1.00 4.71 140 ALA E C 1
ATOM 3730 O O . ALA E 1 37 ? 21.632 39.714 46.618 1.00 5.49 140 ALA E O 1
ATOM 3732 N N . ILE E 1 38 ? 21.114 41.768 45.866 1.00 3.14 141 ILE E N 1
ATOM 3733 C CA . ILE E 1 38 ? 21.776 41.602 44.576 1.00 4.65 141 ILE E CA 1
ATOM 3734 C C . ILE E 1 38 ? 23.225 42.070 44.593 1.00 4.55 141 ILE E C 1
ATOM 3735 O O . ILE E 1 38 ? 23.505 43.245 44.832 1.00 4.55 141 ILE E O 1
ATOM 3740 N N . LEU E 1 39 ? 24.142 41.144 44.322 1.00 2.84 142 LEU E N 1
ATOM 3741 C CA . LEU E 1 39 ? 25.563 41.462 44.322 1.00 3.76 142 LEU E CA 1
ATOM 3742 C C . LEU E 1 39 ? 25.940 42.428 43.213 1.00 2.77 142 LEU E C 1
ATOM 3743 O O . LEU E 1 39 ? 25.435 42.328 42.087 1.00 4.92 142 LEU E O 1
ATOM 3748 N N . GLU E 1 40 ? 26.819 43.368 43.556 1.00 5.57 143 GLU E N 1
ATOM 3749 C CA . GLU E 1 40 ? 27.317 44.367 42.619 1.00 6.47 143 GLU E CA 1
ATOM 3750 C C . GLU E 1 40 ? 28.074 43.641 41.512 1.00 6.82 143 GLU E C 1
ATOM 3751 O O . GLU E 1 40 ? 27.968 43.992 40.335 1.00 8.91 143 GLU E O 1
ATOM 3757 N N . LYS E 1 41 ? 28.831 42.620 41.902 1.00 7.79 144 LYS E N 1
ATOM 3758 C CA . LYS E 1 41 ? 29.606 41.818 40.959 1.00 8.65 144 LYS E CA 1
ATOM 3759 C C . LYS E 1 41 ? 29.272 40.345 41.146 1.00 8.01 144 LYS E C 1
ATOM 3760 O O . LYS E 1 41 ? 29.233 39.858 42.275 1.00 8.11 144 LYS E O 1
ATOM 3766 N N . ARG E 1 42 ? 29.034 39.629 40.049 1.00 8.67 145 ARG E N 1
ATOM 3767 C CA . ARG E 1 42 ? 28.747 38.206 40.164 1.00 7.89 145 ARG E CA 1
ATOM 3768 C C . ARG E 1 42 ? 29.992 37.608 40.804 1.00 7.86 145 ARG E C 1
ATOM 3769 O O . ARG E 1 42 ? 31.108 37.837 40.342 1.00 7.93 145 ARG E O 1
ATOM 3777 N N . THR E 1 43 ? 29.796 36.840 41.868 1.00 7.88 146 THR E N 1
ATOM 3778 C CA . THR E 1 43 ? 30.916 36.266 42.598 1.00 7.85 146 THR E CA 1
ATOM 3779 C C . THR E 1 43 ? 30.867 34.749 42.628 1.00 7.69 146 THR E C 1
ATOM 3780 O O . THR E 1 43 ? 29.990 34.160 43.253 1.00 7.76 146 THR E O 1
ATOM 3784 N N . ASN E 1 44 ? 31.825 34.123 41.952 1.00 7.64 147 ASN E N 1
ATOM 3785 C CA . ASN E 1 44 ? 31.882 32.674 41.892 1.00 7.55 147 ASN E CA 1
ATOM 3786 C C . ASN E 1 44 ? 30.552 32.152 41.351 1.00 7.25 147 ASN E C 1
ATOM 3787 O O . ASN E 1 44 ? 30.061 31.102 41.763 1.00 9.27 147 ASN E O 1
ATOM 3792 N N . GLY E 1 45 ? 29.978 32.912 40.425 1.00 5.29 148 GLY E N 1
ATOM 3793 C CA . GLY E 1 45 ? 28.719 32.536 39.809 1.00 5.75 148 GLY E CA 1
ATOM 3794 C C . GLY E 1 45 ? 27.489 32.944 40.597 1.00 6.88 148 GLY E C 1
ATOM 3795 O O . GLY E 1 45 ? 26.365 32.809 40.117 1.00 6.05 148 GLY E O 1
ATOM 3796 N N . ILE E 1 46 ? 27.689 33.441 41.811 1.00 5.88 149 ILE E N 1
ATOM 3797 C CA . ILE E 1 46 ? 26.560 33.861 42.639 1.00 5.46 149 ILE E CA 1
ATOM 3798 C C . ILE E 1 46 ? 26.016 35.220 42.202 1.00 5.79 149 ILE E C 1
ATOM 3799 O O . ILE E 1 46 ? 26.784 36.167 41.995 1.00 4.10 149 ILE E O 1
ATOM 3804 N N . ARG E 1 47 ? 24.694 35.311 42.071 1.00 5.70 150 ARG E N 1
ATOM 3805 C CA . ARG E 1 47 ? 24.034 36.556 41.681 1.00 6.57 150 ARG E CA 1
ATOM 3806 C C . ARG E 1 47 ? 23.378 37.228 42.884 1.00 4.79 150 ARG E C 1
ATOM 3807 O O . ARG E 1 47 ? 23.623 38.407 43.156 1.00 4.22 150 ARG E O 1
ATOM 3815 N N . ASN E 1 48 ? 22.533 36.482 43.597 1.00 4.10 151 ASN E N 1
ATOM 3816 C CA . ASN E 1 48 ? 21.833 37.031 44.763 1.00 4.46 151 ASN E CA 1
ATOM 3817 C C . ASN E 1 48 ? 21.813 36.101 45.970 1.00 5.46 151 ASN E C 1
ATOM 3818 O O . ASN E 1 48 ? 21.983 34.889 45.846 1.00 5.16 151 ASN E O 1
ATOM 3823 N N . PHE E 1 49 ? 21.586 36.703 47.134 1.00 4.81 152 PHE E N 1
ATOM 3824 C CA . PHE E 1 49 ? 21.395 35.984 48.390 1.00 5.24 152 PHE E CA 1
ATOM 3825 C C . PHE E 1 49 ? 19.958 36.398 48.675 1.00 6.07 152 PHE E C 1
ATOM 3826 O O . PHE E 1 49 ? 19.648 37.587 48.658 1.00 6.21 152 PHE E O 1
ATOM 3834 N N . GLU E 1 50 ? 19.072 35.437 48.918 1.00 4.49 153 GLU E N 1
ATOM 3835 C CA . GLU E 1 50 ? 17.671 35.776 49.128 1.00 6.54 153 GLU E CA 1
ATOM 3836 C C . GLU E 1 50 ? 17.027 35.185 50.367 1.00 5.22 153 GLU E C 1
ATOM 3837 O O . GLU E 1 50 ? 17.471 34.171 50.898 1.00 6.79 153 GLU E O 1
ATOM 3843 N N . ILE E 1 51 ? 15.955 35.835 50.805 1.00 7.37 154 ILE E N 1
ATOM 3844 C CA . ILE E 1 51 ? 15.176 35.381 51.946 1.00 6.09 154 ILE E CA 1
ATOM 3845 C C . ILE E 1 51 ? 13.734 35.375 51.463 1.00 7.38 154 ILE E C 1
ATOM 3846 O O . ILE E 1 51 ? 13.110 36.425 51.306 1.00 8.72 154 ILE E O 1
ATOM 3851 N N . ASN E 1 52 ? 13.216 34.175 51.220 1.00 8.67 155 ASN E N 1
ATOM 3852 C CA . ASN E 1 52 ? 11.872 33.996 50.694 1.00 10.27 155 ASN E CA 1
ATOM 3853 C C . ASN E 1 52 ? 10.811 33.730 51.757 1.00 11.15 155 ASN E C 1
ATOM 3854 O O . ASN E 1 52 ? 11.102 33.219 52.833 1.00 10.53 155 ASN E O 1
ATOM 3859 N N . ASN E 1 53 ? 9.571 34.081 51.443 1.00 13.54 156 ASN E N 1
ATOM 3860 C CA . ASN E 1 53 ? 8.479 33.881 52.384 1.00 15.34 156 ASN E CA 1
ATOM 3861 C C . ASN E 1 53 ? 8.143 32.417 52.640 1.00 15.15 156 ASN E C 1
ATOM 3862 O O . ASN E 1 53 ? 7.384 32.115 53.558 1.00 13.65 156 ASN E O 1
ATOM 3867 N N . ASN E 1 54 ? 8.702 31.509 51.843 1.00 14.99 157 ASN E N 1
ATOM 3868 C CA . ASN E 1 54 ? 8.432 30.086 52.037 1.00 13.84 157 ASN E CA 1
ATOM 3869 C C . ASN E 1 54 ? 9.246 29.526 53.197 1.00 14.80 157 ASN E C 1
ATOM 3870 O O . ASN E 1 54 ? 9.184 28.328 53.492 1.00 14.14 157 ASN E O 1
ATOM 3875 N N . GLY E 1 55 ? 10.017 30.395 53.847 1.00 12.00 158 GLY E N 1
ATOM 3876 C CA . GLY E 1 55 ? 10.818 29.970 54.983 1.00 12.45 158 GLY E CA 1
ATOM 3877 C C . GLY E 1 55 ? 12.245 29.571 54.665 1.00 11.88 158 GLY E C 1
ATOM 3878 O O . GLY E 1 55 ? 12.974 29.108 55.545 1.00 12.79 158 GLY E O 1
ATOM 3879 N N . ASN E 1 56 ? 12.655 29.752 53.414 1.00 10.37 159 ASN E N 1
ATOM 3880 C CA . ASN E 1 56 ? 14.007 29.397 53.008 1.00 10.45 159 ASN E CA 1
ATOM 3881 C C . ASN E 1 56 ? 14.903 30.582 52.702 1.00 9.43 159 ASN E C 1
ATOM 3882 O O . ASN E 1 56 ? 14.435 31.659 52.332 1.00 8.62 159 ASN E O 1
ATOM 3887 N N . MET E 1 57 ? 16.199 30.360 52.878 1.00 8.29 160 MET E N 1
ATOM 3888 C CA . MET E 1 57 ? 17.206 31.347 52.523 1.00 8.17 160 MET E CA 1
ATOM 3889 C C . MET E 1 57 ? 17.702 30.716 51.232 1.00 8.86 160 MET E C 1
ATOM 3890 O O . MET E 1 57 ? 17.848 29.492 51.156 1.00 11.04 160 MET E O 1
ATOM 3895 N N . ARG E 1 58 ? 17.966 31.525 50.218 1.00 8.43 161 ARG E N 1
ATOM 3896 C CA . ARG E 1 58 ? 18.399 30.973 48.943 1.00 7.49 161 ARG E CA 1
ATOM 3897 C C . ARG E 1 58 ? 19.568 31.707 48.303 1.00 7.64 161 ARG E C 1
ATOM 3898 O O . ARG E 1 58 ? 19.765 32.902 48.524 1.00 6.94 161 ARG E O 1
ATOM 3906 N N . ILE E 1 59 ? 20.357 30.965 47.533 1.00 5.27 162 ILE E N 1
ATOM 3907 C CA . ILE E 1 59 ? 21.462 31.542 46.777 1.00 4.80 162 ILE E CA 1
ATOM 3908 C C . ILE E 1 59 ? 21.076 31.260 45.334 1.00 4.16 162 ILE E C 1
ATOM 3909 O O . ILE E 1 59 ? 20.726 30.128 44.988 1.00 7.02 162 ILE E O 1
ATOM 3914 N N . PHE E 1 60 ? 21.099 32.296 44.506 1.00 3.11 163 PHE E N 1
ATOM 3915 C CA . PHE E 1 60 ? 20.755 32.163 43.098 1.00 4.64 163 PHE E CA 1
ATOM 3916 C C . PHE E 1 60 ? 22.028 32.424 42.318 1.00 4.38 163 PHE E C 1
ATOM 3917 O O . PHE E 1 60 ? 22.633 33.486 42.452 1.00 5.61 163 PHE E O 1
ATOM 3925 N N . GLY E 1 61 ? 22.449 31.437 41.531 1.00 4.03 164 GLY E N 1
ATOM 3926 C CA . GLY E 1 61 ? 23.665 31.585 40.761 1.00 5.15 164 GLY E CA 1
ATOM 3927 C C . GLY E 1 61 ? 23.550 31.121 39.326 1.00 5.38 164 GLY E C 1
ATOM 3928 O O . GLY E 1 61 ? 22.478 30.731 38.856 1.00 4.82 164 GLY E O 1
ATOM 3929 N N . TYR E 1 62 ? 24.677 31.152 38.633 1.00 7.66 165 TYR E N 1
ATOM 3930 C CA . TYR E 1 62 ? 24.726 30.759 37.236 1.00 7.18 165 TYR E CA 1
ATOM 3931 C C . TYR E 1 62 ? 26.008 29.995 36.954 1.00 7.87 165 TYR E C 1
ATOM 3932 O O . TYR E 1 62 ? 27.104 30.502 37.193 1.00 7.84 165 TYR E O 1
ATOM 3941 N N . LYS E 1 63 ? 25.853 28.782 36.433 1.00 7.71 166 LYS E N 1
ATOM 3942 C CA . LYS E 1 63 ? 26.976 27.919 36.094 1.00 10.07 166 LYS E CA 1
ATOM 3943 C C . LYS E 1 63 ? 28.090 27.961 37.133 1.00 9.47 166 LYS E C 1
ATOM 3944 O O . LYS E 1 63 ? 29.260 28.187 36.807 1.00 11.30 166 LYS E O 1
ATOM 3950 N N . MET E 1 64 ? 27.714 27.748 38.392 1.00 10.51 167 MET E N 1
ATOM 3951 C CA . MET E 1 64 ? 28.682 27.743 39.482 1.00 9.27 167 MET E CA 1
ATOM 3952 C C . MET E 1 64 ? 29.541 26.484 39.372 1.00 10.14 167 MET E C 1
ATOM 3953 O O . MET E 1 64 ? 29.070 25.444 38.914 1.00 10.43 167 MET E O 1
ATOM 3958 N N . MET E 1 65 ? 30.797 26.581 39.789 1.00 11.21 168 MET E N 1
ATOM 3959 C CA . MET E 1 65 ? 31.693 25.432 39.734 1.00 12.88 168 MET E CA 1
ATOM 3960 C C . MET E 1 65 ? 31.326 24.410 40.808 1.00 12.32 168 MET E C 1
ATOM 3961 O O . MET E 1 65 ? 30.927 24.767 41.915 1.00 11.80 168 MET E O 1
ATOM 3966 N N . GLU E 1 66 ? 31.461 23.132 40.473 1.00 12.05 169 GLU E N 1
ATOM 3967 C CA . GLU E 1 66 ? 31.119 22.064 41.400 1.00 13.36 169 GLU E CA 1
ATOM 3968 C C . GLU E 1 66 ? 31.833 22.173 42.748 1.00 13.45 169 GLU E C 1
ATOM 3969 O O . GLU E 1 66 ? 31.223 21.930 43.787 1.00 12.52 169 GLU E O 1
ATOM 3975 N N . HIS E 1 67 ? 33.112 22.539 42.744 1.00 12.48 170 HIS E N 1
ATOM 3976 C CA . HIS E 1 67 ? 33.832 22.642 44.008 1.00 11.63 170 HIS E CA 1
ATOM 3977 C C . HIS E 1 67 ? 33.299 23.786 44.866 1.00 11.01 170 HIS E C 1
ATOM 3978 O O . HIS E 1 67 ? 33.488 23.798 46.077 1.00 10.56 170 HIS E O 1
ATOM 3985 N N . HIS E 1 68 ? 32.605 24.729 44.241 1.00 9.99 171 HIS E N 1
ATOM 3986 C CA . HIS E 1 68 ? 32.018 25.848 44.976 1.00 11.19 171 HIS E CA 1
ATOM 3987 C C . HIS E 1 68 ? 30.640 25.446 45.497 1.00 10.24 171 HIS E C 1
ATOM 3988 O O . HIS E 1 68 ? 30.316 25.682 46.660 1.00 10.80 171 HIS E O 1
ATOM 3995 N N . ILE E 1 69 ? 29.831 24.829 44.638 1.00 9.88 172 ILE E N 1
ATOM 3996 C CA . ILE E 1 69 ? 28.496 24.384 45.038 1.00 8.99 172 ILE E CA 1
ATOM 3997 C C . ILE E 1 69 ? 28.637 23.404 46.192 1.00 10.50 172 ILE E C 1
ATOM 3998 O O . ILE E 1 69 ? 27.831 23.386 47.128 1.00 10.56 172 ILE E O 1
ATOM 4003 N N . GLN E 1 70 ? 29.675 22.582 46.099 1.00 9.99 173 GLN E N 1
ATOM 4004 C CA . GLN E 1 70 ? 29.965 21.569 47.100 1.00 11.23 173 GLN E CA 1
ATOM 4005 C C . GLN E 1 70 ? 30.139 22.148 48.502 1.00 9.13 173 GLN E C 1
ATOM 4006 O O . GLN E 1 70 ? 29.726 21.538 49.485 1.00 9.92 173 GLN E O 1
ATOM 4012 N N . LYS E 1 71 ? 30.749 23.321 48.603 1.00 8.18 174 LYS E N 1
ATOM 4013 C CA . LYS E 1 71 ? 30.939 23.933 49.914 1.00 8.77 174 LYS E CA 1
ATOM 4014 C C . LYS E 1 71 ? 29.585 24.246 50.554 1.00 8.77 174 LYS E C 1
ATOM 4015 O O . LYS E 1 71 ? 29.433 24.186 51.775 1.00 8.62 174 LYS E O 1
ATOM 4021 N N . PHE E 1 72 ? 28.597 24.568 49.727 1.00 8.11 175 PHE E N 1
ATOM 4022 C CA . PHE E 1 72 ? 27.266 24.885 50.230 1.00 8.19 175 PHE E CA 1
ATOM 4023 C C . PHE E 1 72 ? 26.437 23.634 50.528 1.00 9.17 175 PHE E C 1
ATOM 4024 O O . PHE E 1 72 ? 25.704 23.588 51.523 1.00 8.90 175 PHE E O 1
ATOM 4032 N N . THR E 1 73 ? 26.534 22.617 49.679 1.00 9.04 176 THR E N 1
ATOM 4033 C CA . THR E 1 73 ? 25.775 21.398 49.943 1.00 9.19 176 THR E CA 1
ATOM 4034 C C . THR E 1 73 ? 26.395 20.696 51.147 1.00 9.81 176 THR E C 1
ATOM 4035 O O . THR E 1 73 ? 25.720 19.947 51.851 1.00 11.14 176 THR E O 1
ATOM 4039 N N . ASP E 1 74 ? 27.677 20.969 51.387 1.00 11.20 177 ASP E N 1
ATOM 4040 C CA . ASP E 1 74 ? 28.406 20.383 52.512 1.00 13.05 177 ASP E CA 1
ATOM 4041 C C . ASP E 1 74 ? 27.765 20.751 53.848 1.00 14.43 177 ASP E C 1
ATOM 4042 O O . ASP E 1 74 ? 27.905 20.017 54.827 1.00 16.41 177 ASP E O 1
ATOM 4047 N N . ILE E 1 75 ? 27.066 21.882 53.893 1.00 13.25 178 ILE E N 1
ATOM 4048 C CA . ILE E 1 75 ? 26.433 22.308 55.137 1.00 11.54 178 ILE E CA 1
ATOM 4049 C C . ILE E 1 75 ? 24.921 22.089 55.186 1.00 11.03 178 ILE E C 1
ATOM 4050 O O . ILE E 1 75 ? 24.236 22.636 56.052 1.00 11.72 178 ILE E O 1
ATOM 4055 N N . GLY E 1 76 ? 24.403 21.298 54.253 1.00 9.97 179 GLY E N 1
ATOM 4056 C CA . GLY E 1 76 ? 22.982 21.000 54.258 1.00 9.15 179 GLY E CA 1
ATOM 4057 C C . GLY E 1 76 ? 22.081 21.709 53.267 1.00 9.51 179 GLY E C 1
ATOM 4058 O O . GLY E 1 76 ? 20.867 21.499 53.289 1.00 11.12 179 GLY E O 1
ATOM 4059 N N . MET E 1 77 ? 22.645 22.544 52.401 1.00 9.16 180 MET E N 1
ATOM 4060 C CA . MET E 1 77 ? 21.821 23.248 51.426 1.00 7.66 180 MET E CA 1
ATOM 4061 C C . MET E 1 77 ? 21.336 22.313 50.325 1.00 7.73 180 MET E C 1
ATOM 4062 O O . MET E 1 77 ? 22.081 21.449 49.863 1.00 8.27 180 MET E O 1
ATOM 4067 N N . SER E 1 78 ? 20.077 22.478 49.925 1.00 6.68 181 SER E N 1
ATOM 4068 C CA . SER E 1 78 ? 19.519 21.686 48.839 1.00 6.21 181 SER E CA 1
ATOM 4069 C C . SER E 1 78 ? 20.029 22.355 47.568 1.00 7.85 181 SER E C 1
ATOM 4070 O O . SER E 1 78 ? 20.372 23.535 47.580 1.00 6.55 181 SER E O 1
ATOM 4073 N N . CYS E 1 79 ? 20.076 21.615 46.469 1.00 7.58 182 CYS E N 1
ATOM 4074 C CA . CYS E 1 79 ? 20.598 22.188 45.240 1.00 9.14 182 CYS E CA 1
ATOM 4075 C C . CYS E 1 79 ? 19.821 21.765 44.013 1.00 10.17 182 CYS E C 1
ATOM 4076 O O . CYS E 1 79 ? 19.532 20.587 43.832 1.00 10.87 182 CYS E O 1
ATOM 4079 N N . LYS E 1 80 ? 19.488 22.737 43.170 1.00 9.35 183 LYS E N 1
ATOM 4080 C CA . LYS E 1 80 ? 18.760 22.462 41.941 1.00 12.33 183 LYS E CA 1
ATOM 4081 C C . LYS E 1 80 ? 19.471 23.149 40.788 1.00 11.44 183 LYS E C 1
ATOM 4082 O O . LYS E 1 80 ? 19.633 24.367 40.789 1.00 11.98 183 LYS E O 1
ATOM 4088 N N . ILE E 1 81 ? 19.908 22.363 39.811 1.00 11.56 184 ILE E N 1
ATOM 4089 C CA . ILE E 1 81 ? 20.588 22.909 38.646 1.00 11.81 184 ILE E CA 1
ATOM 4090 C C . ILE E 1 81 ? 19.660 22.788 37.448 1.00 12.91 184 ILE E C 1
ATOM 4091 O O . ILE E 1 81 ? 19.334 21.682 37.008 1.00 14.50 184 ILE E O 1
ATOM 4096 N N . ALA E 1 82 ? 19.225 23.936 36.940 1.00 11.30 185 ALA E N 1
ATOM 4097 C CA . ALA E 1 82 ? 18.319 23.998 35.803 1.00 12.43 185 ALA E CA 1
ATOM 4098 C C . ALA E 1 82 ? 19.036 23.780 34.475 1.00 11.22 185 ALA E C 1
ATOM 4099 O O . ALA E 1 82 ? 20.252 23.936 34.377 1.00 10.85 185 ALA E O 1
ATOM 4101 N N . LYS E 1 83 ? 18.268 23.418 33.452 1.00 13.07 186 LYS E N 1
ATOM 4102 C CA . LYS E 1 83 ? 18.816 23.168 32.126 1.00 13.97 186 LYS E CA 1
ATOM 4103 C C . LYS E 1 83 ? 19.564 24.377 31.572 1.00 13.18 186 LYS E C 1
ATOM 4104 O O . LYS E 1 83 ? 20.529 24.224 30.823 1.00 13.15 186 LYS E O 1
ATOM 4110 N N . ASN E 1 84 ? 19.125 25.578 31.935 1.00 10.57 187 ASN E N 1
ATOM 4111 C CA . ASN E 1 84 ? 19.777 26.783 31.436 1.00 10.20 187 ASN E CA 1
ATOM 4112 C C . ASN E 1 84 ? 21.026 27.173 32.210 1.00 9.90 187 ASN E C 1
ATOM 4113 O O . ASN E 1 84 ? 21.605 28.231 31.965 1.00 7.96 187 ASN E O 1
ATOM 4118 N N . GLY E 1 85 ? 21.443 26.322 33.140 1.00 9.38 188 GLY E N 1
ATOM 4119 C CA . GLY E 1 85 ? 22.642 26.612 33.905 1.00 9.28 188 GLY E CA 1
ATOM 4120 C C . GLY E 1 85 ? 22.427 27.349 35.213 1.00 8.58 188 GLY E C 1
ATOM 4121 O O . GLY E 1 85 ? 23.351 27.447 36.021 1.00 8.78 188 GLY E O 1
ATOM 4122 N N . ASN E 1 86 ? 21.226 27.880 35.424 1.00 8.41 189 ASN E N 1
ATOM 4123 C CA . ASN E 1 86 ? 20.933 28.589 36.667 1.00 7.11 189 ASN E CA 1
ATOM 4124 C C . ASN E 1 86 ? 20.980 27.606 37.829 1.00 8.26 189 ASN E C 1
ATOM 4125 O O . ASN E 1 86 ? 20.528 26.466 37.707 1.00 7.76 189 ASN E O 1
ATOM 4130 N N . VAL E 1 87 ? 21.535 28.063 38.947 1.00 6.39 190 VAL E N 1
ATOM 4131 C CA . VAL E 1 87 ? 21.676 27.252 40.150 1.00 6.38 190 VAL E CA 1
ATOM 4132 C C . VAL E 1 87 ? 20.871 27.845 41.301 1.00 7.29 190 VAL E C 1
ATOM 4133 O O . VAL E 1 87 ? 20.907 29.058 41.548 1.00 6.20 190 VAL E O 1
ATOM 4137 N N . TYR E 1 88 ? 20.146 26.988 42.004 1.00 7.37 191 TYR E N 1
ATOM 4138 C CA . TYR E 1 88 ? 19.362 27.422 43.148 1.00 9.23 191 TYR E CA 1
ATOM 4139 C C . TYR E 1 88 ? 19.751 26.598 44.369 1.00 8.04 191 TYR E C 1
ATOM 4140 O O . TYR E 1 88 ? 19.602 25.378 44.377 1.00 6.85 191 TYR E O 1
ATOM 4149 N N . LEU E 1 89 ? 20.266 27.273 45.394 1.00 6.36 192 LEU E N 1
ATOM 4150 C CA . LEU E 1 89 ? 20.660 26.614 46.634 1.00 5.24 192 LEU E CA 1
ATOM 4151 C C . LEU E 1 89 ? 19.709 27.085 47.726 1.00 6.98 192 LEU E C 1
ATOM 4152 O O . LEU E 1 89 ? 19.512 28.285 47.908 1.00 8.10 192 LEU E O 1
ATOM 4157 N N . ASP E 1 90 ? 19.113 26.140 48.445 1.00 5.42 193 ASP E N 1
ATOM 4158 C CA . ASP E 1 90 ? 18.160 26.477 49.496 1.00 6.17 193 ASP E CA 1
ATOM 4159 C C . ASP E 1 90 ? 18.462 25.854 50.847 1.00 6.14 193 ASP E C 1
ATOM 4160 O O . ASP E 1 90 ? 19.065 24.792 50.936 1.00 8.22 193 ASP E O 1
ATOM 4165 N N . ILE E 1 91 ? 18.020 26.536 51.898 1.00 6.71 194 ILE E N 1
ATOM 4166 C CA . ILE E 1 91 ? 18.190 26.049 53.257 1.00 6.87 194 ILE E CA 1
ATOM 4167 C C . ILE E 1 91 ? 17.165 26.768 54.130 1.00 8.39 194 ILE E C 1
ATOM 4168 O O . ILE E 1 91 ? 16.730 27.876 53.809 1.00 6.22 194 ILE E O 1
ATOM 4173 N N . LYS E 1 92 ? 16.753 26.121 55.214 1.00 9.64 195 LYS E N 1
ATOM 4174 C CA . LYS E 1 92 ? 15.774 26.718 56.109 1.00 12.69 195 LYS E CA 1
ATOM 4175 C C . LYS E 1 92 ? 16.341 28.010 56.666 1.00 11.11 195 LYS E C 1
ATOM 4176 O O . LYS E 1 92 ? 17.479 28.042 57.138 1.00 11.93 195 LYS E O 1
ATOM 4182 N N . ARG E 1 93 ? 15.548 29.074 56.611 1.00 9.97 196 ARG E N 1
ATOM 4183 C CA . ARG E 1 93 ? 15.979 30.374 57.114 1.00 12.97 196 ARG E CA 1
ATOM 4184 C C . ARG E 1 93 ? 15.978 30.430 58.639 1.00 12.64 196 ARG E C 1
ATOM 4185 O O . ARG E 1 93 ? 14.960 30.182 59.283 1.00 14.16 196 ARG E O 1
ATOM 4193 N N . SER E 1 94 ? 17.139 30.743 59.203 1.00 12.75 197 SER E N 1
ATOM 4194 C CA . SER E 1 94 ? 17.311 30.863 60.646 1.00 12.66 197 SER E CA 1
ATOM 4195 C C . SER E 1 94 ? 18.599 31.646 60.873 1.00 12.97 197 SER E C 1
ATOM 4196 O O . SER E 1 94 ? 19.468 31.677 60.004 1.00 12.82 197 SER E O 1
ATOM 4199 N N . ALA E 1 95 ? 18.723 32.282 62.031 1.00 11.28 198 ALA E N 1
ATOM 4200 C CA . ALA E 1 95 ? 19.927 33.054 62.324 1.00 12.93 198 ALA E CA 1
ATOM 4201 C C . ALA E 1 95 ? 21.163 32.181 62.152 1.00 12.13 198 ALA E C 1
ATOM 4202 O O . ALA E 1 95 ? 22.176 32.613 61.604 1.00 11.62 198 ALA E O 1
ATOM 4204 N N . GLU E 1 96 ? 21.065 30.943 62.622 1.00 12.76 199 GLU E N 1
ATOM 4205 C CA . GLU E 1 96 ? 22.165 29.990 62.540 1.00 13.87 199 GLU E CA 1
ATOM 4206 C C . GLU E 1 96 ? 22.539 29.626 61.102 1.00 11.63 199 GLU E C 1
ATOM 4207 O O . GLU E 1 96 ? 23.718 29.627 60.741 1.00 10.32 199 GLU E O 1
ATOM 4213 N N . ASN E 1 97 ? 21.545 29.307 60.281 1.00 10.43 200 ASN E N 1
ATOM 4214 C CA . ASN E 1 97 ? 21.830 28.946 58.900 1.00 9.90 200 ASN E CA 1
ATOM 4215 C C . ASN E 1 97 ? 22.295 30.140 58.081 1.00 7.90 200 ASN E C 1
ATOM 4216 O O . ASN E 1 97 ? 23.093 29.981 57.163 1.00 6.36 200 ASN E O 1
ATOM 4221 N N . ILE E 1 98 ? 21.801 31.333 58.405 1.00 5.78 201 ILE E N 1
ATOM 4222 C CA . ILE E 1 98 ? 22.216 32.524 57.670 1.00 6.77 201 ILE E CA 1
ATOM 4223 C C . ILE E 1 98 ? 23.700 32.770 57.897 1.00 6.62 201 ILE E C 1
ATOM 4224 O O . ILE E 1 98 ? 24.441 33.044 56.953 1.00 6.05 201 ILE E O 1
ATOM 4229 N N . GLU E 1 99 ? 24.141 32.666 59.147 1.00 5.97 202 GLU E N 1
ATOM 4230 C CA . GLU E 1 99 ? 25.554 32.861 59.443 1.00 8.28 202 GLU E CA 1
ATOM 4231 C C . GLU E 1 99 ? 26.377 31.777 58.750 1.00 8.24 202 GLU E C 1
ATOM 4232 O O . GLU E 1 99 ? 27.425 32.057 58.167 1.00 7.82 202 GLU E O 1
ATOM 4238 N N . ALA E 1 100 ? 25.894 30.539 58.808 1.00 6.29 203 ALA E N 1
ATOM 4239 C CA . ALA E 1 100 ? 26.603 29.419 58.195 1.00 5.10 203 ALA E CA 1
ATOM 4240 C C . ALA E 1 100 ? 26.784 29.619 56.694 1.00 5.29 203 ALA E C 1
ATOM 4241 O O . ALA E 1 100 ? 27.888 29.487 56.168 1.00 5.08 203 ALA E O 1
ATOM 4243 N N . VAL E 1 101 ? 25.694 29.936 56.007 1.00 5.33 204 VAL E N 1
ATOM 4244 C CA . VAL E 1 101 ? 25.743 30.145 54.568 1.00 5.10 204 VAL E CA 1
ATOM 4245 C C . VAL E 1 101 ? 26.674 31.282 54.161 1.00 5.00 204 VAL E C 1
ATOM 4246 O O . VAL E 1 101 ? 27.492 31.119 53.255 1.00 5.62 204 VAL E O 1
ATOM 4250 N N . ILE E 1 102 ? 26.567 32.427 54.833 1.00 6.16 205 ILE E N 1
ATOM 4251 C CA . ILE E 1 102 ? 27.417 33.559 54.490 1.00 5.97 205 ILE E CA 1
ATOM 4252 C C . ILE E 1 102 ? 28.885 33.281 54.796 1.00 6.63 205 ILE E C 1
ATOM 4253 O O . ILE E 1 102 ? 29.770 33.722 54.061 1.00 7.26 205 ILE E O 1
ATOM 4258 N N . THR E 1 103 ? 29.150 32.547 55.871 1.00 6.98 206 THR E N 1
ATOM 4259 C CA . THR E 1 103 ? 30.528 32.220 56.205 1.00 6.57 206 THR E CA 1
ATOM 4260 C C . THR E 1 103 ? 31.108 31.318 55.113 1.00 7.41 206 THR E C 1
ATOM 4261 O O . THR E 1 103 ? 32.248 31.496 54.698 1.00 5.99 206 THR E O 1
ATOM 4265 N N . VAL E 1 104 ? 30.319 30.355 54.642 1.00 6.03 207 VAL E N 1
ATOM 4266 C CA . VAL E 1 104 ? 30.782 29.460 53.586 1.00 7.55 207 VAL E CA 1
ATOM 4267 C C . VAL E 1 104 ? 31.087 30.275 52.335 1.00 6.34 207 VAL E C 1
ATOM 4268 O O . VAL E 1 104 ? 32.134 30.101 51.708 1.00 7.62 207 VAL E O 1
ATOM 4272 N N . ALA E 1 105 ? 30.171 31.172 51.982 1.00 6.24 208 ALA E N 1
ATOM 4273 C CA . ALA E 1 105 ? 30.361 32.008 50.806 1.00 4.91 208 ALA E CA 1
ATOM 4274 C C . ALA E 1 105 ? 31.611 32.882 50.963 1.00 5.81 208 ALA E C 1
ATOM 4275 O O . ALA E 1 105 ? 32.364 33.084 50.007 1.00 7.40 208 ALA E O 1
ATOM 4277 N N . SER E 1 106 ? 31.838 33.386 52.172 1.00 7.17 209 SER E N 1
ATOM 4278 C CA . SER E 1 106 ? 32.991 34.242 52.438 1.00 8.53 209 SER E CA 1
ATOM 4279 C C . SER E 1 106 ? 34.310 33.476 52.374 1.00 9.35 209 SER E C 1
ATOM 4280 O O . SER E 1 106 ? 35.374 34.074 52.197 1.00 10.48 209 SER E O 1
ATOM 4283 N N . GLU E 1 107 ? 34.236 32.156 52.508 1.00 9.47 210 GLU E N 1
ATOM 4284 C CA . GLU E 1 107 ? 35.433 31.327 52.485 1.00 12.36 210 GLU E CA 1
ATOM 4285 C C . GLU E 1 107 ? 35.647 30.543 51.190 1.00 13.92 210 GLU E C 1
ATOM 4286 O O . GLU E 1 107 ? 36.472 29.633 51.139 1.00 15.18 210 GLU E O 1
ATOM 4292 N N . LEU E 1 108 ? 34.915 30.902 50.139 1.00 14.56 211 LEU E N 1
ATOM 4293 C CA . LEU E 1 108 ? 35.063 30.223 48.852 1.00 16.63 211 LEU E CA 1
ATOM 4294 C C . LEU E 1 108 ? 36.396 30.569 48.187 1.00 18.11 211 LEU E C 1
ATOM 4295 O O . LEU E 1 108 ? 36.975 29.673 47.538 1.00 19.25 211 LEU E O 1
ATOM 4301 N N . SER F 1 5 ? 14.581 28.380 91.759 1.00 28.03 108 SER F N 1
ATOM 4302 C CA . SER F 1 5 ? 15.372 27.753 92.854 1.00 27.63 108 SER F CA 1
ATOM 4303 C C . SER F 1 5 ? 16.647 27.135 92.287 1.00 27.52 108 SER F C 1
ATOM 4304 O O . SER F 1 5 ? 17.756 27.563 92.611 1.00 25.77 108 SER F O 1
ATOM 4307 N N . ASP F 1 6 ? 16.483 26.129 91.433 1.00 27.24 109 ASP F N 1
ATOM 4308 C CA . ASP F 1 6 ? 17.625 25.460 90.820 1.00 26.65 109 ASP F CA 1
ATOM 4309 C C . ASP F 1 6 ? 18.293 26.336 89.770 1.00 25.69 109 ASP F C 1
ATOM 4310 O O . ASP F 1 6 ? 19.515 26.479 89.764 1.00 26.02 109 ASP F O 1
ATOM 4315 N N . MET F 1 7 ? 17.491 26.916 88.883 1.00 24.43 110 MET F N 1
ATOM 4316 C CA . MET F 1 7 ? 18.022 27.770 87.828 1.00 24.23 110 MET F CA 1
ATOM 4317 C C . MET F 1 7 ? 18.835 28.913 88.410 1.00 23.65 110 MET F C 1
ATOM 4318 O O . MET F 1 7 ? 19.837 29.327 87.831 1.00 22.63 110 MET F O 1
ATOM 4323 N N . GLU F 1 8 ? 18.398 29.419 89.557 1.00 22.86 111 GLU F N 1
ATOM 4324 C CA . GLU F 1 8 ? 19.091 30.523 90.206 1.00 23.14 111 GLU F CA 1
ATOM 4325 C C . GLU F 1 8 ? 20.495 30.110 90.626 1.00 22.02 111 GLU F C 1
ATOM 4326 O O . GLU F 1 8 ? 21.480 30.717 90.204 1.00 21.61 111 GLU F O 1
ATOM 4332 N N . GLU F 1 9 ? 20.589 29.072 91.453 1.00 21.52 112 GLU F N 1
ATOM 4333 C CA . GLU F 1 9 ? 21.888 28.597 91.918 1.00 22.67 112 GLU F CA 1
ATOM 4334 C C . GLU F 1 9 ? 22.761 28.134 90.759 1.00 20.43 112 GLU F C 1
ATOM 4335 O O . GLU F 1 9 ? 23.972 28.350 90.763 1.00 19.11 112 GLU F O 1
ATOM 4341 N N . ASP F 1 10 ? 22.138 27.499 89.770 1.00 20.18 113 ASP F N 1
ATOM 4342 C CA . ASP F 1 10 ? 22.857 27.000 88.600 1.00 17.88 113 ASP F CA 1
ATOM 4343 C C . ASP F 1 10 ? 23.464 28.130 87.783 1.00 16.85 113 ASP F C 1
ATOM 4344 O O . ASP F 1 10 ? 24.662 28.128 87.509 1.00 15.06 113 ASP F O 1
ATOM 4349 N N . LYS F 1 11 ? 22.631 29.086 87.382 1.00 16.04 114 LYS F N 1
ATOM 4350 C CA . LYS F 1 11 ? 23.101 30.215 86.589 1.00 16.29 114 LYS F CA 1
ATOM 4351 C C . LYS F 1 11 ? 24.166 31.027 87.322 1.00 14.62 114 LYS F C 1
ATOM 4352 O O . LYS F 1 11 ? 25.128 31.494 86.713 1.00 13.89 114 LYS F O 1
ATOM 4358 N N . ASP F 1 12 ? 24.003 31.193 88.630 1.00 12.12 115 ASP F N 1
ATOM 4359 C CA . ASP F 1 12 ? 24.988 31.935 89.406 1.00 13.03 115 ASP F CA 1
ATOM 4360 C C . ASP F 1 12 ? 26.309 31.178 89.429 1.00 11.84 115 ASP F C 1
ATOM 4361 O O . ASP F 1 12 ? 27.380 31.775 89.286 1.00 10.04 115 ASP F O 1
ATOM 4366 N N . LEU F 1 13 ? 26.227 29.862 89.600 1.00 10.21 116 LEU F N 1
ATOM 4367 C CA . LEU F 1 13 ? 27.420 29.028 89.632 1.00 10.53 116 LEU F CA 1
ATOM 4368 C C . LEU F 1 13 ? 28.131 29.103 88.293 1.00 9.47 116 LEU F C 1
ATOM 4369 O O . LEU F 1 13 ? 29.351 29.248 88.244 1.00 10.45 116 LEU F O 1
ATOM 4374 N N . MET F 1 14 ? 27.366 29.003 87.208 1.00 9.80 117 MET F N 1
ATOM 4375 C CA . MET F 1 14 ? 27.941 29.070 85.868 1.00 9.03 117 MET F CA 1
ATOM 4376 C C . MET F 1 14 ? 28.708 30.368 85.677 1.00 9.41 117 MET F C 1
ATOM 4377 O O . MET F 1 14 ? 29.878 30.363 85.288 1.00 9.62 117 MET F O 1
ATOM 4382 N N . LEU F 1 15 ? 28.045 31.485 85.953 1.00 9.81 118 LEU F N 1
ATOM 4383 C CA . LEU F 1 15 ? 28.676 32.786 85.779 1.00 8.43 118 LEU F CA 1
ATOM 4384 C C . LEU F 1 15 ? 29.875 32.953 86.703 1.00 8.60 118 LEU F C 1
ATOM 4385 O O . LEU F 1 15 ? 30.894 33.527 86.317 1.00 7.84 118 LEU F O 1
ATOM 4390 N N . LYS F 1 16 ? 29.757 32.432 87.919 1.00 7.84 119 LYS F N 1
ATOM 4391 C CA . LYS F 1 16 ? 30.844 32.535 88.882 1.00 9.37 119 LYS F CA 1
ATOM 4392 C C . LYS F 1 16 ? 32.081 31.816 88.352 1.00 7.27 119 LYS F C 1
ATOM 4393 O O . LYS F 1 16 ? 33.180 32.374 88.334 1.00 9.25 119 LYS F O 1
ATOM 4399 N N . LEU F 1 17 ? 31.896 30.576 87.911 1.00 8.19 120 LEU F N 1
ATOM 4400 C CA . LEU F 1 17 ? 33.008 29.782 87.404 1.00 5.60 120 LEU F CA 1
ATOM 4401 C C . LEU F 1 17 ? 33.581 30.303 86.089 1.00 6.11 120 LEU F C 1
ATOM 4402 O O . LEU F 1 17 ? 34.780 30.178 85.846 1.00 6.50 120 LEU F O 1
ATOM 4407 N N . LEU F 1 18 ? 32.733 30.872 85.235 1.00 5.39 121 LEU F N 1
ATOM 4408 C CA . LEU F 1 18 ? 33.219 31.412 83.972 1.00 6.37 121 LEU F CA 1
ATOM 4409 C C . LEU F 1 18 ? 34.139 32.595 84.254 1.00 7.99 121 LEU F C 1
ATOM 4410 O O . LEU F 1 18 ? 35.168 32.767 83.594 1.00 8.01 121 LEU F O 1
ATOM 4415 N N . ASP F 1 19 ? 33.760 33.402 85.242 1.00 8.39 122 ASP F N 1
ATOM 4416 C CA . ASP F 1 19 ? 34.546 34.564 85.632 1.00 10.19 122 ASP F CA 1
ATOM 4417 C C . ASP F 1 19 ? 35.862 34.123 86.255 1.00 10.00 122 ASP F C 1
ATOM 4418 O O . ASP F 1 19 ? 36.927 34.650 85.923 1.00 9.70 122 ASP F O 1
ATOM 4423 N N . LYS F 1 20 ? 35.786 33.160 87.168 1.00 9.60 123 LYS F N 1
ATOM 4424 C CA . LYS F 1 20 ? 36.983 32.659 87.828 1.00 12.20 123 LYS F CA 1
ATOM 4425 C C . LYS F 1 20 ? 37.996 32.123 86.817 1.00 12.44 123 LYS F C 1
ATOM 4426 O O . LYS F 1 20 ? 39.198 32.346 86.959 1.00 14.18 123 LYS F O 1
ATOM 4432 N N . ASN F 1 21 ? 37.508 31.420 85.798 1.00 10.79 124 ASN F N 1
ATOM 4433 C CA . ASN F 1 21 ? 38.382 30.856 84.778 1.00 10.25 124 ASN F CA 1
ATOM 4434 C C . ASN F 1 21 ? 38.707 31.797 83.619 1.00 9.10 124 ASN F C 1
ATOM 4435 O O . ASN F 1 21 ? 39.328 31.393 82.633 1.00 8.77 124 ASN F O 1
ATOM 4440 N N . GLY F 1 22 ? 38.279 33.050 83.736 1.00 9.87 125 GLY F N 1
ATOM 4441 C CA . GLY F 1 22 ? 38.580 34.038 82.710 1.00 7.54 125 GLY F CA 1
ATOM 4442 C C . GLY F 1 22 ? 37.833 33.994 81.391 1.00 9.00 125 GLY F C 1
ATOM 4443 O O . GLY F 1 22 ? 38.324 34.509 80.387 1.00 9.92 125 GLY F O 1
ATOM 4444 N N . PHE F 1 23 ? 36.656 33.381 81.362 1.00 8.39 126 PHE F N 1
ATOM 4445 C CA . PHE F 1 23 ? 35.895 33.343 80.123 1.00 7.64 126 PHE F CA 1
ATOM 4446 C C . PHE F 1 23 ? 35.128 34.650 80.002 1.00 8.80 126 PHE F C 1
ATOM 4447 O O . PHE F 1 23 ? 33.993 34.770 80.467 1.00 9.93 126 PHE F O 1
ATOM 4455 N N . VAL F 1 24 ? 35.774 35.634 79.383 1.00 8.89 127 VAL F N 1
ATOM 4456 C CA . VAL F 1 24 ? 35.188 36.954 79.196 1.00 8.65 127 VAL F CA 1
ATOM 4457 C C . VAL F 1 24 ? 33.937 36.904 78.325 1.00 8.87 127 VAL F C 1
ATOM 4458 O O . VAL F 1 24 ? 33.943 36.323 77.242 1.00 7.97 127 VAL F O 1
ATOM 4462 N N . LEU F 1 25 ? 32.865 37.529 78.803 1.00 6.77 128 LEU F N 1
ATOM 4463 C CA . LEU F 1 25 ? 31.603 37.530 78.076 1.00 6.29 128 LEU F CA 1
ATOM 4464 C C . LEU F 1 25 ? 31.287 38.847 77.384 1.00 6.89 128 LEU F C 1
ATOM 4465 O O . LEU F 1 25 ? 31.600 39.925 77.892 1.00 8.49 128 LEU F O 1
ATOM 4470 N N . LYS F 1 26 ? 30.658 38.738 76.219 1.00 7.59 129 LYS F N 1
ATOM 4471 C CA . LYS F 1 26 ? 30.244 39.903 75.453 1.00 7.72 129 LYS F CA 1
ATOM 4472 C C . LYS F 1 26 ? 29.031 40.446 76.199 1.00 8.47 129 LYS F C 1
ATOM 4473 O O . LYS F 1 26 ? 28.834 41.657 76.317 1.00 8.86 129 LYS F O 1
ATOM 4479 N N . LYS F 1 27 ? 28.226 39.520 76.707 1.00 7.07 130 LYS F N 1
ATOM 4480 C CA . LYS F 1 27 ? 27.024 39.852 77.454 1.00 5.19 130 LYS F CA 1
ATOM 4481 C C . LYS F 1 27 ? 26.362 38.546 77.873 1.00 5.92 130 LYS F C 1
ATOM 4482 O O . LYS F 1 27 ? 26.793 37.468 77.474 1.00 5.71 130 LYS F O 1
ATOM 4488 N N . VAL F 1 28 ? 25.330 38.659 78.700 1.00 5.81 131 VAL F N 1
ATOM 4489 C CA . VAL F 1 28 ? 24.545 37.508 79.120 1.00 6.44 131 VAL F CA 1
ATOM 4490 C C . VAL F 1 28 ? 23.161 37.830 78.584 1.00 6.48 131 VAL F C 1
ATOM 4491 O O . VAL F 1 28 ? 22.685 38.955 78.739 1.00 7.07 131 VAL F O 1
ATOM 4495 N N . GLU F 1 29 ? 22.535 36.867 77.920 1.00 7.00 132 GLU F N 1
ATOM 4496 C CA . GLU F 1 29 ? 21.197 37.081 77.392 1.00 7.34 132 GLU F CA 1
ATOM 4497 C C . GLU F 1 29 ? 20.270 36.227 78.228 1.00 7.40 132 GLU F C 1
ATOM 4498 O O . GLU F 1 29 ? 20.550 35.051 78.476 1.00 7.52 132 GLU F O 1
ATOM 4504 N N . ILE F 1 30 ? 19.179 36.833 78.682 1.00 6.16 133 ILE F N 1
ATOM 4505 C CA . ILE F 1 30 ? 18.212 36.138 79.517 1.00 6.71 133 ILE F CA 1
ATOM 4506 C C . ILE F 1 30 ? 16.843 36.109 78.858 1.00 6.59 133 ILE F C 1
ATOM 4507 O O . ILE F 1 30 ? 16.239 37.156 78.615 1.00 7.16 133 ILE F O 1
ATOM 4512 N N . TYR F 1 31 ? 16.368 34.897 78.581 1.00 7.13 134 TYR F N 1
ATOM 4513 C CA . TYR F 1 31 ? 15.068 34.667 77.965 1.00 9.49 134 TYR F CA 1
ATOM 4514 C C . TYR F 1 31 ? 14.237 33.881 78.976 1.00 10.60 134 TYR F C 1
ATOM 4515 O O . TYR F 1 31 ? 14.748 33.473 80.018 1.00 13.48 134 TYR F O 1
ATOM 4524 N N . ARG F 1 32 ? 12.962 33.672 78.673 1.00 12.95 135 ARG F N 1
ATOM 4525 C CA . ARG F 1 32 ? 12.078 32.939 79.574 1.00 13.75 135 ARG F CA 1
ATOM 4526 C C . ARG F 1 32 ? 12.621 31.584 80.014 1.00 14.24 135 ARG F C 1
ATOM 4527 O O . ARG F 1 32 ? 12.581 31.249 81.198 1.00 15.91 135 ARG F O 1
ATOM 4535 N N . SER F 1 33 ? 13.140 30.808 79.068 1.00 15.48 136 SER F N 1
ATOM 4536 C CA . SER F 1 33 ? 13.627 29.474 79.400 1.00 16.33 136 SER F CA 1
ATOM 4537 C C . SER F 1 33 ? 15.132 29.234 79.388 1.00 17.15 136 SER F C 1
ATOM 4538 O O . SER F 1 33 ? 15.567 28.084 79.462 1.00 17.87 136 SER F O 1
ATOM 4541 N N . ASN F 1 34 ? 15.941 30.286 79.302 1.00 16.60 137 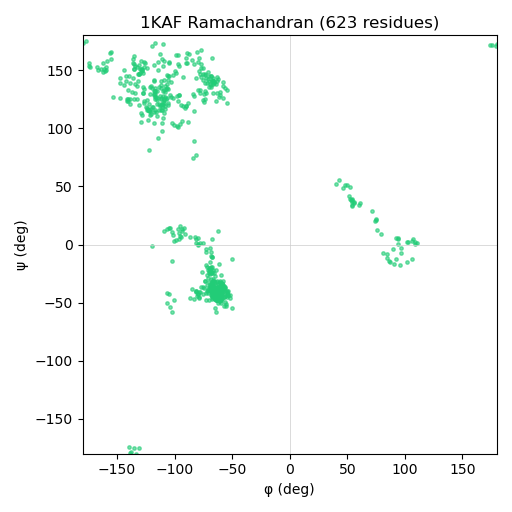ASN F N 1
ATOM 4542 C CA . ASN F 1 34 ? 17.381 30.057 79.301 1.00 15.83 137 ASN F CA 1
ATOM 4543 C C . ASN F 1 34 ? 18.268 31.272 79.527 1.00 13.95 137 ASN F C 1
ATOM 4544 O O . ASN F 1 34 ? 17.908 32.402 79.191 1.00 13.60 137 ASN F O 1
ATOM 4549 N N . TYR F 1 35 ? 19.432 31.012 80.115 1.00 12.93 138 TYR F N 1
ATOM 4550 C CA . TYR F 1 35 ? 20.439 32.032 80.368 1.00 10.84 138 TYR F CA 1
ATOM 4551 C C . TYR F 1 35 ? 21.597 31.727 79.422 1.00 10.66 138 TYR F C 1
ATOM 4552 O O . TYR F 1 35 ? 22.155 30.626 79.442 1.00 9.20 138 TYR F O 1
ATOM 4561 N N . LEU F 1 36 ? 21.947 32.697 78.587 1.00 8.84 139 LEU F N 1
ATOM 4562 C CA . LEU F 1 36 ? 23.039 32.519 77.640 1.00 8.57 139 LEU F CA 1
ATOM 4563 C C . LEU F 1 36 ? 24.263 33.367 77.957 1.00 6.44 139 LEU F C 1
ATOM 4564 O O . LEU F 1 36 ? 24.194 34.594 77.973 1.00 7.74 139 LEU F O 1
ATOM 4569 N N . ALA F 1 37 ? 25.381 32.700 78.221 1.00 3.53 140 ALA F N 1
ATOM 4570 C CA . ALA F 1 37 ? 26.633 33.391 78.492 1.00 4.77 140 ALA F CA 1
ATOM 4571 C C . ALA F 1 37 ? 27.386 33.397 77.169 1.00 5.26 140 ALA F C 1
ATOM 4572 O O . ALA F 1 37 ? 27.976 32.394 76.789 1.00 5.00 140 ALA F O 1
ATOM 4574 N N . ILE F 1 38 ? 27.360 34.530 76.471 1.00 6.20 141 ILE F N 1
ATOM 4575 C CA . ILE F 1 38 ? 28.018 34.647 75.174 1.00 5.24 141 ILE F CA 1
ATOM 4576 C C . ILE F 1 38 ? 29.476 35.083 75.306 1.00 5.55 141 ILE F C 1
ATOM 4577 O O . ILE F 1 38 ? 29.769 36.137 75.860 1.00 5.34 141 ILE F O 1
ATOM 4582 N N . LEU F 1 39 ? 30.393 34.267 74.799 1.00 5.94 142 LEU F N 1
ATOM 4583 C CA . LEU F 1 39 ? 31.809 34.602 74.889 1.00 6.17 142 LEU F CA 1
ATOM 4584 C C . LEU F 1 39 ? 32.159 35.763 73.965 1.00 7.87 142 LEU F C 1
ATOM 4585 O O . LEU F 1 39 ? 31.626 35.879 72.862 1.00 8.35 142 LEU F O 1
ATOM 4590 N N . GLU F 1 40 ? 33.046 36.633 74.433 1.00 9.20 143 GLU F N 1
ATOM 4591 C CA . GLU F 1 40 ? 33.488 37.773 73.644 1.00 11.55 143 GLU F CA 1
ATOM 4592 C C . GLU F 1 40 ? 34.264 37.247 72.440 1.00 12.58 143 GLU F C 1
ATOM 4593 O O . GLU F 1 40 ? 34.161 37.777 71.337 1.00 12.13 143 GLU F O 1
ATOM 4599 N N . LYS F 1 41 ? 35.027 36.184 72.656 1.00 12.28 144 LYS F N 1
ATOM 4600 C CA . LYS F 1 41 ? 35.804 35.599 71.573 1.00 14.48 144 LYS F CA 1
ATOM 4601 C C . LYS F 1 41 ? 35.673 34.082 71.540 1.00 14.04 144 LYS F C 1
ATOM 4602 O O . LYS F 1 41 ? 35.816 33.412 72.563 1.00 13.54 144 LYS F O 1
ATOM 4608 N N . ARG F 1 42 ? 35.384 33.553 70.357 1.00 14.96 145 ARG F N 1
ATOM 4609 C CA . ARG F 1 42 ? 35.240 32.117 70.170 1.00 15.89 145 ARG F CA 1
ATOM 4610 C C . ARG F 1 42 ? 36.515 31.453 70.680 1.00 15.78 145 ARG F C 1
ATOM 4611 O O . ARG F 1 42 ? 37.612 31.749 70.207 1.00 15.86 145 ARG F O 1
ATOM 4619 N N . THR F 1 43 ? 36.365 30.562 71.653 1.00 15.74 146 THR F N 1
ATOM 4620 C CA . THR F 1 43 ? 37.505 29.885 72.255 1.00 15.01 146 THR F CA 1
ATOM 4621 C C . THR F 1 43 ? 37.461 28.377 72.020 1.00 13.68 146 THR F C 1
ATOM 4622 O O . THR F 1 43 ? 36.564 27.693 72.509 1.00 14.00 146 THR F O 1
ATOM 4626 N N . ASN F 1 44 ? 38.442 27.865 71.281 1.00 12.61 147 ASN F N 1
ATOM 4627 C CA . ASN F 1 44 ? 38.492 26.441 70.966 1.00 9.76 147 ASN F CA 1
ATOM 4628 C C . ASN F 1 44 ? 37.172 26.003 70.339 1.00 9.55 147 ASN F C 1
ATOM 4629 O O . ASN F 1 44 ? 36.699 24.879 70.550 1.00 9.97 147 ASN F O 1
ATOM 4634 N N . GLY F 1 45 ? 36.574 26.909 69.572 1.00 8.13 148 GLY F N 1
ATOM 4635 C CA . GLY F 1 45 ? 35.318 26.609 68.909 1.00 7.98 148 GLY F CA 1
ATOM 4636 C C . GLY F 1 45 ? 34.071 26.949 69.704 1.00 6.83 148 GLY F C 1
ATOM 4637 O O . GLY F 1 45 ? 32.976 27.027 69.141 1.00 5.17 148 GLY F O 1
ATOM 4638 N N . ILE F 1 46 ? 34.234 27.157 71.008 1.00 6.09 149 ILE F N 1
ATOM 4639 C CA . ILE F 1 46 ? 33.106 27.477 71.884 1.00 5.00 149 ILE F CA 1
ATOM 4640 C C . ILE F 1 46 ? 32.583 28.890 71.666 1.00 7.00 149 ILE F C 1
ATOM 4641 O O . ILE F 1 46 ? 33.354 29.848 71.662 1.00 7.13 149 ILE F O 1
ATOM 4646 N N . ARG F 1 47 ? 31.269 29.011 71.498 1.00 7.79 150 ARG F N 1
ATOM 4647 C CA . ARG F 1 47 ? 30.638 30.314 71.298 1.00 8.69 150 ARG F CA 1
ATOM 4648 C C . ARG F 1 47 ? 29.925 30.762 72.569 1.00 7.69 150 ARG F C 1
ATOM 4649 O O . ARG F 1 47 ? 30.004 31.930 72.953 1.00 7.87 150 ARG F O 1
ATOM 4657 N N . ASN F 1 48 ? 29.225 29.839 73.223 1.00 6.73 151 ASN F N 1
ATOM 4658 C CA . ASN F 1 48 ? 28.539 30.194 74.458 1.00 5.61 151 ASN F CA 1
ATOM 4659 C C . ASN F 1 48 ? 28.271 29.027 75.387 1.00 4.68 151 ASN F C 1
ATOM 4660 O O . ASN F 1 48 ? 28.393 27.858 75.004 1.00 4.86 151 ASN F O 1
ATOM 4665 N N . PHE F 1 49 ? 27.945 29.367 76.628 1.00 3.51 152 PHE F N 1
ATOM 4666 C CA . PHE F 1 49 ? 27.598 28.390 77.656 1.00 4.53 152 PHE F CA 1
ATOM 4667 C C . PHE F 1 49 ? 26.163 28.747 78.019 1.00 5.37 152 PHE F C 1
ATOM 4668 O O . PHE F 1 49 ? 25.808 29.927 78.077 1.00 5.89 152 PHE F O 1
ATOM 4676 N N . GLU F 1 50 ? 25.327 27.747 78.262 1.00 5.18 153 GLU F N 1
ATOM 4677 C CA . GLU F 1 50 ? 23.944 28.057 78.576 1.00 7.49 153 GLU F CA 1
ATOM 4678 C C . GLU F 1 50 ? 23.279 27.152 79.593 1.00 6.26 153 GLU F C 1
ATOM 4679 O O . GLU F 1 50 ? 23.628 25.981 79.730 1.00 7.34 153 GLU F O 1
ATOM 4685 N N . ILE F 1 51 ? 22.325 27.725 80.321 1.00 8.03 154 ILE F N 1
ATOM 4686 C CA . ILE F 1 51 ? 21.542 26.997 81.314 1.00 7.69 154 ILE F CA 1
ATOM 4687 C C . ILE F 1 51 ? 20.115 27.103 80.802 1.00 8.34 154 ILE F C 1
ATOM 4688 O O . ILE F 1 51 ? 19.577 28.203 80.680 1.00 8.17 154 ILE F O 1
ATOM 4693 N N . ASN F 1 52 ? 19.502 25.963 80.507 1.00 10.24 155 ASN F N 1
ATOM 4694 C CA . ASN F 1 52 ? 18.154 25.944 79.953 1.00 12.07 155 ASN F CA 1
ATOM 4695 C C . ASN F 1 52 ? 17.105 25.311 80.864 1.00 11.19 155 ASN F C 1
ATOM 4696 O O . ASN F 1 52 ? 17.407 24.414 81.648 1.00 9.68 155 ASN F O 1
ATOM 4701 N N . ASN F 1 53 ? 15.869 25.789 80.741 1.00 13.94 156 ASN F N 1
ATOM 4702 C CA . ASN F 1 53 ? 14.749 25.293 81.533 1.00 14.89 156 ASN F CA 1
ATOM 4703 C C . ASN F 1 53 ? 14.466 23.815 81.297 1.00 13.50 156 ASN F C 1
ATOM 4704 O O . ASN F 1 53 ? 13.760 23.188 82.092 1.00 14.50 156 ASN F O 1
ATOM 4709 N N . ASN F 1 54 ? 14.999 23.254 80.214 1.00 11.97 157 ASN F N 1
ATOM 4710 C CA . ASN F 1 54 ? 14.754 21.846 79.938 1.00 10.89 157 ASN F CA 1
ATOM 4711 C C . ASN F 1 54 ? 15.581 20.951 80.852 1.00 10.29 157 ASN F C 1
ATOM 4712 O O . ASN F 1 54 ? 15.511 19.728 80.763 1.00 12.47 157 ASN F O 1
ATOM 4717 N N . GLY F 1 55 ? 16.353 21.574 81.739 1.00 8.99 158 GLY F N 1
ATOM 4718 C CA . GLY F 1 55 ? 17.159 20.821 82.686 1.00 9.80 158 GLY F CA 1
ATOM 4719 C C . GLY F 1 55 ? 18.592 20.534 82.283 1.00 9.24 158 GLY F C 1
ATOM 4720 O O . GLY F 1 55 ? 19.310 19.835 82.999 1.00 11.48 158 GLY F O 1
ATOM 4721 N N . ASN F 1 56 ? 19.026 21.076 81.151 1.00 7.74 159 ASN F N 1
ATOM 4722 C CA . ASN F 1 56 ? 20.390 20.840 80.692 1.00 6.25 159 ASN F CA 1
ATOM 4723 C C . ASN F 1 56 ? 21.271 22.073 80.672 1.00 6.87 159 ASN F C 1
ATOM 4724 O O . ASN F 1 56 ? 20.787 23.207 80.625 1.00 8.01 159 ASN F O 1
ATOM 4729 N N . MET F 1 57 ? 22.576 21.825 80.734 1.00 6.03 160 MET F N 1
ATOM 4730 C CA . MET F 1 57 ? 23.572 22.874 80.606 1.00 7.96 160 MET F CA 1
ATOM 4731 C C . MET F 1 57 ? 24.068 22.558 79.211 1.00 6.42 160 MET F C 1
ATOM 4732 O O . MET F 1 57 ? 24.247 21.383 78.862 1.00 6.90 160 MET F O 1
ATOM 4737 N N . ARG F 1 58 ? 24.288 23.585 78.404 1.00 6.27 161 ARG F N 1
ATOM 4738 C CA . ARG F 1 58 ? 24.746 23.347 77.051 1.00 7.23 161 ARG F CA 1
ATOM 4739 C C . ARG F 1 58 ? 25.912 24.223 76.633 1.00 8.18 161 ARG F C 1
ATOM 4740 O O . ARG F 1 58 ? 26.115 25.320 77.157 1.00 6.06 161 ARG F O 1
ATOM 4748 N N . ILE F 1 59 ? 26.699 23.702 75.702 1.00 5.32 162 ILE F N 1
ATOM 4749 C CA . ILE F 1 59 ? 27.815 24.444 75.134 1.00 5.20 162 ILE F CA 1
ATOM 4750 C C . ILE F 1 59 ? 27.493 24.478 73.647 1.00 3.65 162 ILE F C 1
ATOM 4751 O O . ILE F 1 59 ? 27.193 23.443 73.051 1.00 3.77 162 ILE F O 1
ATOM 4756 N N . PHE F 1 60 ? 27.534 25.666 73.056 1.00 4.80 163 PHE F N 1
ATOM 4757 C CA . PHE F 1 60 ? 27.281 25.821 71.628 1.00 6.40 163 PHE F CA 1
ATOM 4758 C C . PHE F 1 60 ? 28.606 26.224 71.005 1.00 7.81 163 PHE F C 1
ATOM 4759 O O . PHE F 1 60 ? 29.229 27.197 71.434 1.00 8.23 163 PHE F O 1
ATOM 4767 N N . GLY F 1 61 ? 29.044 25.467 70.006 1.00 5.54 164 GLY F N 1
ATOM 4768 C CA . GLY F 1 61 ? 30.305 25.769 69.363 1.00 6.90 164 GLY F CA 1
ATOM 4769 C C . GLY F 1 61 ? 30.277 25.593 67.860 1.00 6.73 164 GLY F C 1
ATOM 4770 O O . GLY F 1 61 ? 29.231 25.329 67.263 1.00 7.30 164 GLY F O 1
ATOM 4771 N N . TYR F 1 62 ? 31.449 25.742 67.253 1.00 9.66 165 TYR F N 1
ATOM 4772 C CA . TYR F 1 62 ? 31.599 25.624 65.816 1.00 9.44 165 TYR F CA 1
ATOM 4773 C C . TYR F 1 62 ? 32.895 24.904 65.468 1.00 8.89 165 TYR F C 1
ATOM 4774 O O . TYR F 1 62 ? 33.980 25.321 65.876 1.00 8.22 165 TYR F O 1
ATOM 4783 N N . LYS F 1 63 ? 32.760 23.811 64.721 1.00 10.71 166 LYS F N 1
ATOM 4784 C CA . LYS F 1 63 ? 33.891 23.000 64.286 1.00 11.10 166 LYS F CA 1
ATOM 4785 C C . LYS F 1 63 ? 34.931 22.772 65.383 1.00 11.16 166 LYS F C 1
ATOM 4786 O O . LYS F 1 63 ? 36.114 23.068 65.208 1.00 12.18 166 LYS F O 1
ATOM 4792 N N . MET F 1 64 ? 34.481 22.237 66.513 1.00 10.25 167 MET F N 1
ATOM 4793 C CA . MET F 1 64 ? 35.372 21.962 67.636 1.00 11.43 167 MET F CA 1
ATOM 4794 C C . MET F 1 64 ? 36.257 20.753 67.335 1.00 12.61 167 MET F C 1
ATOM 4795 O O . MET F 1 64 ? 35.840 19.821 66.645 1.00 13.32 167 MET F O 1
ATOM 4800 N N . MET F 1 65 ? 37.481 20.784 67.849 1.00 13.54 168 MET F N 1
ATOM 4801 C CA . MET F 1 65 ? 38.435 19.700 67.648 1.00 14.98 168 MET F CA 1
ATOM 4802 C C . MET F 1 65 ? 37.949 18.386 68.257 1.00 15.55 168 MET F C 1
ATOM 4803 O O . MET F 1 65 ? 37.345 18.357 69.329 1.00 13.36 168 MET F O 1
ATOM 4808 N N . GLU F 1 66 ? 38.237 17.295 67.561 1.00 14.92 169 GLU F N 1
ATOM 4809 C CA . GLU F 1 66 ? 37.846 15.969 68.004 1.00 15.88 169 GLU F CA 1
ATOM 4810 C C . GLU F 1 66 ? 38.388 15.651 69.396 1.00 14.14 169 GLU F C 1
ATOM 4811 O O . GLU F 1 66 ? 37.659 15.140 70.253 1.00 13.55 169 GLU F O 1
ATOM 4817 N N . HIS F 1 67 ? 39.662 15.957 69.631 1.00 13.63 170 HIS F N 1
ATOM 4818 C CA . HIS F 1 67 ? 40.260 15.665 70.928 1.00 14.23 170 HIS F CA 1
ATOM 4819 C C . HIS F 1 67 ? 39.699 16.519 72.058 1.00 12.35 170 HIS F C 1
ATOM 4820 O O . HIS F 1 67 ? 39.791 16.150 73.225 1.00 12.73 170 HIS F O 1
ATOM 4827 N N . HIS F 1 68 ? 39.109 17.656 71.713 1.00 11.05 171 HIS F N 1
ATOM 4828 C CA . HIS F 1 68 ? 38.505 18.526 72.718 1.00 10.06 171 HIS F CA 1
ATOM 4829 C C . HIS F 1 68 ? 37.117 17.985 73.050 1.00 7.67 171 HIS F C 1
ATOM 4830 O O . HIS F 1 68 ? 36.702 17.963 74.209 1.00 9.06 171 HIS F O 1
ATOM 4837 N N . ILE F 1 69 ? 36.403 17.547 72.022 1.00 7.26 172 ILE F N 1
ATOM 4838 C CA . ILE F 1 69 ? 35.070 16.989 72.212 1.00 6.09 172 ILE F CA 1
ATOM 4839 C C . ILE F 1 69 ? 35.158 15.768 73.129 1.00 4.98 172 ILE F C 1
ATOM 4840 O O . ILE F 1 69 ? 34.319 15.587 74.008 1.00 4.36 172 ILE F O 1
ATOM 4845 N N . GLN F 1 70 ? 36.191 14.948 72.934 1.00 6.09 173 GLN F N 1
ATOM 4846 C CA . GLN F 1 70 ? 36.389 13.747 73.745 1.00 7.67 173 GLN F CA 1
ATOM 4847 C C . GLN F 1 70 ? 36.568 14.071 75.225 1.00 7.44 173 GLN F C 1
ATOM 4848 O O . GLN F 1 70 ? 36.163 13.295 76.088 1.00 6.88 173 GLN F O 1
ATOM 4854 N N . LYS F 1 71 ? 37.184 15.209 75.525 1.00 6.62 174 LYS F N 1
ATOM 4855 C CA . LYS F 1 71 ? 37.383 15.588 76.916 1.00 5.46 174 LYS F CA 1
ATOM 4856 C C . LYS F 1 71 ? 36.054 15.905 77.582 1.00 4.93 174 LYS F C 1
ATOM 4857 O O . LYS F 1 71 ? 35.872 15.671 78.780 1.00 5.45 174 LYS F O 1
ATOM 4863 N N . PHE F 1 72 ? 35.121 16.433 76.800 1.00 5.84 175 PHE F N 1
ATOM 4864 C CA . PHE F 1 72 ? 33.797 16.754 77.319 1.00 5.67 175 PHE F CA 1
ATOM 4865 C C . PHE F 1 72 ? 32.929 15.507 77.457 1.00 6.21 175 PHE F C 1
ATOM 4866 O O . PHE F 1 72 ? 32.194 15.358 78.435 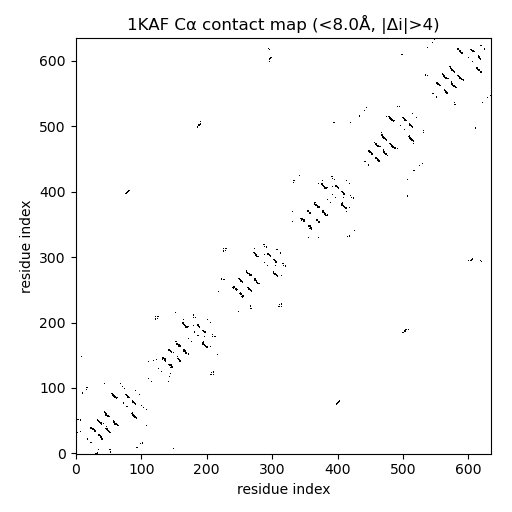1.00 7.14 175 PHE F O 1
ATOM 4874 N N . THR F 1 73 ? 33.003 14.608 76.483 1.00 6.16 176 THR F N 1
ATOM 4875 C CA . THR F 1 73 ? 32.199 13.397 76.561 1.00 7.01 176 THR F CA 1
ATOM 4876 C C . THR F 1 73 ? 32.734 12.460 77.642 1.00 8.21 176 THR F C 1
ATOM 4877 O O . THR F 1 73 ? 32.000 11.622 78.163 1.00 9.25 176 THR F O 1
ATOM 4881 N N . ASP F 1 74 ? 34.004 12.625 77.999 1.00 8.09 177 ASP F N 1
ATOM 4882 C CA . ASP F 1 74 ? 34.614 11.800 79.043 1.00 9.53 177 ASP F CA 1
ATOM 4883 C C . ASP F 1 74 ? 33.975 12.090 80.403 1.00 11.14 177 ASP F C 1
ATOM 4884 O O . ASP F 1 74 ? 33.919 11.211 81.266 1.00 13.50 177 ASP F O 1
ATOM 4889 N N . ILE F 1 75 ? 33.492 13.316 80.600 1.00 8.77 178 ILE F N 1
ATOM 4890 C CA . ILE F 1 75 ? 32.867 13.675 81.868 1.00 9.77 178 ILE F CA 1
ATOM 4891 C C . ILE F 1 75 ? 31.349 13.522 81.828 1.00 9.80 178 ILE F C 1
ATOM 4892 O O . ILE F 1 75 ? 30.656 13.912 82.765 1.00 10.40 178 ILE F O 1
ATOM 4897 N N . GLY F 1 76 ? 30.836 12.962 80.739 1.00 8.59 179 GLY F N 1
ATOM 4898 C CA . GLY F 1 76 ? 29.404 12.745 80.652 1.00 9.17 179 GLY F CA 1
ATOM 4899 C C . GLY F 1 76 ? 28.582 13.588 79.699 1.00 9.24 179 GLY F C 1
ATOM 4900 O O . GLY F 1 76 ? 27.369 13.413 79.637 1.00 8.36 179 GLY F O 1
ATOM 4901 N N . MET F 1 77 ? 29.205 14.503 78.965 1.00 8.41 180 MET F N 1
ATOM 4902 C CA . MET F 1 77 ? 28.437 15.317 78.026 1.00 6.73 180 MET F CA 1
ATOM 4903 C C . MET F 1 77 ? 28.119 14.500 76.780 1.00 5.80 180 MET F C 1
ATOM 4904 O O . MET F 1 77 ? 28.815 13.539 76.467 1.00 5.60 180 MET F O 1
ATOM 4909 N N . SER F 1 78 ? 27.050 14.881 76.091 1.00 6.65 181 SER F N 1
ATOM 4910 C CA . SER F 1 78 ? 26.659 14.231 74.846 1.00 8.11 181 SER F CA 1
ATOM 4911 C C . SER F 1 78 ? 26.959 15.275 73.772 1.00 9.28 181 SER F C 1
ATOM 4912 O O . SER F 1 78 ? 26.744 16.472 73.989 1.00 8.72 181 SER F O 1
ATOM 4915 N N . CYS F 1 79 ? 27.464 14.829 72.627 1.00 10.51 182 CYS F N 1
ATOM 4916 C CA . CYS F 1 79 ? 27.799 15.749 71.548 1.00 12.52 182 CYS F CA 1
ATOM 4917 C C . CYS F 1 79 ? 27.000 15.493 70.280 1.00 13.50 182 CYS F C 1
ATOM 4918 O O . CYS F 1 79 ? 26.926 14.362 69.800 1.00 16.37 182 CYS F O 1
ATOM 4921 N N . LYS F 1 80 ? 26.402 16.552 69.747 1.00 13.24 183 LYS F N 1
ATOM 4922 C CA . LYS F 1 80 ? 25.620 16.468 68.522 1.00 14.59 183 LYS F CA 1
ATOM 4923 C C . LYS F 1 80 ? 26.247 17.440 67.536 1.00 15.02 183 LYS F C 1
ATOM 4924 O O . LYS F 1 80 ? 26.333 18.636 67.810 1.00 13.94 183 LYS F O 1
ATOM 4930 N N . ILE F 1 81 ? 26.694 16.926 66.396 1.00 15.24 184 ILE F N 1
ATOM 4931 C CA . ILE F 1 81 ? 27.306 17.770 65.379 1.00 16.47 184 ILE F CA 1
ATOM 4932 C C . ILE F 1 81 ? 26.312 18.052 64.257 1.00 16.68 184 ILE F C 1
ATOM 4933 O O . ILE F 1 81 ? 25.740 17.131 63.672 1.00 15.75 184 ILE F O 1
ATOM 4938 N N . ALA F 1 82 ? 26.109 19.333 63.968 1.00 15.32 185 ALA F N 1
ATOM 4939 C CA . ALA F 1 82 ? 25.191 19.747 62.916 1.00 16.37 185 ALA F CA 1
ATOM 4940 C C . ALA F 1 82 ? 25.898 19.675 61.572 1.00 16.69 185 ALA F C 1
ATOM 4941 O O . ALA F 1 82 ? 27.123 19.763 61.501 1.00 16.42 185 ALA F O 1
ATOM 4943 N N . LYS F 1 83 ? 25.124 19.518 60.503 1.00 17.71 186 LYS F N 1
ATOM 4944 C CA . LYS F 1 83 ? 25.703 19.445 59.172 1.00 18.38 186 LYS F CA 1
ATOM 4945 C C . LYS F 1 83 ? 26.369 20.763 58.805 1.00 17.63 186 LYS F C 1
ATOM 4946 O O . LYS F 1 83 ? 27.305 20.786 58.006 1.00 17.95 186 LYS F O 1
ATOM 4952 N N . ASN F 1 84 ? 25.896 21.859 59.393 1.00 17.21 187 ASN F N 1
ATOM 4953 C CA . ASN F 1 84 ? 26.476 23.164 59.101 1.00 17.39 187 ASN F CA 1
ATOM 4954 C C . ASN F 1 84 ? 27.781 23.421 59.856 1.00 17.02 187 ASN F C 1
ATOM 4955 O O . ASN F 1 84 ? 28.343 24.516 59.791 1.00 18.92 187 ASN F O 1
ATOM 4960 N N . GLY F 1 85 ? 28.263 22.403 60.566 1.00 16.33 188 GLY F N 1
ATOM 4961 C CA . GLY F 1 85 ? 29.511 22.531 61.299 1.00 13.39 188 GLY F CA 1
ATOM 4962 C C . GLY F 1 85 ? 29.398 22.888 62.768 1.00 12.03 188 GLY F C 1
ATOM 4963 O O . GLY F 1 85 ? 30.353 22.710 63.527 1.00 11.95 188 GLY F O 1
ATOM 4964 N N . ASN F 1 86 ? 28.241 23.398 63.174 1.00 11.04 189 ASN F N 1
ATOM 4965 C CA . ASN F 1 86 ? 28.029 23.774 64.562 1.00 9.31 189 ASN F CA 1
ATOM 4966 C C . ASN F 1 86 ? 28.016 22.538 65.442 1.00 11.00 189 ASN F C 1
ATOM 4967 O O . ASN F 1 86 ? 27.812 21.421 64.964 1.00 10.48 189 ASN F O 1
ATOM 4972 N N . VAL F 1 87 ? 28.238 22.746 66.732 1.00 9.26 190 VAL F N 1
ATOM 4973 C CA . VAL F 1 87 ? 28.265 21.647 67.680 1.00 10.63 190 VAL F CA 1
ATOM 4974 C C . VAL F 1 87 ? 27.462 21.982 68.925 1.00 9.28 190 VAL F C 1
ATOM 4975 O O . VAL F 1 87 ? 27.519 23.103 69.437 1.00 9.36 190 VAL F O 1
ATOM 4979 N N . TYR F 1 88 ? 26.702 21.004 69.402 1.00 9.06 191 TYR F N 1
ATOM 4980 C CA . TYR F 1 88 ? 25.901 21.178 70.601 1.00 10.49 191 TYR F CA 1
ATOM 4981 C C . TYR F 1 88 ? 26.276 20.103 71.608 1.00 10.52 191 TYR F C 1
ATOM 4982 O O . TYR F 1 88 ? 26.112 18.912 71.345 1.00 9.78 191 TYR F O 1
ATOM 4991 N N . LEU F 1 89 ? 26.800 20.531 72.750 1.00 8.78 192 LEU F N 1
ATOM 4992 C CA . LEU F 1 89 ? 27.188 19.617 73.819 1.00 8.65 192 LEU F CA 1
ATOM 4993 C C . LEU F 1 89 ? 26.176 19.823 74.935 1.00 7.47 192 LEU F C 1
ATOM 4994 O O . LEU F 1 89 ? 25.874 20.958 75.289 1.00 7.75 192 LEU F O 1
ATOM 4999 N N . ASP F 1 90 ? 25.637 18.739 75.482 1.00 7.19 193 ASP F N 1
ATOM 5000 C CA . ASP F 1 90 ? 24.651 18.873 76.548 1.00 7.75 193 ASP F CA 1
ATOM 5001 C C . ASP F 1 90 ? 24.903 17.895 77.685 1.00 5.83 193 ASP F C 1
ATOM 5002 O O . ASP F 1 90 ? 25.533 16.855 77.495 1.00 7.14 193 ASP F O 1
ATOM 5007 N N . ILE F 1 91 ? 24.409 18.251 78.865 1.00 5.93 194 ILE F N 1
ATOM 5008 C CA . ILE F 1 91 ? 24.520 17.406 80.047 1.00 5.65 194 ILE F CA 1
ATOM 5009 C C . ILE F 1 91 ? 23.474 17.889 81.047 1.00 7.25 194 ILE F C 1
ATOM 5010 O O . ILE F 1 91 ? 23.097 19.063 81.043 1.00 6.35 194 ILE F O 1
ATOM 5015 N N . LYS F 1 92 ? 22.986 16.987 81.891 1.00 5.42 195 LYS F N 1
ATOM 5016 C CA . LYS F 1 92 ? 21.990 17.382 82.874 1.00 7.13 195 LYS F CA 1
ATOM 5017 C C . LYS F 1 92 ? 22.580 18.395 83.849 1.00 6.61 195 LYS F C 1
ATOM 5018 O O . LYS F 1 92 ? 23.718 18.261 84.291 1.00 6.82 195 LYS F O 1
ATOM 5024 N N . ARG F 1 93 ? 21.793 19.414 84.172 1.00 5.82 196 ARG F N 1
ATOM 5025 C CA . ARG F 1 93 ? 22.215 20.458 85.097 1.00 9.33 196 ARG F CA 1
ATOM 5026 C C . ARG F 1 93 ? 22.347 19.942 86.524 1.00 8.99 196 ARG F C 1
ATOM 5027 O O . ARG F 1 93 ? 21.486 19.217 87.022 1.00 11.24 196 ARG F O 1
ATOM 5035 N N . SER F 1 94 ? 23.434 20.336 87.173 1.00 8.14 197 SER F N 1
ATOM 5036 C CA . SER F 1 94 ? 23.710 19.981 88.558 1.00 9.25 197 SER F CA 1
ATOM 5037 C C . SER F 1 94 ? 24.967 20.745 88.937 1.00 9.89 197 SER F C 1
ATOM 5038 O O . SER F 1 94 ? 25.747 21.130 88.067 1.00 8.01 197 SER F O 1
ATOM 5041 N N . ALA F 1 95 ? 25.159 20.984 90.228 1.00 10.42 198 ALA F N 1
ATOM 5042 C CA . ALA F 1 95 ? 26.338 21.708 90.673 1.00 10.94 198 ALA F CA 1
ATOM 5043 C C . ALA F 1 95 ? 27.590 20.961 90.227 1.00 10.60 198 ALA F C 1
ATOM 5044 O O . ALA F 1 95 ? 28.550 21.561 89.735 1.00 11.74 198 ALA F O 1
ATOM 5046 N N . GLU F 1 96 ? 27.571 19.644 90.391 1.00 11.22 199 GLU F N 1
ATOM 5047 C CA . GLU F 1 96 ? 28.711 18.819 90.016 1.00 11.19 199 GLU F CA 1
ATOM 5048 C C . GLU F 1 96 ? 29.002 18.866 88.516 1.00 10.05 199 GLU F C 1
ATOM 5049 O O . GLU F 1 96 ? 30.152 19.027 88.105 1.00 9.68 199 GLU F O 1
ATOM 5055 N N . ASN F 1 97 ? 27.962 18.730 87.701 1.00 10.50 200 ASN F N 1
ATOM 5056 C CA . ASN F 1 97 ? 28.139 18.758 86.255 1.00 8.56 200 ASN F CA 1
ATOM 5057 C C . ASN F 1 97 ? 28.556 20.125 85.731 1.00 9.22 200 ASN F C 1
ATOM 5058 O O . ASN F 1 97 ? 29.341 20.216 84.793 1.00 9.53 200 ASN F O 1
ATOM 5063 N N . ILE F 1 98 ? 28.030 21.191 86.321 1.00 9.92 201 ILE F N 1
ATOM 5064 C CA . ILE F 1 98 ? 28.405 22.526 85.870 1.00 9.96 201 ILE F CA 1
ATOM 5065 C C . ILE F 1 98 ? 29.890 22.738 86.162 1.00 10.53 201 ILE F C 1
ATOM 5066 O O . ILE F 1 98 ? 30.642 23.200 85.299 1.00 9.71 201 ILE F O 1
ATOM 5071 N N . GLU F 1 99 ? 30.311 22.380 87.373 1.00 10.87 202 GLU F N 1
ATOM 5072 C CA . GLU F 1 99 ? 31.709 22.524 87.767 1.00 11.74 202 GLU F CA 1
ATOM 5073 C C . GLU F 1 99 ? 32.624 21.714 86.847 1.00 11.22 202 GLU F C 1
ATOM 5074 O O . GLU F 1 99 ? 33.656 22.208 86.391 1.00 12.85 202 GLU F O 1
ATOM 5080 N N . ALA F 1 100 ? 32.239 20.470 86.577 1.00 8.96 203 ALA F N 1
ATOM 5081 C CA . ALA F 1 100 ? 33.031 19.588 85.726 1.00 8.81 203 ALA F CA 1
ATOM 5082 C C . ALA F 1 100 ? 33.189 20.132 84.310 1.00 7.59 203 ALA F C 1
ATOM 5083 O O . ALA F 1 100 ? 34.293 20.146 83.759 1.00 7.48 203 ALA F O 1
ATOM 5085 N N . VAL F 1 101 ? 32.079 20.569 83.724 1.00 5.92 204 VAL F N 1
ATOM 5086 C CA . VAL F 1 101 ? 32.081 21.103 82.366 1.00 5.08 204 VAL F CA 1
ATOM 5087 C C . VAL F 1 101 ? 32.966 22.335 82.215 1.00 4.30 204 VAL F C 1
ATOM 5088 O O . VAL F 1 101 ? 33.778 22.410 81.292 1.00 4.93 204 VAL F O 1
ATOM 5092 N N . ILE F 1 102 ? 32.814 23.303 83.113 1.00 6.25 205 ILE F N 1
ATOM 5093 C CA . ILE F 1 102 ? 33.616 24.517 83.010 1.00 6.68 205 ILE F CA 1
ATOM 5094 C C . ILE F 1 102 ? 35.091 24.215 83.249 1.00 5.50 205 ILE F C 1
ATOM 5095 O O . ILE F 1 102 ? 35.961 24.828 82.628 1.00 6.91 205 ILE F O 1
ATOM 5100 N N . THR F 1 103 ? 35.375 23.266 84.135 1.00 8.23 206 THR F N 1
ATOM 5101 C CA . THR F 1 103 ? 36.758 22.896 84.400 1.00 9.39 206 THR F CA 1
ATOM 5102 C C . THR F 1 103 ? 37.356 22.286 83.131 1.00 8.10 206 THR F C 1
ATOM 5103 O O . THR F 1 103 ? 38.492 22.589 82.770 1.00 9.06 206 THR F O 1
ATOM 5107 N N . VAL F 1 104 ? 36.597 21.438 82.442 1.00 8.03 207 VAL F N 1
ATOM 5108 C CA . VAL F 1 104 ? 37.114 20.846 81.213 1.00 7.92 207 VAL F CA 1
ATOM 5109 C C . VAL F 1 104 ? 37.375 21.936 80.171 1.00 7.49 207 VAL F C 1
ATOM 5110 O O . VAL F 1 104 ? 38.444 21.973 79.560 1.00 7.41 207 VAL F O 1
ATOM 5114 N N . ALA F 1 105 ? 36.407 22.829 79.976 1.00 5.59 208 ALA F N 1
ATOM 5115 C CA . ALA F 1 105 ? 36.564 23.907 79.005 1.00 5.40 208 ALA F CA 1
ATOM 5116 C C . ALA F 1 105 ? 37.786 24.765 79.322 1.00 7.60 208 ALA F C 1
ATOM 5117 O O . ALA F 1 105 ? 38.498 25.214 78.423 1.00 8.06 208 ALA F O 1
ATOM 5119 N N . SER F 1 106 ? 38.032 24.982 80.608 1.00 8.46 209 SER F N 1
ATOM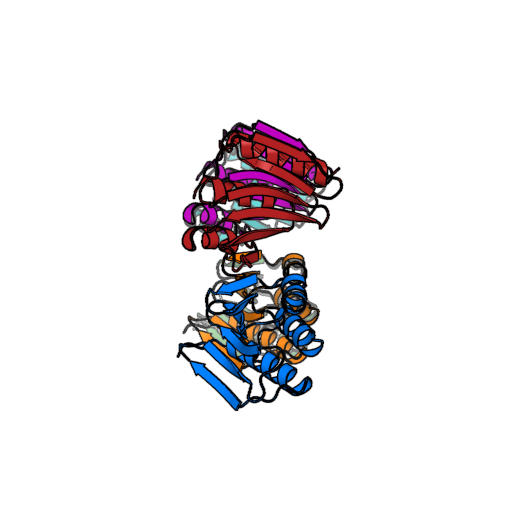 5120 C CA . SER F 1 106 ? 39.154 25.809 81.034 1.00 9.92 209 SER F CA 1
ATOM 5121 C C . SER F 1 106 ? 40.502 25.139 80.836 1.00 11.24 209 SER F C 1
ATOM 5122 O O . SER F 1 106 ? 41.517 25.814 80.673 1.00 11.88 209 SER F O 1
ATOM 5125 N N . GLU F 1 107 ? 40.511 23.811 80.842 1.00 11.38 210 GLU F N 1
ATOM 5126 C CA . GLU F 1 107 ? 41.751 23.070 80.686 1.00 14.13 210 GLU F CA 1
ATOM 5127 C C . GLU F 1 107 ? 41.935 22.539 79.269 1.00 16.51 210 GLU F C 1
ATOM 5128 O O . GLU F 1 107 ? 42.918 21.853 78.987 1.00 16.62 210 GLU F O 1
ATOM 5134 N N . LEU F 1 108 ? 40.985 22.879 78.392 1.00 19.17 211 LEU F N 1
ATOM 5135 C CA . LEU F 1 108 ? 40.978 22.482 76.980 1.00 23.21 211 LEU F CA 1
ATOM 5136 C C . LEU F 1 108 ? 39.556 22.235 76.466 1.00 25.81 211 LEU F C 1
ATOM 5137 O O . LEU F 1 108 ? 39.222 21.068 76.169 1.00 27.47 211 LEU F O 1
#

Organism: Enterobacteria phage T4 (NCBI:txid10665)

InterPro domains:
  IPR015198 Bacteriophage T4, MotA, transcription regulator N-terminal [PF09114] (2-96)
  IPR015241 Transcription regulator MotA, C-terminal [PF09158] (106-207)
  IPR036388 Winged helix-like DNA-binding domain superfamily [G3DSA:1.10.10.10] (2-96)
  IPR036390 Winged helix DNA-binding domain superfamily [SSF46785] (2-96)
  IPR036474 Transcription regulator MotA, C-terminal domain superfamily [G3DSA:3.90.1150.20] (104-211)
  IPR036474 Transcription regulator MotA, C-terminal domain superfamily [SSF69652] (104-211)

Solvent-accessible surface area: 32734 Å² total; per-residue (Å²): 155,144,43,68,52,8,0,86,43,13,44,81,41,2,36,142,9,0,100,149,57,60,23,58,37,133,93,50,52,80,111,174,18,28,20,25,2,41,5,104,130,144,64,54,25,1,77,14,0,19,0,10,79,98,22,24,0,70,0,44,0,90,120,15,106,81,104,12,2,97,79,0,43,121,53,42,4,26,3,86,15,23,165,97,6,26,2,58,0,30,17,108,25,22,61,104,37,0,69,34,0,1,67,11,5,46,102,54,155,134,42,60,77,26,3,87,48,13,52,76,46,2,29,133,8,0,102,156,45,59,19,91,38,101,115,53,56,75,110,174,20,16,20,22,2,37,6,75,117,64,50,61,6,1,64,18,0,19,0,17,80,93,22,44,0,57,0,50,0,54,87,19,93,145,103,12,18,99,74,0,57,101,56,53,6,41,8,92,39,36,129,94,14,33,1,75,0,23,18,136,4,21,47,89,36,0,75,31,0,0,55,10,3,46,118,52,129,138,56,72,90,66,3,66,120,23,26,73,48,0,47,143,14,1,111,153,56,58,18,97,48,126,91,56,57,78,113,177,17,27,17,22,0,33,11,105,140,42,51,69,5,0,49,15,0,16,0,15,82,99,25,32,0,64,0,36,0,26,54,15,72,141,111,15,23,101,78,0,18,100,62,50,3,67,31,61,45,18,141,100,22,25,3,53,0,21,18,144,37,45,68,146,38,0,85,36,0,0,54,22,3,45,118,50,115,94,44,88,101,8,29,82,46,0,72,132,17,0,118,164,59,55,15,103,39,107,112,46,52,122,128,236,62,28,13,26,0,38,10,75,150,162,49,53,22,0,58,15,0,13,1,38,86,100,22,48,0,69,0,37,0,74,136,12,99,131,98,14,15,96,94,0,46,76,20,39,6,38,11,51,31,9,96,88,8,26,2,48,0,25,24,149,42,34,53,71,29,0,49,12,0,0,32,26,4,43,125,65,154,110,37,89,1,47,80,51,0,61,132,28,0,114,163,60,56,19,100,44,121,92,48,46,124,121,202,40,28,13,25,0,31,10,76,152,135,48,56,14,0,38,15,0,12,1,26,81,97,28,45,0,59,0,29,0,37,122,15,103,117,107,13,6,94,69,0,23,91,13,21,3,24,10,82,44,26,108,15,8,6,2,18,0,30,5,95,58,39,46,58,10,0,57,12,0,1,40,16,6,42,104,67,125,101,39,113,127,16,48,66,28,3,48,125,11,1,116,167,62,51,21,106,49,119,109,53,50,108,120,211,27,21,51,29,2,37,9,65,140,116,53,68,13,2,40,14,0,19,0,37,87,87,25,38,0,83,0,30,0,42,128,16,114,109,91,14,18,56,85,0,10,112,58,16,0,6,32,97,131,24,123,5,10,4,2,48,0,36,14,96,34,36,56,130,38,0,80,34,0,1,53,20,5,46,128,76

Nearest PDB structures (foldseek):
  5jlt-assembly1_A  TM=9.890E-01  e=1.986E-19  Tequatrovirus T4
  5jlt-assembly3_D  TM=9.828E-01  e=5.832E-19  Tequatrovirus T4
  6k4y-assembly1_M  TM=9.746E-01  e=4.203E-18  Tequatrovirus T4
  5ueb-assembly1_A  TM=4.059E-01  e=6.006E-01  Neisseria gonorrhoeae NCCP11945
  1hi9-assembly1_A  TM=4.935E-01  e=1.764E+00  Bacillus subtilis